Protein AF-A0A7N6BDL4-F1 (afdb_monomer)

Sequence (383 aa):
MQASDPPISSSYSKMDGVHFKLLYHVSIIAGRLKPTNTETLVPALSYLYCSLSLSPAHCADRAVFMLLSNSGLMDQLQTVLSSSSSSCSSSSATSPSPSVCPPSALLCCSHLLLSSLITLQRVHSAQAHKSISWSLDTVMLQLLVQKRNTDHLLLVSYLKLLQALLDGDLVSEVVCLSTSPGLVGPRPLEIEDGALYPLGSRGAQCLSTALSGLLLQKHELLLRASVNCLGSLLGFLQRKNPTTAKYVVCQPWNRFLIFCLLSSGESCLLHPVFLRLMTLLLQHGSTAVLCEPDLIQVMEAVETRGVKELSQEAAQALRLLLTQIQSSVLQSPRTEEHKQRARNIMESLDPQTPAESCSPTLPSNVLRVGDVFLCLSDFTLKH

Foldseek 3Di:
DDDDDDPDPDPVVVVLVVLLVVLLVLLQVLLPDDLVVQVSNLVSLLSLLVCLVPDDLVSNLVSLLSNLPSVSSLVSLLVLQVLQQVVVVPPPDDDDDCSPNRDLSNLLSSLSSLLSSLQSCVVNVHAHPDAREDELVSLLCCLQPVVVVHDLSSLLSSLSSLLSCLLVLVDGNHYDYDYDCVQLHDPPGDPQSVLSPPRGLNNLLSLLVSLLVQCPDPDDSSLLSSLSSVLSSLVSCVVRPLVSSAVSLLDVSLLVSLVVQLVPDLVSLLPLSSLSSLLSSLVSYDCNRPDPVSLVSSLVSCVVCDLVNHDPSSLVSLLSSLVSVQPCPPHPDPDVVSNVSSVVSNVSSPDPDPDDDDDCPPDPQWDDDPSHIDRVVSSRRDD

Organism: Anabas testudineus (NCBI:txid64144)

Structure (mmCIF, N/CA/C/O backbone):
data_AF-A0A7N6BDL4-F1
#
_entry.id   AF-A0A7N6BDL4-F1
#
loop_
_atom_site.group_PDB
_atom_site.id
_atom_site.type_symbol
_atom_site.label_atom_id
_atom_site.label_alt_id
_atom_site.label_comp_id
_atom_site.label_asym_id
_atom_site.label_entity_id
_atom_site.label_seq_id
_atom_site.pdbx_PDB_ins_code
_atom_site.Cartn_x
_atom_site.Cartn_y
_atom_site.Cartn_z
_atom_site.occupancy
_atom_site.B_iso_or_equiv
_atom_site.auth_seq_id
_atom_site.auth_comp_id
_atom_site.auth_asym_id
_atom_site.auth_atom_id
_atom_site.pdbx_PDB_model_num
ATOM 1 N N . MET A 1 1 ? -32.337 -36.705 -30.300 1.00 38.81 1 MET A N 1
ATOM 2 C CA . MET A 1 1 ? -31.207 -36.284 -29.448 1.00 38.81 1 MET A CA 1
ATOM 3 C C . MET A 1 1 ? -30.229 -35.518 -30.316 1.00 38.81 1 MET A C 1
ATOM 5 O O . MET A 1 1 ? -29.474 -36.131 -31.053 1.00 38.81 1 MET A O 1
ATOM 9 N N . GLN A 1 2 ? -30.304 -34.193 -30.289 1.00 35.78 2 GLN A N 1
ATOM 10 C CA . GLN A 1 2 ? -29.317 -33.313 -30.902 1.00 35.78 2 GLN A CA 1
ATOM 11 C C . GLN A 1 2 ? -29.069 -32.233 -29.854 1.00 35.78 2 GLN A C 1
ATOM 13 O O . GLN A 1 2 ? -29.963 -31.446 -29.554 1.00 35.78 2 GLN A O 1
ATOM 18 N N . ALA A 1 3 ? -27.931 -32.339 -29.171 1.00 35.56 3 ALA A N 1
ATOM 19 C CA . ALA A 1 3 ? -27.515 -31.378 -28.164 1.00 35.56 3 ALA A CA 1
ATOM 20 C C . ALA A 1 3 ? -26.974 -30.151 -28.901 1.00 35.56 3 ALA A C 1
ATOM 22 O O . ALA A 1 3 ? -25.994 -30.244 -29.636 1.00 35.56 3 ALA A O 1
ATOM 23 N N . SER A 1 4 ? -27.673 -29.031 -28.757 1.00 37.47 4 SER A N 1
ATOM 24 C CA . SER A 1 4 ? -27.205 -27.724 -29.199 1.00 37.47 4 SER A CA 1
ATOM 25 C C . SER A 1 4 ? -26.231 -27.184 -28.154 1.00 37.47 4 SER A C 1
ATOM 27 O O . SER A 1 4 ? -26.649 -26.861 -27.043 1.00 37.47 4 SER A O 1
ATOM 29 N N . ASP A 1 5 ? -24.951 -27.079 -28.505 1.00 37.12 5 ASP A N 1
ATOM 30 C CA . ASP A 1 5 ? -23.979 -26.304 -27.730 1.00 37.12 5 ASP A CA 1
ATOM 31 C C . ASP A 1 5 ? -24.255 -24.794 -27.893 1.00 37.12 5 ASP A C 1
ATOM 33 O O . ASP A 1 5 ? -24.575 -24.345 -29.000 1.00 37.12 5 ASP A O 1
ATOM 37 N N . PRO A 1 6 ? -24.127 -23.973 -26.833 1.00 41.03 6 PRO A N 1
ATOM 38 C CA . PRO A 1 6 ? -24.286 -22.529 -26.943 1.00 41.03 6 PRO A CA 1
ATOM 39 C C . PRO A 1 6 ? -23.006 -21.874 -27.512 1.00 41.03 6 PRO A C 1
ATOM 41 O O . PRO A 1 6 ? -21.894 -22.235 -27.115 1.00 41.03 6 PRO A O 1
ATOM 44 N N . PRO A 1 7 ? -23.108 -20.859 -28.391 1.00 43.91 7 PRO A N 1
ATOM 45 C CA . PRO A 1 7 ? -21.951 -20.175 -28.957 1.00 43.91 7 PRO A CA 1
ATOM 46 C C . PRO A 1 7 ? -21.557 -18.982 -28.074 1.00 43.91 7 PRO A C 1
ATOM 48 O O . PRO A 1 7 ? -22.061 -17.880 -28.271 1.00 43.91 7 PRO A O 1
ATOM 51 N N . ILE A 1 8 ? -20.670 -19.166 -27.089 1.00 43.62 8 ILE A N 1
ATOM 52 C CA . ILE A 1 8 ? -20.162 -18.035 -26.270 1.00 43.62 8 ILE A CA 1
ATOM 53 C C . ILE A 1 8 ? -18.616 -17.930 -26.236 1.00 43.62 8 ILE A C 1
ATOM 55 O O . ILE A 1 8 ? -18.070 -16.949 -25.746 1.00 43.62 8 ILE A O 1
ATOM 59 N N . SER A 1 9 ? -17.844 -18.839 -26.838 1.00 47.00 9 SER A N 1
ATOM 60 C CA . SER A 1 9 ? -16.391 -18.926 -26.558 1.00 47.00 9 SER A CA 1
ATOM 61 C C . SER A 1 9 ? -15.412 -18.315 -27.583 1.00 47.00 9 SER A C 1
ATOM 63 O O . SER A 1 9 ? -14.213 -18.239 -27.299 1.00 47.00 9 SER A O 1
ATOM 65 N N . SER A 1 10 ? -15.846 -17.855 -28.764 1.00 48.66 10 SER A N 1
ATOM 66 C CA . SER A 1 10 ? -14.901 -17.443 -29.828 1.00 48.66 10 SER A CA 1
ATOM 67 C C . SER A 1 10 ? -14.590 -15.940 -29.889 1.00 48.66 10 SER A C 1
ATOM 69 O O . SER A 1 10 ? -13.492 -15.559 -30.297 1.00 48.66 10 SER A O 1
ATOM 71 N N . SER A 1 11 ? -15.516 -15.067 -29.483 1.00 44.09 11 SER A N 1
ATOM 72 C CA . SER A 1 11 ? -15.314 -13.609 -29.522 1.00 44.09 11 SER A CA 1
ATOM 73 C C . SER A 1 11 ? -14.478 -13.103 -28.343 1.00 44.09 11 SER A C 1
ATOM 75 O O . SER A 1 11 ? -13.595 -12.268 -28.537 1.00 44.09 11 SER A O 1
ATOM 77 N N . TYR A 1 12 ? -14.706 -13.663 -27.151 1.00 47.50 12 TYR A N 1
ATOM 78 C CA . TYR A 1 12 ? -14.015 -13.301 -25.911 1.00 47.50 12 TYR A CA 1
ATOM 79 C C . TYR A 1 12 ? -12.510 -13.615 -25.993 1.00 47.50 12 TYR A C 1
ATOM 81 O O . TYR A 1 12 ? -11.674 -12.729 -25.840 1.00 47.50 12 TYR A O 1
ATOM 89 N N . SER A 1 13 ? -12.159 -14.833 -26.424 1.00 59.47 13 SER A N 1
ATOM 90 C CA . SER A 1 13 ? -10.761 -15.266 -26.602 1.00 59.47 13 SER A CA 1
ATOM 91 C C . SER A 1 13 ? -9.994 -14.472 -27.670 1.00 59.47 13 SER A C 1
ATOM 93 O O . SER A 1 13 ? -8.785 -14.251 -27.557 1.00 59.47 13 SER A O 1
ATOM 95 N N . LYS A 1 14 ? -10.684 -13.999 -28.716 1.00 56.50 14 LYS A N 1
ATOM 96 C CA . LYS A 1 14 ? -10.085 -13.154 -29.758 1.00 56.50 14 LYS A CA 1
ATOM 97 C C . LYS A 1 14 ? -9.788 -11.745 -29.242 1.00 56.50 14 LYS A C 1
ATOM 99 O O . LYS A 1 14 ? -8.744 -11.189 -29.587 1.00 56.50 14 LYS A O 1
ATOM 104 N N . MET A 1 15 ? -10.679 -11.186 -28.422 1.00 58.7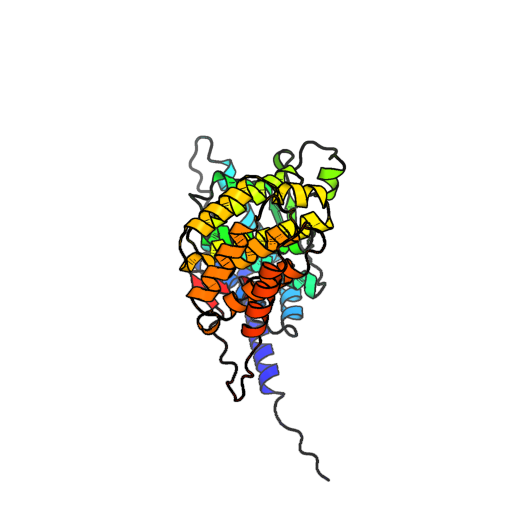8 15 MET A N 1
ATOM 105 C CA . MET A 1 15 ? -10.512 -9.873 -27.795 1.00 58.78 15 MET A CA 1
ATOM 106 C C . MET A 1 15 ? -9.354 -9.891 -26.787 1.00 58.78 15 MET A C 1
ATOM 108 O O . MET A 1 15 ? -8.475 -9.032 -26.865 1.00 58.78 15 MET A O 1
ATOM 112 N N . ASP A 1 16 ? -9.248 -10.946 -25.976 1.00 69.25 16 ASP A N 1
ATOM 113 C CA . ASP A 1 16 ? -8.106 -11.179 -25.079 1.00 69.25 16 ASP A CA 1
ATOM 114 C C . ASP A 1 16 ? -6.773 -11.240 -25.844 1.00 69.25 16 ASP A C 1
ATOM 116 O O . ASP A 1 16 ? -5.769 -10.649 -25.438 1.00 69.25 16 ASP A O 1
ATOM 120 N N . GLY A 1 17 ? -6.762 -11.885 -27.017 1.00 77.75 17 GLY A N 1
ATOM 121 C CA . GLY A 1 17 ? -5.589 -11.942 -27.890 1.00 77.75 17 GLY A CA 1
ATOM 122 C C . GLY A 1 17 ? -5.158 -10.581 -28.453 1.00 77.75 17 GLY A C 1
ATOM 123 O O . GLY A 1 17 ? -3.960 -10.335 -28.609 1.00 77.75 17 GLY A O 1
ATOM 124 N N . VAL A 1 18 ? -6.103 -9.685 -28.755 1.00 82.44 18 VAL A N 1
ATOM 125 C CA . VAL A 1 18 ? -5.805 -8.319 -29.223 1.00 82.44 18 VAL A CA 1
ATOM 126 C C . VAL A 1 18 ? -5.284 -7.456 -28.074 1.00 82.44 18 VAL A C 1
ATOM 128 O O . VAL A 1 18 ? -4.262 -6.787 -28.243 1.00 82.44 18 VAL A O 1
ATOM 131 N N . HIS A 1 19 ? -5.919 -7.517 -26.900 1.00 83.19 19 HIS A N 1
ATOM 132 C CA . HIS A 1 19 ? -5.468 -6.793 -25.709 1.00 83.19 19 HIS A CA 1
ATOM 133 C C . HIS A 1 19 ? -4.062 -7.222 -25.281 1.00 83.19 19 HIS A C 1
ATOM 135 O O . HIS A 1 19 ? -3.213 -6.371 -25.019 1.00 83.19 19 HIS A O 1
ATOM 141 N N . PHE A 1 20 ? -3.766 -8.523 -25.310 1.00 86.56 20 PHE A N 1
ATOM 142 C CA . PHE A 1 20 ? -2.432 -9.029 -24.997 1.00 86.56 20 PHE A CA 1
ATOM 143 C C . PHE A 1 20 ? -1.367 -8.560 -26.002 1.00 86.56 20 PHE A C 1
ATOM 145 O O . PHE A 1 20 ? -0.264 -8.180 -25.608 1.00 86.56 20 PHE A O 1
ATOM 152 N N . LYS A 1 21 ? -1.682 -8.541 -27.307 1.00 89.56 21 LYS A N 1
ATOM 153 C CA . LYS A 1 21 ? -0.766 -8.007 -28.333 1.00 89.56 21 LYS A CA 1
ATOM 154 C C . LYS A 1 21 ? -0.484 -6.523 -28.119 1.00 89.56 21 LYS A C 1
ATOM 156 O O . LYS A 1 21 ? 0.667 -6.108 -28.232 1.00 89.56 21 LYS A O 1
ATOM 161 N N . LEU A 1 22 ? -1.510 -5.736 -27.796 1.00 92.00 22 LEU A N 1
ATOM 162 C CA . LEU A 1 22 ? -1.338 -4.317 -27.494 1.00 92.00 22 LEU A CA 1
ATOM 163 C C . LEU A 1 22 ? -0.446 -4.126 -26.260 1.00 92.00 22 LEU A C 1
ATOM 165 O O . LEU A 1 22 ? 0.523 -3.376 -26.335 1.00 92.00 22 LEU A O 1
ATOM 169 N N . LEU A 1 23 ? -0.699 -4.871 -25.180 1.00 92.19 23 LEU A N 1
ATOM 170 C CA . LEU A 1 23 ? 0.139 -4.876 -23.977 1.00 92.19 23 LEU A CA 1
ATOM 171 C C . LEU A 1 23 ? 1.608 -5.182 -24.294 1.00 92.19 23 LEU A C 1
ATOM 173 O O . LEU A 1 23 ? 2.502 -4.470 -23.838 1.00 92.19 23 LEU A O 1
ATOM 177 N N . TYR A 1 24 ? 1.857 -6.207 -25.108 1.00 92.50 24 TYR A N 1
ATOM 178 C CA . TYR A 1 24 ? 3.199 -6.581 -25.551 1.00 92.50 24 TYR A CA 1
ATOM 179 C C . TYR A 1 24 ? 3.888 -5.467 -26.350 1.00 92.50 24 TYR A C 1
ATOM 181 O O . TYR A 1 24 ? 5.041 -5.130 -26.089 1.00 92.50 24 TYR A O 1
ATOM 189 N N . HIS A 1 25 ? 3.193 -4.849 -27.306 1.00 94.12 25 HIS A N 1
ATOM 190 C CA . HIS A 1 25 ? 3.782 -3.767 -28.092 1.00 94.12 25 HIS A CA 1
ATOM 191 C C . HIS A 1 25 ? 4.045 -2.516 -27.251 1.00 94.12 25 HIS A C 1
ATOM 193 O O . HIS A 1 25 ? 5.113 -1.917 -27.382 1.00 94.12 25 HIS A O 1
ATOM 199 N N . VAL A 1 26 ? 3.127 -2.149 -26.352 1.00 95.56 26 VAL A N 1
ATOM 200 C CA . VAL A 1 26 ? 3.324 -1.014 -25.441 1.00 95.56 26 VAL A CA 1
ATOM 201 C C . VAL A 1 26 ? 4.497 -1.274 -24.495 1.00 95.56 26 VAL A C 1
ATOM 203 O O . VAL A 1 26 ? 5.299 -0.366 -24.285 1.00 95.56 26 VAL A O 1
ATOM 206 N N . SER A 1 27 ? 4.670 -2.500 -23.987 1.00 94.50 27 SER A N 1
ATOM 207 C CA . SER A 1 27 ? 5.806 -2.834 -23.115 1.00 94.50 27 SER A CA 1
ATOM 208 C C . SER A 1 27 ? 7.149 -2.736 -23.843 1.00 94.50 27 SER A C 1
ATOM 210 O O . SER A 1 27 ? 8.121 -2.221 -23.288 1.00 94.50 27 SER A O 1
ATOM 212 N N . ILE A 1 28 ? 7.213 -3.166 -25.107 1.00 94.38 28 ILE A N 1
ATOM 213 C CA . ILE A 1 28 ? 8.414 -3.026 -25.941 1.00 94.38 28 ILE A CA 1
ATOM 214 C C . ILE A 1 28 ? 8.724 -1.561 -26.219 1.00 94.38 28 ILE A C 1
ATOM 216 O O . ILE A 1 28 ? 9.883 -1.160 -26.137 1.00 94.38 28 ILE A O 1
ATOM 220 N N . ILE A 1 29 ? 7.710 -0.767 -26.567 1.00 94.12 29 ILE A N 1
ATOM 221 C CA . ILE A 1 29 ? 7.891 0.662 -26.831 1.00 94.12 29 ILE A CA 1
ATOM 222 C C . ILE A 1 29 ? 8.401 1.348 -25.563 1.00 94.12 29 ILE A C 1
ATOM 224 O O . ILE A 1 29 ? 9.434 2.010 -25.617 1.00 94.12 29 ILE A O 1
ATOM 228 N N . ALA A 1 30 ? 7.750 1.120 -24.419 1.00 93.75 30 ALA A N 1
ATOM 229 C CA . ALA A 1 30 ? 8.159 1.677 -23.132 1.00 93.75 30 ALA A CA 1
ATOM 230 C C . ALA A 1 30 ? 9.625 1.355 -22.797 1.00 93.75 30 ALA A C 1
ATOM 232 O O . ALA A 1 30 ? 10.366 2.253 -22.409 1.00 93.75 30 ALA A O 1
ATOM 233 N N . GLY A 1 31 ? 10.063 0.113 -23.030 1.00 91.69 31 GLY A N 1
ATOM 234 C CA . GLY A 1 31 ? 11.443 -0.317 -22.790 1.00 91.69 31 GLY A CA 1
ATOM 235 C C . GLY A 1 31 ? 12.490 0.199 -23.788 1.00 91.69 31 GLY A C 1
ATOM 236 O O . GLY A 1 31 ? 13.680 0.015 -23.561 1.00 91.69 31 GLY A O 1
ATOM 237 N N . ARG A 1 32 ? 12.082 0.819 -24.904 1.00 92.75 32 ARG A N 1
ATOM 238 C CA . ARG A 1 32 ? 12.990 1.393 -25.921 1.00 92.75 32 ARG A CA 1
ATOM 239 C C . ARG A 1 32 ? 13.020 2.920 -25.918 1.00 92.75 32 ARG A C 1
ATOM 241 O O . ARG A 1 32 ? 13.876 3.515 -26.575 1.00 92.75 32 ARG A O 1
ATOM 248 N N . LEU A 1 33 ? 12.071 3.563 -25.240 1.00 91.12 33 LEU A N 1
ATOM 249 C CA . LEU A 1 33 ? 11.994 5.017 -25.157 1.00 91.12 33 LEU A CA 1
ATOM 250 C C . LEU A 1 33 ? 13.138 5.578 -24.310 1.00 91.12 33 LEU A C 1
ATOM 252 O O . LEU A 1 33 ? 13.535 5.000 -23.303 1.00 91.12 33 LEU A O 1
ATOM 256 N N . LYS A 1 34 ? 13.628 6.767 -24.672 1.00 87.31 34 LYS A N 1
ATOM 257 C CA . LYS A 1 34 ? 14.557 7.497 -23.802 1.00 87.31 34 LYS A CA 1
ATOM 258 C C . LYS A 1 34 ? 13.829 7.918 -22.515 1.00 87.31 34 LYS A C 1
ATOM 260 O O . LYS A 1 34 ? 12.670 8.324 -22.611 1.00 87.31 34 LYS A O 1
ATOM 265 N N . PRO A 1 35 ? 14.486 7.911 -21.341 1.00 81.44 35 PRO A N 1
ATOM 266 C CA . PRO A 1 35 ? 13.884 8.367 -20.078 1.00 81.44 35 PRO A CA 1
ATOM 267 C C . PRO A 1 35 ? 13.365 9.812 -20.122 1.00 81.44 35 PRO A C 1
ATOM 269 O O . PRO A 1 35 ? 12.453 10.171 -19.385 1.00 81.44 35 PRO A O 1
ATOM 272 N N . THR A 1 36 ? 13.913 10.633 -21.023 1.00 83.25 36 THR A N 1
ATOM 273 C CA . THR A 1 36 ? 13.487 12.016 -21.274 1.00 83.25 36 THR A CA 1
ATOM 274 C C . THR A 1 36 ? 12.167 12.130 -22.040 1.00 83.25 36 THR A C 1
ATOM 276 O O . THR A 1 36 ? 11.570 13.199 -22.041 1.00 83.25 36 THR A O 1
ATOM 279 N N . ASN A 1 37 ? 11.693 11.061 -22.693 1.00 89.38 37 ASN A N 1
ATOM 280 C CA . ASN A 1 37 ? 10.466 11.066 -23.500 1.00 89.38 37 ASN A CA 1
ATOM 281 C C . ASN A 1 37 ? 9.227 10.857 -22.612 1.00 89.38 37 ASN A C 1
ATOM 283 O O . ASN A 1 37 ? 8.448 9.913 -22.793 1.00 89.38 37 ASN A O 1
ATOM 287 N N . THR A 1 38 ? 9.077 11.730 -21.618 1.00 88.50 38 THR A N 1
ATOM 288 C CA . THR A 1 38 ? 8.085 11.634 -20.539 1.00 88.50 38 THR A CA 1
ATOM 289 C C . THR A 1 38 ? 6.650 11.665 -21.067 1.00 88.50 38 THR A C 1
ATOM 291 O O . THR A 1 38 ? 5.828 10.881 -20.597 1.00 88.50 38 THR A O 1
ATOM 294 N N . GLU A 1 39 ? 6.376 12.464 -22.104 1.00 89.12 39 GLU A N 1
ATOM 295 C CA . GLU A 1 39 ? 5.061 12.593 -22.759 1.00 89.12 39 GLU A CA 1
ATOM 296 C C . GLU A 1 39 ? 4.509 11.256 -23.273 1.00 89.12 39 GLU A C 1
ATOM 298 O O . GLU A 1 39 ? 3.313 10.993 -23.189 1.00 89.12 39 GLU A O 1
ATOM 303 N N . THR A 1 40 ? 5.385 10.381 -23.769 1.00 90.88 40 THR A N 1
ATOM 304 C CA . THR A 1 40 ? 5.022 9.033 -24.236 1.00 90.88 40 THR A CA 1
ATOM 305 C C . THR A 1 40 ? 5.140 7.972 -23.150 1.00 90.88 40 THR A C 1
ATOM 307 O O . THR A 1 40 ? 4.409 6.983 -23.166 1.00 90.88 40 THR A O 1
ATOM 310 N N . LEU A 1 41 ? 6.059 8.152 -22.201 1.00 92.88 41 LEU A N 1
ATOM 311 C CA . LEU A 1 41 ? 6.351 7.139 -21.193 1.00 92.88 41 LEU A CA 1
ATOM 312 C C . LEU A 1 41 ? 5.286 7.099 -20.088 1.00 92.88 41 LEU A C 1
ATOM 314 O O . LEU A 1 41 ? 4.888 6.014 -19.677 1.00 92.88 41 LEU A O 1
ATOM 318 N N . VAL A 1 42 ? 4.771 8.254 -19.655 1.00 92.94 42 VAL A N 1
ATOM 319 C CA . VAL A 1 42 ? 3.685 8.344 -18.659 1.00 92.94 42 VAL A CA 1
ATOM 320 C C . VAL A 1 42 ? 2.426 7.575 -19.094 1.00 92.94 42 VAL A C 1
ATOM 322 O O . VAL A 1 42 ? 1.994 6.694 -18.341 1.00 92.94 42 VAL A O 1
ATOM 325 N N . PRO A 1 43 ? 1.844 7.814 -20.289 1.00 92.50 43 PRO A N 1
ATOM 326 C CA . PRO A 1 43 ? 0.668 7.068 -20.726 1.00 92.50 43 PRO A CA 1
ATOM 327 C C . PRO A 1 43 ? 0.980 5.592 -20.989 1.00 92.50 43 PRO A C 1
ATOM 329 O O . PRO A 1 43 ? 0.137 4.746 -20.699 1.00 92.50 43 PRO A O 1
ATOM 332 N N . ALA A 1 44 ? 2.184 5.254 -21.469 1.00 94.19 44 ALA A N 1
ATOM 333 C CA . ALA A 1 44 ? 2.584 3.860 -21.651 1.00 94.19 44 ALA A CA 1
ATOM 334 C C . ALA A 1 44 ? 2.611 3.102 -20.313 1.00 94.19 44 ALA A C 1
ATOM 336 O O . ALA A 1 44 ? 1.974 2.058 -20.192 1.00 94.19 44 ALA A O 1
ATOM 337 N N . LEU A 1 45 ? 3.279 3.638 -19.285 1.00 94.81 45 LEU A N 1
ATOM 338 C CA . LEU A 1 45 ? 3.332 3.005 -17.963 1.00 94.81 45 LEU A CA 1
ATOM 339 C C . LEU A 1 45 ? 1.959 2.978 -17.280 1.00 94.81 45 LEU A C 1
ATOM 341 O O . LEU A 1 45 ? 1.602 1.958 -16.694 1.00 94.81 45 LEU A O 1
ATOM 345 N N . SER A 1 46 ? 1.165 4.047 -17.406 1.00 92.94 46 SER A N 1
ATOM 346 C CA . SER A 1 46 ? -0.222 4.076 -16.916 1.00 92.94 46 SER A CA 1
ATOM 347 C C . SER A 1 46 ? -1.077 2.985 -17.557 1.00 92.94 46 SER A C 1
ATOM 349 O O . SER A 1 46 ? -1.831 2.304 -16.864 1.00 92.94 46 SER A O 1
ATOM 351 N N . TYR A 1 47 ? -0.949 2.797 -18.874 1.00 92.81 47 TYR A N 1
ATOM 352 C CA . TYR A 1 47 ? -1.657 1.751 -19.604 1.00 92.81 47 TYR A CA 1
ATOM 353 C C . TYR A 1 47 ? -1.242 0.357 -19.130 1.00 92.81 47 TYR A C 1
ATOM 355 O O . TYR A 1 47 ? -2.112 -0.475 -18.875 1.00 92.81 47 TYR A O 1
ATOM 363 N N . LEU A 1 48 ? 0.063 0.100 -18.974 1.00 94.06 48 LEU A N 1
ATOM 364 C CA . LEU A 1 48 ? 0.561 -1.180 -18.459 1.00 94.06 48 LEU A CA 1
ATOM 365 C C . LEU A 1 48 ? 0.021 -1.457 -17.049 1.00 94.06 48 LEU A C 1
ATOM 367 O O . LEU A 1 48 ? -0.487 -2.546 -16.796 1.00 94.06 48 LEU A O 1
ATOM 371 N N . TYR A 1 49 ? 0.073 -0.461 -16.161 1.00 93.44 49 TYR A N 1
ATOM 372 C CA . TYR A 1 49 ? -0.453 -0.558 -14.800 1.00 93.44 49 TYR A CA 1
ATOM 373 C C . TYR A 1 49 ? -1.956 -0.873 -14.793 1.00 93.44 49 TYR A C 1
ATOM 375 O O . TYR A 1 49 ? -2.367 -1.876 -14.211 1.00 93.44 49 TYR A O 1
ATOM 383 N N . CYS A 1 50 ? -2.773 -0.081 -15.494 1.00 89.25 50 CYS A N 1
ATOM 384 C CA . CYS A 1 50 ? -4.220 -0.299 -15.535 1.00 89.25 50 CYS A CA 1
ATOM 385 C C . CYS A 1 50 ? -4.572 -1.645 -16.170 1.00 89.25 50 CYS A C 1
ATOM 387 O O . CYS A 1 50 ? -5.483 -2.326 -15.709 1.00 89.25 50 CYS A O 1
ATOM 389 N N . SER A 1 51 ? -3.833 -2.059 -17.202 1.00 89.31 51 SER A N 1
ATOM 390 C CA . SER A 1 51 ? -4.047 -3.357 -17.839 1.00 89.31 51 SER A CA 1
ATOM 391 C C . SER A 1 51 ? -3.820 -4.502 -16.857 1.00 89.31 51 SER A C 1
ATOM 393 O O . SER A 1 51 ? -4.597 -5.448 -16.860 1.00 89.31 51 SER A O 1
ATOM 395 N N . LEU A 1 52 ? -2.809 -4.416 -15.988 1.00 88.94 52 LEU A N 1
ATOM 396 C CA . LEU A 1 52 ? -2.581 -5.420 -14.947 1.00 88.94 52 LEU A CA 1
ATOM 397 C C . LEU A 1 52 ? -3.667 -5.398 -13.868 1.00 88.94 52 LEU A C 1
ATOM 399 O O . LEU A 1 52 ? -4.182 -6.454 -13.515 1.00 88.94 52 LEU A O 1
ATOM 403 N N . SER A 1 53 ? -4.039 -4.216 -13.372 1.00 84.94 53 SER A N 1
ATOM 404 C CA . SER A 1 53 ? -5.013 -4.089 -12.279 1.00 84.94 53 SER A CA 1
ATOM 405 C C . SER A 1 53 ? -6.455 -4.422 -12.693 1.00 84.94 53 SER A C 1
ATOM 407 O O . SER A 1 53 ? -7.265 -4.778 -11.840 1.00 84.94 53 SER A O 1
ATOM 409 N N . LEU A 1 54 ? -6.791 -4.317 -13.984 1.00 82.12 54 LEU A N 1
ATOM 410 C CA . LEU A 1 54 ? -8.133 -4.599 -14.513 1.00 82.12 54 LEU A CA 1
ATOM 411 C C . LEU A 1 54 ? -8.256 -5.968 -15.198 1.00 82.12 54 LEU A C 1
ATOM 413 O O . LEU A 1 54 ? -9.370 -6.380 -15.524 1.00 82.12 54 LEU A O 1
ATOM 417 N N . SER A 1 55 ? -7.144 -6.665 -15.455 1.00 78.75 55 SER A N 1
ATOM 418 C CA . SER A 1 55 ? -7.184 -7.960 -16.142 1.00 78.75 55 SER A CA 1
ATOM 419 C C . SER A 1 55 ? -7.817 -9.045 -15.263 1.00 78.75 55 SER A C 1
ATOM 421 O O . SER A 1 55 ? -7.474 -9.161 -14.085 1.00 78.75 55 SER A O 1
ATOM 423 N N . PRO A 1 56 ? -8.676 -9.914 -15.828 1.00 69.56 56 PRO A N 1
ATOM 424 C CA . PRO A 1 56 ? -9.107 -11.131 -15.153 1.00 69.56 56 PRO A CA 1
ATOM 425 C C . PRO A 1 56 ? -7.915 -12.010 -14.744 1.00 69.56 56 PRO A C 1
ATOM 427 O O . PRO A 1 56 ? -6.924 -12.100 -15.473 1.00 69.56 56 PRO A O 1
ATOM 430 N N . ALA A 1 57 ? -8.041 -12.732 -13.625 1.00 67.00 57 ALA A N 1
ATOM 431 C CA . ALA A 1 57 ? -6.954 -13.537 -13.049 1.00 67.00 57 ALA A CA 1
ATOM 432 C C . ALA A 1 57 ? -6.330 -14.558 -14.026 1.00 67.00 57 ALA A C 1
ATOM 434 O O . ALA A 1 57 ? -5.136 -14.828 -13.953 1.00 67.00 57 ALA A O 1
ATOM 435 N N . HIS A 1 58 ? -7.113 -15.090 -14.973 1.00 66.44 58 HIS A N 1
ATOM 436 C CA . HIS A 1 58 ? -6.636 -16.052 -15.975 1.00 66.44 58 HIS A CA 1
ATOM 437 C C . HIS A 1 58 ? -5.754 -15.421 -17.072 1.00 66.44 58 HIS A C 1
ATOM 439 O O . HIS A 1 58 ? -4.948 -16.119 -17.682 1.00 66.44 58 HIS A O 1
ATOM 445 N N . CYS A 1 59 ? -5.880 -14.113 -17.319 1.00 70.62 59 CYS A N 1
ATOM 446 C CA . CYS A 1 59 ? -5.077 -13.375 -18.302 1.00 70.62 59 CYS A CA 1
ATOM 447 C C . CYS A 1 59 ? -3.882 -12.649 -17.664 1.00 70.62 59 CYS A C 1
ATOM 449 O O . CYS A 1 59 ? -2.884 -12.392 -18.344 1.00 70.62 59 CYS A O 1
ATOM 451 N N . ALA A 1 60 ? -3.973 -12.331 -16.368 1.00 79.00 60 ALA A N 1
ATOM 452 C CA . ALA A 1 60 ? -2.948 -11.597 -15.631 1.00 79.00 60 ALA A CA 1
ATOM 453 C C . ALA A 1 60 ? -1.608 -12.351 -15.563 1.00 79.00 60 ALA A C 1
ATOM 455 O O . ALA A 1 60 ? -0.558 -11.732 -15.716 1.00 79.00 60 ALA A O 1
ATOM 456 N N . ASP A 1 61 ? -1.637 -13.678 -15.431 1.00 85.06 61 ASP A N 1
ATOM 457 C CA . ASP A 1 61 ? -0.436 -14.514 -15.319 1.00 85.06 61 ASP A CA 1
ATOM 458 C C . ASP A 1 61 ? 0.518 -14.338 -16.519 1.00 85.06 61 ASP A C 1
ATOM 460 O O . ASP A 1 61 ? 1.655 -13.868 -16.404 1.00 85.06 61 ASP A O 1
ATOM 464 N N . ARG A 1 62 ? 0.000 -14.581 -17.730 1.00 87.12 62 ARG A N 1
ATOM 465 C CA . ARG A 1 62 ? 0.765 -14.434 -18.977 1.00 87.12 62 ARG A CA 1
ATOM 466 C C . ARG A 1 62 ? 1.288 -13.007 -19.174 1.00 87.12 62 ARG A C 1
ATOM 468 O O . ARG A 1 62 ? 2.384 -12.818 -19.704 1.00 87.12 62 ARG A O 1
ATOM 475 N N . ALA A 1 63 ? 0.496 -12.005 -18.793 1.00 89.56 63 ALA A N 1
ATOM 476 C CA . ALA A 1 63 ? 0.880 -10.600 -18.877 1.00 89.56 63 ALA A CA 1
ATOM 477 C C . ALA A 1 63 ? 2.068 -10.288 -17.958 1.00 89.56 63 ALA A C 1
ATOM 479 O O . ALA A 1 63 ? 3.033 -9.665 -18.398 1.00 89.56 63 ALA A O 1
ATOM 480 N N . VAL A 1 64 ? 2.033 -10.770 -16.717 1.00 91.19 64 VAL A N 1
ATOM 481 C CA . VAL A 1 64 ? 3.085 -10.551 -15.717 1.00 91.19 64 VAL A CA 1
ATOM 482 C C . VAL A 1 64 ? 4.387 -11.209 -16.150 1.00 91.19 64 VAL A C 1
ATOM 484 O O . VAL A 1 64 ? 5.410 -10.530 -16.193 1.00 91.19 64 VAL A O 1
ATOM 487 N N . PHE A 1 65 ? 4.355 -12.475 -16.577 1.00 89.44 65 PHE A N 1
ATOM 488 C CA . PHE A 1 65 ? 5.543 -13.151 -17.111 1.00 89.44 65 PHE A CA 1
ATOM 489 C C . PHE A 1 65 ? 6.173 -12.392 -18.283 1.00 89.44 65 PHE A C 1
ATOM 491 O O . PHE A 1 65 ? 7.393 -12.220 -18.333 1.00 89.44 65 PHE A O 1
ATOM 498 N N . MET A 1 66 ? 5.350 -11.906 -19.217 1.00 92.75 66 MET A N 1
ATOM 499 C CA . MET A 1 66 ? 5.825 -11.139 -20.370 1.00 92.75 66 MET A CA 1
ATOM 500 C C . MET A 1 66 ? 6.502 -9.831 -19.944 1.00 92.75 66 MET A C 1
ATOM 502 O O . MET A 1 66 ? 7.582 -9.516 -20.445 1.00 92.75 66 MET A O 1
ATOM 506 N N . LEU A 1 67 ? 5.904 -9.090 -19.006 1.00 93.56 67 LEU A N 1
ATOM 507 C CA . LEU A 1 67 ? 6.459 -7.825 -18.523 1.00 93.56 67 LEU A CA 1
ATOM 508 C C . LEU A 1 67 ? 7.745 -8.029 -17.714 1.00 93.56 67 LEU A C 1
ATOM 510 O O . LEU A 1 67 ? 8.712 -7.310 -17.943 1.00 93.56 67 LEU A O 1
ATOM 514 N N . LEU A 1 68 ? 7.792 -9.034 -16.833 1.00 92.19 68 LEU A N 1
ATOM 515 C CA . LEU A 1 68 ? 8.984 -9.362 -16.038 1.00 92.19 68 LEU A CA 1
ATOM 516 C C . LEU A 1 68 ? 10.146 -9.902 -16.885 1.00 92.19 68 LEU A C 1
ATOM 518 O O . LEU A 1 68 ? 11.306 -9.777 -16.494 1.00 92.19 68 LEU A O 1
ATOM 522 N N . SER A 1 69 ? 9.848 -10.487 -18.048 1.00 91.56 69 SER A N 1
ATOM 523 C CA . SER A 1 69 ? 10.859 -10.946 -19.012 1.00 91.56 69 SER A CA 1
ATOM 524 C C . SER A 1 69 ? 11.359 -9.824 -19.933 1.00 91.56 69 SER A C 1
ATOM 526 O O . SER A 1 69 ? 12.347 -10.000 -20.646 1.00 91.56 69 SER A O 1
ATOM 528 N N . ASN A 1 70 ? 10.702 -8.660 -19.941 1.00 93.06 70 ASN A N 1
ATOM 529 C CA . ASN A 1 70 ? 11.103 -7.519 -20.755 1.00 93.06 70 ASN A CA 1
ATOM 530 C C . ASN A 1 70 ? 12.196 -6.709 -20.038 1.00 93.06 70 ASN A C 1
ATOM 532 O O . ASN A 1 70 ? 11.918 -5.763 -19.301 1.00 93.06 70 ASN A O 1
ATOM 536 N N . SER A 1 71 ? 13.459 -7.066 -20.284 1.00 91.94 71 SER A N 1
ATOM 537 C CA . SER A 1 71 ? 14.618 -6.391 -19.684 1.00 91.94 71 SER A CA 1
ATOM 538 C C . SER A 1 71 ? 14.672 -4.892 -19.986 1.00 91.94 71 SER A C 1
ATOM 540 O O . SER A 1 71 ? 15.011 -4.118 -19.097 1.00 91.94 71 SER A O 1
ATOM 542 N N . GLY A 1 72 ? 14.270 -4.466 -21.189 1.00 93.31 72 GLY A N 1
ATOM 543 C CA . GLY A 1 72 ? 14.224 -3.048 -21.558 1.00 93.31 72 GLY A CA 1
ATOM 544 C C . GLY A 1 72 ? 13.237 -2.252 -20.703 1.00 93.31 72 GLY A C 1
ATOM 545 O O . GLY A 1 72 ? 13.550 -1.152 -20.257 1.00 93.31 72 GLY A O 1
ATOM 546 N N . LEU A 1 73 ? 12.060 -2.819 -20.412 1.00 94.62 73 LEU A N 1
ATOM 547 C CA . LEU A 1 73 ? 11.091 -2.198 -19.503 1.00 94.62 73 LEU A CA 1
ATOM 548 C C . LEU A 1 73 ? 11.646 -2.105 -18.075 1.00 94.62 73 LEU A C 1
ATOM 550 O O . LEU A 1 73 ? 11.529 -1.056 -17.443 1.00 94.62 73 LEU A O 1
ATOM 554 N N . MET A 1 74 ? 12.269 -3.177 -17.580 1.00 94.56 74 MET A N 1
ATOM 555 C CA . MET A 1 74 ? 12.861 -3.201 -16.237 1.00 94.56 74 MET A CA 1
ATOM 556 C C . MET A 1 74 ? 14.011 -2.191 -16.099 1.00 94.56 74 MET A C 1
ATOM 558 O O . MET A 1 74 ? 14.110 -1.505 -15.082 1.00 94.56 74 MET A O 1
ATOM 562 N N . ASP A 1 75 ? 14.826 -2.030 -17.143 1.00 93.94 75 ASP A N 1
ATOM 563 C CA . ASP A 1 75 ? 15.904 -1.036 -17.209 1.00 93.94 75 ASP A CA 1
ATOM 564 C C . ASP A 1 75 ? 15.378 0.391 -17.247 1.00 93.94 75 ASP A C 1
ATOM 566 O O . ASP A 1 75 ? 15.924 1.283 -16.589 1.00 93.94 75 ASP A O 1
ATOM 570 N N . GLN A 1 76 ? 14.276 0.603 -17.960 1.00 93.94 76 GLN A N 1
ATOM 571 C CA . GLN A 1 76 ? 13.609 1.891 -17.984 1.00 93.94 76 GLN A CA 1
ATOM 572 C C . GLN A 1 76 ? 13.062 2.264 -16.604 1.00 93.94 76 GLN A C 1
ATOM 574 O O . GLN A 1 76 ? 13.290 3.381 -16.137 1.00 93.94 76 GLN A O 1
ATOM 579 N N . LEU A 1 77 ? 12.400 1.325 -15.919 1.00 94.38 77 LEU A N 1
ATOM 580 C CA . LEU A 1 77 ? 11.918 1.529 -14.551 1.00 94.38 77 LEU A CA 1
ATOM 581 C C . LEU A 1 77 ? 13.076 1.812 -13.587 1.00 94.38 77 LEU A C 1
ATOM 583 O O . LEU A 1 77 ? 13.005 2.772 -12.821 1.00 94.38 77 LEU A O 1
ATOM 587 N N . GLN A 1 78 ? 14.169 1.045 -13.662 1.00 94.00 78 GLN A N 1
ATOM 588 C CA . GLN A 1 78 ? 15.365 1.294 -12.854 1.00 94.00 78 GLN A CA 1
ATOM 589 C C . GLN A 1 78 ? 15.919 2.702 -13.086 1.00 94.00 78 GLN A C 1
ATOM 591 O O . GLN A 1 78 ? 16.228 3.403 -12.126 1.00 94.00 78 GLN A O 1
ATOM 596 N N . THR A 1 79 ? 16.031 3.123 -14.347 1.00 92.50 79 THR A N 1
ATOM 597 C CA . THR A 1 79 ? 16.601 4.425 -14.709 1.00 92.50 79 THR A CA 1
ATOM 598 C C . THR A 1 79 ? 15.756 5.567 -14.153 1.00 92.50 79 THR A C 1
ATOM 600 O O . THR A 1 79 ? 16.290 6.463 -13.502 1.00 92.50 79 THR A O 1
ATOM 603 N N . VAL A 1 80 ? 14.433 5.500 -14.332 1.00 91.69 80 VAL A N 1
ATOM 604 C CA . VAL A 1 80 ? 13.491 6.500 -13.809 1.00 91.69 80 VAL A CA 1
ATOM 605 C C . VAL A 1 80 ? 13.579 6.602 -12.282 1.00 91.69 80 VAL A C 1
ATOM 607 O O . VAL A 1 80 ? 13.652 7.705 -11.742 1.00 91.69 80 VAL A O 1
ATOM 610 N N . LEU A 1 81 ? 13.621 5.467 -11.579 1.00 90.62 81 LEU A N 1
ATOM 611 C CA . LEU A 1 81 ? 13.693 5.443 -10.115 1.00 90.62 81 LEU A CA 1
ATOM 612 C C . LEU A 1 81 ? 15.048 5.944 -9.590 1.00 90.62 81 LEU A C 1
ATOM 614 O O . LEU A 1 81 ? 15.092 6.706 -8.626 1.00 90.62 81 LEU A O 1
ATOM 618 N N . SER A 1 82 ? 16.155 5.579 -10.242 1.00 87.94 82 SER A N 1
ATOM 619 C CA . SER A 1 82 ? 17.501 6.019 -9.857 1.00 87.94 82 SER A CA 1
ATOM 620 C C . SER A 1 82 ? 17.710 7.525 -10.040 1.00 87.94 82 SER A C 1
ATOM 622 O O . SER A 1 82 ? 18.358 8.146 -9.197 1.00 87.94 82 SER A O 1
ATOM 624 N N . SER A 1 83 ? 17.135 8.132 -11.086 1.00 81.81 83 SER A N 1
ATOM 625 C CA . SER A 1 83 ? 17.220 9.582 -11.315 1.00 81.81 83 SER A CA 1
ATOM 626 C C . SER A 1 83 ? 16.542 10.407 -10.215 1.00 81.81 83 SER A C 1
ATOM 628 O O . SER A 1 83 ? 16.994 11.510 -9.913 1.00 81.81 83 SER A O 1
ATOM 630 N N . SER A 1 84 ? 15.504 9.869 -9.563 1.00 76.62 84 SER A N 1
ATOM 631 C CA . SER A 1 84 ? 14.860 10.525 -8.415 1.00 76.62 84 SER A CA 1
ATOM 632 C C . SER A 1 84 ? 15.774 10.584 -7.186 1.00 76.62 84 SER A C 1
ATOM 634 O O . SER A 1 84 ? 15.761 11.571 -6.448 1.00 76.62 84 SER A O 1
ATOM 636 N N . SER A 1 85 ? 16.570 9.539 -6.952 1.00 64.25 85 SER A N 1
ATOM 637 C CA . SER A 1 85 ? 17.444 9.441 -5.776 1.00 64.25 85 SER A CA 1
ATOM 638 C C . SER A 1 85 ? 18.618 10.422 -5.838 1.00 64.25 85 SER A C 1
ATOM 640 O O . SER A 1 85 ? 18.992 10.992 -4.816 1.00 64.25 85 SER A O 1
ATOM 642 N N . SER A 1 86 ? 19.169 10.685 -7.029 1.00 55.38 86 SER A N 1
ATOM 643 C CA . SER A 1 86 ? 20.284 11.630 -7.215 1.00 55.38 86 SER A CA 1
ATOM 644 C C . SER A 1 86 ? 19.924 13.089 -6.916 1.00 55.38 86 SER A C 1
ATOM 646 O O . SER A 1 86 ? 20.780 13.850 -6.459 1.00 55.38 86 SER A O 1
ATOM 648 N N . SER A 1 87 ? 18.663 13.479 -7.118 1.00 51.50 87 SER A N 1
ATOM 649 C CA . SER A 1 87 ? 18.185 14.836 -6.818 1.00 51.50 87 SER A CA 1
ATOM 650 C C . SER A 1 87 ? 18.009 15.089 -5.314 1.00 51.50 87 SER A C 1
ATOM 652 O O . SER A 1 87 ? 18.049 16.235 -4.879 1.00 51.50 87 SER A O 1
ATOM 654 N N . CYS A 1 88 ? 17.864 14.037 -4.500 1.00 42.69 88 CYS A N 1
ATOM 655 C CA . CYS A 1 88 ? 17.737 14.161 -3.043 1.00 42.69 88 CYS A CA 1
ATOM 656 C C . CYS A 1 88 ? 19.088 14.392 -2.341 1.00 42.69 88 CYS A C 1
ATOM 658 O O . CYS A 1 88 ? 19.124 14.970 -1.259 1.00 42.69 88 CYS A O 1
ATOM 660 N N . SER A 1 89 ? 20.197 13.959 -2.951 1.00 42.75 89 SER A N 1
ATOM 661 C CA . SER A 1 89 ? 21.550 14.065 -2.379 1.00 42.75 89 SER A CA 1
ATOM 662 C C . SER A 1 89 ? 22.246 15.399 -2.674 1.00 42.75 89 SER A C 1
ATOM 664 O O . SER A 1 89 ? 23.282 15.694 -2.089 1.00 42.75 89 SER A O 1
ATOM 666 N N . SER A 1 90 ? 21.713 16.195 -3.602 1.00 39.84 90 SER A N 1
ATOM 667 C CA . SER A 1 90 ? 22.361 17.395 -4.153 1.00 39.84 90 SER A CA 1
ATOM 668 C C . SER A 1 90 ? 21.786 18.716 -3.621 1.00 39.84 90 SER A C 1
ATOM 670 O O . SER A 1 90 ? 22.228 19.790 -4.022 1.00 39.84 90 SER A O 1
ATOM 672 N N . SER A 1 91 ? 20.865 18.676 -2.650 1.00 41.88 91 SER A N 1
ATOM 673 C CA . SER A 1 91 ? 20.345 19.882 -1.982 1.00 41.88 91 SER A CA 1
ATOM 674 C C . SER A 1 91 ? 21.322 20.526 -0.982 1.00 41.88 91 SER A C 1
ATOM 676 O O . SER A 1 91 ? 20.974 21.512 -0.337 1.00 41.88 91 SER A O 1
ATOM 678 N N . SER A 1 92 ? 22.551 20.015 -0.862 1.00 36.72 92 SER A N 1
ATOM 679 C CA . SER A 1 92 ? 23.658 20.673 -0.162 1.00 36.72 92 SER A CA 1
ATOM 680 C C . SER A 1 92 ? 24.757 21.085 -1.152 1.00 36.72 92 SER A C 1
ATOM 682 O O . SER A 1 92 ? 25.577 20.262 -1.544 1.00 36.72 92 SER A O 1
ATOM 684 N N . ALA A 1 93 ? 24.770 22.384 -1.476 1.00 35.56 93 ALA A N 1
ATOM 685 C CA . ALA A 1 93 ? 25.847 23.174 -2.093 1.00 35.56 93 ALA A CA 1
ATOM 686 C C . ALA A 1 93 ? 26.161 23.006 -3.609 1.00 35.56 93 ALA A C 1
ATOM 688 O O . ALA A 1 93 ? 26.768 22.043 -4.057 1.00 35.56 93 ALA A O 1
ATOM 689 N N . THR A 1 94 ? 25.853 24.085 -4.351 1.00 38.06 94 THR A N 1
ATOM 690 C CA . THR A 1 94 ? 26.583 24.672 -5.507 1.00 38.06 94 THR A CA 1
ATOM 691 C C . THR A 1 94 ? 27.020 23.780 -6.685 1.00 38.06 94 THR A C 1
ATOM 693 O O . THR A 1 94 ? 28.153 23.315 -6.742 1.00 38.06 94 THR A O 1
ATOM 696 N N . SER A 1 95 ? 26.173 23.680 -7.719 1.00 33.38 95 SER A N 1
ATOM 697 C CA . SER A 1 95 ? 26.487 23.956 -9.147 1.00 33.38 95 SER A CA 1
ATOM 698 C C . SER A 1 95 ? 25.305 23.547 -10.054 1.00 33.38 95 SER A C 1
ATOM 700 O O . SER A 1 95 ? 24.641 22.550 -9.768 1.00 33.38 95 SER A O 1
ATOM 702 N N . PRO A 1 96 ? 24.991 24.286 -11.141 1.00 35.44 96 PRO A N 1
ATOM 703 C CA . PRO A 1 96 ? 23.873 23.959 -12.017 1.00 35.44 96 PRO A CA 1
ATOM 704 C C . PRO A 1 96 ? 24.344 22.989 -13.105 1.00 35.44 96 PRO A C 1
ATOM 706 O O . PRO A 1 96 ? 24.824 23.398 -14.159 1.00 35.44 96 PRO A O 1
ATOM 709 N N . SER A 1 97 ? 24.209 21.688 -12.860 1.00 34.06 97 SER A N 1
ATOM 710 C CA . SER A 1 97 ? 24.136 20.707 -13.947 1.00 34.06 97 SER A CA 1
ATOM 711 C C . SER A 1 97 ? 22.680 20.250 -14.082 1.00 34.06 97 SER A C 1
ATOM 713 O O . SER A 1 97 ? 22.010 20.071 -13.059 1.00 34.06 97 SER A O 1
ATOM 715 N N . PRO A 1 98 ? 22.134 20.102 -15.304 1.00 36.38 98 PRO A N 1
ATOM 716 C CA . PRO A 1 98 ? 20.731 19.771 -15.497 1.00 36.38 98 PRO A CA 1
ATOM 717 C C . PRO A 1 98 ? 20.544 18.270 -15.260 1.00 36.38 98 PRO A C 1
ATOM 719 O O . PRO A 1 98 ? 20.369 17.492 -16.194 1.00 36.38 98 PRO A O 1
ATOM 722 N N . SER A 1 99 ? 20.609 17.832 -14.003 1.00 44.91 99 SER A N 1
ATOM 723 C CA . SER A 1 99 ? 20.034 16.541 -13.632 1.00 44.91 99 SER A CA 1
ATOM 724 C C . SER A 1 99 ? 18.515 16.715 -13.661 1.00 44.91 99 SER A C 1
ATOM 726 O O . SER A 1 99 ? 17.898 17.243 -12.739 1.00 44.91 99 SER A O 1
ATOM 728 N N . VAL A 1 100 ? 17.918 16.394 -14.810 1.00 55.34 100 VAL A N 1
ATOM 729 C CA . VAL A 1 100 ? 16.474 16.510 -15.026 1.00 55.34 100 VAL A CA 1
ATOM 730 C C . VAL A 1 100 ? 15.796 15.470 -14.136 1.00 55.34 100 VAL A C 1
ATOM 732 O O . VAL A 1 100 ? 15.759 14.287 -14.468 1.00 55.34 100 VAL A O 1
ATOM 735 N N . CYS A 1 101 ? 1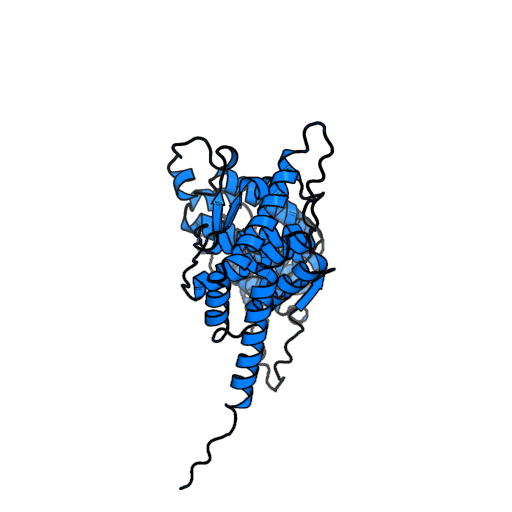5.311 15.905 -12.974 1.00 61.34 101 CYS A N 1
ATOM 736 C CA . CYS A 1 101 ? 14.466 15.083 -12.117 1.00 61.34 101 CYS A CA 1
ATOM 737 C C . CYS A 1 101 ? 13.247 14.623 -12.941 1.00 61.34 101 CYS A C 1
ATOM 739 O O . CYS A 1 101 ? 12.630 15.458 -13.616 1.00 61.34 101 CYS A O 1
ATOM 741 N N . PRO A 1 102 ? 12.909 13.322 -12.952 1.00 74.62 102 PRO A N 1
ATOM 742 C CA . PRO A 1 102 ? 11.756 12.848 -13.701 1.00 74.62 102 PRO A CA 1
ATOM 743 C C . PRO A 1 102 ? 10.465 13.493 -13.163 1.00 74.62 102 PRO A C 1
ATOM 745 O O . PRO A 1 102 ? 10.347 13.711 -11.955 1.00 74.62 102 PRO A O 1
ATOM 748 N N . PRO A 1 103 ? 9.470 13.773 -14.025 1.00 85.06 103 PRO A N 1
ATOM 749 C CA . PRO A 1 103 ? 8.182 14.297 -13.581 1.00 85.06 103 PRO A CA 1
ATOM 750 C C . PRO A 1 103 ? 7.528 13.386 -12.534 1.00 85.06 103 PRO A C 1
ATOM 752 O O . PRO A 1 103 ? 7.580 12.159 -12.654 1.00 85.06 103 PRO A O 1
ATOM 755 N N . SER A 1 104 ? 6.847 13.973 -11.546 1.00 87.62 104 SER A N 1
ATOM 756 C CA . SER A 1 104 ? 6.161 13.231 -10.474 1.00 87.62 104 SER A CA 1
ATOM 757 C C . SER A 1 104 ? 5.177 12.187 -11.012 1.00 87.62 104 SER A C 1
ATOM 759 O O . SER A 1 104 ? 5.111 11.076 -10.487 1.00 87.62 104 SER A O 1
ATOM 761 N N . ALA A 1 105 ? 4.473 12.504 -12.103 1.00 90.81 105 ALA A N 1
ATOM 762 C CA . ALA A 1 105 ? 3.560 11.590 -12.786 1.00 90.81 105 ALA A CA 1
ATOM 763 C C . ALA A 1 105 ? 4.265 10.315 -13.277 1.00 90.81 105 ALA A C 1
ATOM 765 O O . ALA A 1 105 ? 3.732 9.214 -13.136 1.00 90.81 105 ALA A O 1
ATOM 766 N N . LEU A 1 106 ? 5.488 10.442 -13.801 1.00 93.06 106 LEU A N 1
ATOM 767 C CA . LEU A 1 106 ? 6.261 9.310 -14.302 1.00 93.06 106 LEU A CA 1
ATOM 768 C C . LEU A 1 106 ? 6.741 8.403 -13.162 1.00 93.06 106 LEU A C 1
ATOM 770 O O . LEU A 1 106 ? 6.640 7.177 -13.263 1.00 93.06 106 LEU A O 1
ATOM 774 N N . LEU A 1 107 ? 7.213 8.998 -12.062 1.00 92.44 107 LEU A N 1
ATOM 775 C CA . LEU A 1 107 ? 7.568 8.259 -10.847 1.00 92.44 107 LEU A CA 1
ATOM 776 C C . LEU A 1 107 ? 6.354 7.537 -10.261 1.00 92.44 107 LEU A C 1
ATOM 778 O O . LEU A 1 107 ? 6.443 6.357 -9.930 1.00 92.44 107 LEU A O 1
ATOM 782 N N . CYS A 1 108 ? 5.205 8.213 -10.207 1.00 93.38 108 CYS A N 1
ATOM 783 C CA . CYS A 1 108 ? 3.955 7.629 -9.738 1.00 93.38 108 CYS A CA 1
ATOM 784 C C . CYS A 1 108 ? 3.567 6.391 -10.560 1.00 93.38 108 CYS A C 1
ATOM 786 O O . CYS A 1 108 ? 3.389 5.313 -9.994 1.00 93.38 108 CYS A O 1
ATOM 788 N N . CYS A 1 109 ? 3.524 6.507 -11.893 1.00 94.06 109 CYS A N 1
ATOM 789 C CA . CYS A 1 109 ? 3.208 5.379 -12.774 1.00 94.06 109 CYS A CA 1
ATOM 790 C C . CYS A 1 109 ? 4.194 4.218 -12.599 1.00 94.06 109 CYS A C 1
ATOM 792 O O . CYS A 1 109 ? 3.791 3.058 -12.613 1.00 94.06 109 CYS A O 1
ATOM 794 N N . SER A 1 110 ? 5.478 4.529 -12.402 1.00 95.12 110 SER A N 1
ATOM 795 C CA . SER A 1 110 ? 6.523 3.526 -12.184 1.00 95.12 110 SER A CA 1
ATOM 796 C C . SER A 1 110 ? 6.313 2.766 -10.872 1.00 95.12 110 SER A C 1
ATOM 798 O O . SER A 1 110 ? 6.350 1.538 -10.871 1.00 95.12 110 SER A O 1
ATOM 800 N N . HIS A 1 111 ? 6.033 3.464 -9.765 1.00 95.25 111 HIS A N 1
ATOM 801 C CA . HIS A 1 111 ? 5.751 2.826 -8.474 1.00 95.25 111 HIS A CA 1
ATOM 802 C C . HIS A 1 111 ? 4.466 1.991 -8.498 1.00 95.25 111 HIS A C 1
ATOM 804 O O . HIS A 1 111 ? 4.443 0.895 -7.939 1.00 95.25 111 HIS A O 1
ATOM 810 N N . LEU A 1 112 ? 3.406 2.485 -9.146 1.00 95.19 112 LEU A N 1
ATOM 811 C CA . LEU A 1 112 ? 2.134 1.768 -9.265 1.00 95.19 112 LEU A CA 1
ATOM 812 C C . LEU A 1 112 ? 2.282 0.502 -10.111 1.00 95.19 112 LEU A C 1
ATOM 814 O O . LEU A 1 112 ? 1.878 -0.572 -9.671 1.00 95.19 112 LEU A O 1
ATOM 818 N N . LEU A 1 113 ? 2.939 0.601 -11.272 1.00 95.81 113 LEU A N 1
ATOM 819 C CA . LEU A 1 113 ? 3.243 -0.559 -12.107 1.00 95.81 113 LEU A CA 1
ATOM 820 C C . LEU A 1 113 ? 4.082 -1.585 -11.339 1.00 95.81 113 LEU A C 1
ATOM 822 O O . LEU A 1 113 ? 3.767 -2.773 -11.356 1.00 95.81 113 LEU A O 1
ATOM 826 N N . LEU A 1 114 ? 5.118 -1.134 -10.628 1.00 95.69 114 LEU A N 1
ATOM 827 C CA . LEU A 1 114 ? 5.984 -2.010 -9.845 1.00 95.69 114 LEU A CA 1
ATOM 828 C C . LEU A 1 114 ? 5.226 -2.692 -8.697 1.00 95.69 114 LEU A C 1
ATOM 830 O O . LEU A 1 114 ? 5.413 -3.883 -8.466 1.00 95.69 114 LEU A O 1
ATOM 834 N N . SER A 1 115 ? 4.321 -1.975 -8.025 1.00 95.19 115 SER A N 1
ATOM 835 C CA . SER A 1 115 ? 3.437 -2.533 -6.994 1.00 95.19 115 SER A CA 1
ATOM 836 C C . SER A 1 115 ? 2.536 -3.644 -7.551 1.00 95.19 115 SER A C 1
ATOM 838 O O . SER A 1 115 ? 2.447 -4.723 -6.952 1.00 95.19 115 SER A O 1
ATOM 840 N N . SER A 1 116 ? 1.924 -3.429 -8.724 1.00 93.56 116 SER A N 1
ATOM 841 C CA . SER A 1 116 ? 1.108 -4.447 -9.399 1.00 93.56 116 SER A CA 1
ATOM 842 C C . SER A 1 116 ? 1.946 -5.647 -9.838 1.00 93.56 116 SER A C 1
ATOM 844 O O . SER A 1 116 ? 1.534 -6.784 -9.614 1.00 93.56 116 SER A O 1
ATOM 846 N N . LEU A 1 117 ? 3.146 -5.420 -10.386 1.00 94.19 117 LEU A N 1
ATOM 847 C CA . LEU A 1 117 ? 4.068 -6.493 -10.769 1.00 94.19 117 LEU A CA 1
ATOM 848 C C . LEU A 1 117 ? 4.477 -7.347 -9.566 1.00 94.19 117 LEU A C 1
ATOM 850 O O . LEU A 1 117 ? 4.388 -8.561 -9.658 1.00 94.19 117 LEU A O 1
ATOM 854 N N . ILE A 1 118 ? 4.858 -6.748 -8.433 1.00 94.31 118 ILE A N 1
ATOM 855 C CA . ILE A 1 118 ? 5.216 -7.487 -7.206 1.00 94.31 118 ILE A CA 1
ATOM 856 C C . ILE A 1 118 ? 4.028 -8.307 -6.693 1.00 94.31 118 ILE A C 1
ATOM 858 O O . ILE A 1 118 ? 4.173 -9.476 -6.341 1.00 94.31 118 ILE A O 1
ATOM 862 N N . THR A 1 119 ? 2.847 -7.689 -6.637 1.00 92.00 119 THR A N 1
ATOM 863 C CA . THR A 1 119 ? 1.646 -8.339 -6.099 1.00 92.00 119 THR A CA 1
ATOM 864 C C . THR A 1 119 ? 1.253 -9.540 -6.954 1.00 92.00 119 THR A C 1
ATOM 866 O O . THR A 1 119 ? 1.051 -10.632 -6.427 1.00 92.00 119 THR A O 1
ATOM 869 N N . LEU A 1 120 ? 1.192 -9.361 -8.274 1.00 90.44 120 LEU A N 1
ATOM 870 C CA . LEU A 1 120 ? 0.820 -10.429 -9.196 1.00 90.44 120 LEU A CA 1
ATOM 871 C C . LEU A 1 120 ? 1.924 -11.482 -9.344 1.00 90.44 120 LEU A C 1
ATOM 873 O O . LEU A 1 120 ? 1.614 -12.665 -9.439 1.00 90.44 120 LEU A O 1
ATOM 877 N N . GLN A 1 121 ? 3.199 -11.086 -9.294 1.00 91.75 121 GLN A N 1
ATOM 878 C CA . GLN A 1 121 ? 4.324 -12.023 -9.294 1.00 91.75 121 GLN A CA 1
ATOM 879 C C . GLN A 1 121 ? 4.213 -13.014 -8.137 1.00 91.75 121 GLN A C 1
ATOM 881 O O . GLN A 1 121 ? 4.404 -14.208 -8.346 1.00 91.75 121 GLN A O 1
ATOM 886 N N . ARG A 1 122 ? 3.822 -12.546 -6.947 1.00 88.25 122 ARG A N 1
ATOM 887 C CA . ARG A 1 122 ? 3.608 -13.409 -5.781 1.00 88.25 122 ARG A CA 1
ATOM 888 C C . ARG A 1 122 ? 2.410 -14.339 -5.947 1.00 88.25 122 ARG A C 1
ATOM 890 O O . ARG A 1 122 ? 2.496 -15.505 -5.584 1.00 88.25 122 ARG A O 1
ATOM 897 N N . VAL A 1 123 ? 1.302 -13.831 -6.488 1.00 88.06 123 VAL A N 1
ATOM 898 C CA . VAL A 1 123 ? 0.082 -14.628 -6.708 1.00 88.06 123 VAL A CA 1
ATOM 899 C C . VAL A 1 123 ? 0.328 -15.751 -7.717 1.00 88.06 123 VAL A C 1
ATOM 901 O O . VAL A 1 123 ? -0.147 -16.865 -7.516 1.00 88.06 123 VAL A O 1
ATOM 904 N N . HIS A 1 124 ? 1.097 -15.478 -8.771 1.00 86.00 124 HIS A N 1
ATOM 905 C CA . HIS A 1 124 ? 1.346 -16.426 -9.860 1.00 86.00 124 HIS A CA 1
ATOM 906 C C . HIS A 1 124 ? 2.690 -17.168 -9.754 1.00 86.00 124 HIS A C 1
ATOM 908 O O . HIS A 1 124 ? 2.975 -18.034 -10.574 1.00 86.00 124 HIS A O 1
ATOM 914 N N . SER A 1 125 ? 3.513 -16.868 -8.740 1.00 83.94 125 SER A N 1
ATOM 915 C CA . SER A 1 125 ? 4.871 -17.419 -8.566 1.00 83.94 125 SER A CA 1
ATOM 916 C C . SER A 1 125 ? 5.751 -17.271 -9.818 1.00 83.94 125 SER A C 1
ATOM 918 O O . SER A 1 125 ? 6.500 -18.177 -10.186 1.00 83.94 125 SER A O 1
ATOM 920 N N . ALA A 1 126 ? 5.640 -16.129 -10.499 1.00 80.88 126 ALA A N 1
ATOM 921 C CA . ALA A 1 126 ? 6.379 -15.869 -11.729 1.00 80.88 126 ALA A CA 1
ATOM 922 C C . ALA A 1 126 ? 7.851 -15.533 -11.443 1.00 80.88 126 ALA A C 1
ATOM 924 O O . ALA A 1 126 ? 8.146 -14.780 -10.519 1.00 80.88 126 ALA A O 1
ATOM 925 N N . GLN A 1 127 ? 8.778 -16.038 -12.258 1.00 80.62 127 GLN A N 1
ATOM 926 C CA . GLN A 1 127 ? 10.201 -15.721 -12.102 1.00 80.62 127 GLN A CA 1
ATOM 927 C C . GLN A 1 127 ? 10.542 -14.357 -12.710 1.00 80.62 127 GLN A C 1
ATOM 929 O O . GLN A 1 127 ? 10.182 -14.068 -13.857 1.00 80.62 127 GLN A O 1
ATOM 934 N N . ALA A 1 128 ? 11.279 -13.529 -11.967 1.00 78.75 128 ALA A N 1
ATOM 935 C CA . ALA A 1 128 ? 11.820 -12.276 -12.490 1.00 78.75 128 ALA A CA 1
ATOM 936 C C . ALA A 1 128 ? 13.226 -12.483 -13.079 1.00 78.75 128 ALA A C 1
ATOM 938 O O . ALA A 1 128 ? 14.137 -12.952 -12.403 1.00 78.75 128 ALA A O 1
ATOM 939 N N . HIS A 1 129 ? 13.431 -12.078 -14.337 1.00 78.00 129 HIS A N 1
ATOM 940 C CA . HIS A 1 129 ? 14.751 -12.160 -14.982 1.00 78.00 129 HIS A CA 1
ATOM 941 C C . HIS A 1 129 ? 15.726 -11.093 -14.468 1.00 78.00 129 HIS A C 1
ATOM 943 O O . HIS A 1 129 ? 16.942 -11.272 -14.530 1.00 78.00 129 HIS A O 1
ATOM 949 N N . LYS A 1 130 ? 15.198 -9.956 -14.000 1.00 86.88 130 LYS A N 1
ATOM 950 C CA . LYS A 1 130 ? 15.982 -8.817 -13.522 1.00 86.88 130 LYS A CA 1
ATOM 951 C C . LYS A 1 130 ? 15.280 -8.142 -12.349 1.00 86.88 130 LYS A C 1
ATOM 953 O O . LYS A 1 130 ? 14.095 -7.830 -12.440 1.00 86.88 130 LYS A O 1
ATOM 958 N N . SER A 1 131 ? 16.035 -7.874 -11.287 1.00 90.75 131 SER A N 1
ATOM 959 C CA . SER A 1 131 ? 15.565 -7.143 -10.109 1.00 90.75 131 SER A CA 1
ATOM 960 C C . SER A 1 131 ? 15.881 -5.649 -10.213 1.00 90.75 131 SER A C 1
ATOM 962 O O . SER A 1 131 ? 16.995 -5.278 -10.591 1.00 90.75 131 SER A O 1
ATOM 964 N N . ILE A 1 132 ? 14.945 -4.801 -9.798 1.00 92.69 132 ILE A N 1
ATOM 965 C CA . ILE A 1 132 ? 15.115 -3.349 -9.674 1.00 92.69 132 ILE A CA 1
ATOM 966 C C . ILE A 1 132 ? 15.623 -3.017 -8.268 1.00 92.69 132 ILE A C 1
ATOM 968 O O . ILE A 1 132 ? 15.036 -3.437 -7.278 1.00 92.69 132 ILE A O 1
ATOM 972 N N . SER A 1 133 ? 16.696 -2.244 -8.158 1.00 92.44 133 SER A N 1
ATOM 973 C CA . SER A 1 133 ? 17.173 -1.695 -6.890 1.00 92.44 133 SER A CA 1
ATOM 974 C C . SER A 1 133 ? 16.303 -0.520 -6.444 1.00 92.44 133 SER A C 1
ATOM 976 O O . SER A 1 133 ? 16.123 0.447 -7.193 1.00 92.44 133 SER A O 1
ATOM 978 N N . TRP A 1 134 ? 15.804 -0.583 -5.210 1.00 92.50 134 TRP A N 1
ATOM 979 C CA . TRP A 1 134 ? 14.998 0.468 -4.588 1.00 92.50 134 TRP A CA 1
ATOM 980 C C . TRP A 1 134 ? 15.496 0.760 -3.167 1.00 92.50 134 TRP A C 1
ATOM 982 O O . TRP A 1 134 ? 15.718 -0.164 -2.384 1.00 92.50 134 TRP A O 1
ATOM 992 N N . SER A 1 135 ? 15.724 2.035 -2.834 1.00 90.81 135 SER A N 1
ATOM 993 C CA . SER A 1 135 ? 16.305 2.439 -1.542 1.00 90.81 135 SER A CA 1
ATOM 994 C C . SER A 1 135 ? 15.228 2.812 -0.534 1.00 90.81 135 SER A C 1
ATOM 996 O O . SER A 1 135 ? 14.540 3.822 -0.700 1.00 90.81 135 SER A O 1
ATOM 998 N N . LEU A 1 136 ? 15.137 2.045 0.555 1.00 89.62 136 LEU A N 1
ATOM 999 C CA . LEU A 1 136 ? 14.206 2.334 1.647 1.00 89.62 136 LEU A CA 1
ATOM 1000 C C . LEU A 1 136 ? 14.528 3.664 2.333 1.00 89.62 136 LEU A C 1
ATOM 1002 O O . LEU A 1 136 ? 13.610 4.392 2.701 1.00 89.62 136 LEU A O 1
ATOM 1006 N N . ASP A 1 137 ? 15.806 4.025 2.449 1.00 88.69 137 ASP A N 1
ATOM 1007 C CA . ASP A 1 137 ? 16.232 5.273 3.089 1.00 88.69 137 ASP A CA 1
ATOM 1008 C C . ASP A 1 137 ? 15.666 6.502 2.380 1.00 88.69 137 ASP A C 1
ATOM 1010 O O . ASP A 1 137 ? 15.140 7.409 3.026 1.00 88.69 137 ASP A O 1
ATOM 1014 N N . THR A 1 138 ? 15.730 6.515 1.043 1.00 86.44 138 THR A N 1
ATOM 1015 C CA . THR A 1 138 ? 15.200 7.629 0.242 1.00 86.44 138 THR A CA 1
ATOM 1016 C C . THR A 1 138 ? 13.696 7.785 0.435 1.00 86.44 138 THR A C 1
ATOM 1018 O O . THR A 1 138 ? 13.207 8.897 0.618 1.00 86.44 138 THR A O 1
ATOM 1021 N N . VAL A 1 139 ? 12.965 6.671 0.487 1.00 87.75 139 VAL A N 1
ATOM 1022 C CA . VAL A 1 139 ? 11.515 6.661 0.694 1.00 87.75 139 VAL A CA 1
ATOM 1023 C C . VAL A 1 139 ? 11.178 7.128 2.107 1.00 87.75 139 VAL A C 1
ATOM 1025 O O . VAL A 1 139 ? 10.284 7.953 2.278 1.00 87.75 139 VAL A O 1
ATOM 1028 N N . MET A 1 140 ? 11.911 6.669 3.125 1.00 88.69 140 MET A N 1
ATOM 1029 C CA . MET A 1 140 ? 11.697 7.119 4.503 1.00 88.69 140 MET A CA 1
ATOM 1030 C C . MET A 1 140 ? 11.966 8.616 4.649 1.00 88.69 140 MET A C 1
ATOM 1032 O O . MET A 1 140 ? 11.177 9.316 5.283 1.00 88.69 140 MET A O 1
ATOM 1036 N N . LEU A 1 141 ? 13.021 9.131 4.014 1.00 86.75 141 LEU A N 1
ATOM 1037 C CA . LEU A 1 141 ? 13.314 10.562 3.984 1.00 86.75 141 LEU A CA 1
ATOM 1038 C C . LEU A 1 141 ? 12.176 11.361 3.326 1.00 86.75 141 LEU A C 1
ATOM 1040 O O . LEU A 1 141 ? 11.754 12.386 3.870 1.00 86.75 141 LEU A O 1
ATOM 1044 N N . GLN A 1 142 ? 11.642 10.875 2.201 1.00 86.62 142 GLN A N 1
ATOM 1045 C CA . GLN A 1 142 ? 10.500 11.491 1.519 1.00 86.62 142 GLN A CA 1
ATOM 1046 C C . GLN A 1 142 ? 9.253 11.523 2.416 1.00 86.62 142 GLN A C 1
ATOM 1048 O O . GLN A 1 142 ? 8.647 12.578 2.601 1.00 86.62 142 GLN A O 1
ATOM 1053 N N . LEU A 1 143 ? 8.903 10.394 3.037 1.00 88.88 143 LEU A N 1
ATOM 1054 C CA . LEU A 1 143 ? 7.692 10.263 3.853 1.00 88.88 143 LEU A CA 1
ATOM 1055 C C . LEU A 1 143 ? 7.770 11.022 5.191 1.00 88.88 143 LEU A C 1
ATOM 1057 O O . LEU A 1 143 ? 6.752 11.524 5.669 1.00 88.88 143 LEU A O 1
ATOM 1061 N N . LEU A 1 144 ? 8.951 11.121 5.807 1.00 84.94 144 LEU A N 1
ATOM 1062 C CA . LEU A 1 144 ? 9.125 11.784 7.105 1.00 84.94 144 LEU A CA 1
ATOM 1063 C C . LEU A 1 144 ? 9.389 13.282 6.983 1.00 84.94 144 LEU A C 1
ATOM 1065 O O . LEU A 1 144 ? 8.771 14.076 7.693 1.00 84.94 144 LEU A O 1
ATOM 1069 N N . VAL A 1 145 ? 10.327 13.661 6.114 1.00 80.94 145 VAL A N 1
ATOM 1070 C CA . VAL A 1 145 ? 10.893 15.016 6.084 1.00 80.94 145 VAL A CA 1
ATOM 1071 C C . VAL A 1 145 ? 10.287 15.835 4.954 1.00 80.94 145 VAL A C 1
ATOM 1073 O O . VAL A 1 145 ? 9.895 16.981 5.169 1.00 80.94 145 VAL A O 1
ATOM 1076 N N . GLN A 1 146 ? 10.168 15.255 3.759 1.00 78.12 146 GLN A N 1
ATOM 1077 C CA . GLN A 1 146 ? 9.772 16.009 2.565 1.00 78.12 146 GLN A CA 1
ATOM 1078 C C . GLN A 1 146 ? 8.274 15.956 2.252 1.00 78.12 146 GLN A C 1
ATOM 1080 O O . GLN A 1 146 ? 7.832 16.666 1.357 1.00 78.12 146 GLN A O 1
ATOM 1085 N N . LYS A 1 147 ? 7.459 15.244 3.043 1.00 79.56 147 LYS A N 1
ATOM 1086 C CA . LYS A 1 147 ? 6.024 15.030 2.770 1.00 79.56 147 LYS A CA 1
ATOM 1087 C C . LYS A 1 147 ? 5.176 16.280 2.503 1.00 79.56 147 LYS A C 1
ATOM 1089 O O . LYS A 1 147 ? 4.098 16.154 1.944 1.00 79.56 147 LYS A O 1
ATOM 1094 N N . ARG A 1 148 ? 5.598 17.472 2.949 1.00 78.19 148 ARG A N 1
ATOM 1095 C CA . ARG A 1 148 ? 4.886 18.740 2.673 1.00 78.19 148 ARG A CA 1
ATOM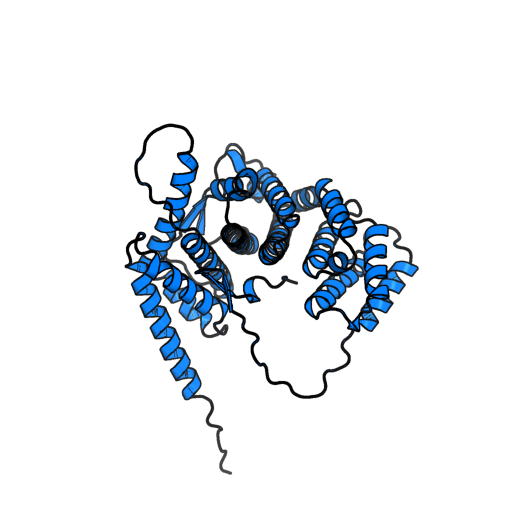 1096 C C . ARG A 1 148 ? 5.206 19.329 1.298 1.00 78.19 148 ARG A C 1
ATOM 1098 O O . ARG A 1 148 ? 4.423 20.119 0.791 1.00 78.19 148 ARG A O 1
ATOM 1105 N N . ASN A 1 149 ? 6.347 18.952 0.733 1.00 78.75 149 ASN A N 1
ATOM 1106 C CA . ASN A 1 149 ? 6.851 19.425 -0.554 1.00 78.75 149 ASN A CA 1
ATOM 1107 C C . ASN A 1 149 ? 6.647 18.383 -1.667 1.00 78.75 149 ASN A C 1
ATOM 1109 O O . ASN A 1 149 ? 6.915 18.666 -2.831 1.00 78.75 149 ASN A O 1
ATOM 1113 N N . THR A 1 150 ? 6.196 17.180 -1.311 1.00 83.31 150 THR A N 1
ATOM 1114 C CA . THR A 1 150 ? 5.935 16.077 -2.235 1.00 83.31 150 THR A CA 1
ATOM 1115 C C . THR A 1 150 ? 4.461 16.067 -2.635 1.00 83.31 150 THR A C 1
ATOM 1117 O O . THR A 1 150 ? 3.579 16.183 -1.787 1.00 83.31 150 THR A O 1
ATOM 1120 N N . ASP A 1 151 ? 4.192 15.880 -3.926 1.00 89.31 151 ASP A N 1
ATOM 1121 C CA . ASP A 1 151 ? 2.835 15.709 -4.448 1.00 89.31 151 ASP A CA 1
ATOM 1122 C C . ASP A 1 151 ? 2.109 14.532 -3.764 1.00 89.31 151 ASP A C 1
ATOM 1124 O O . ASP A 1 151 ? 2.680 13.448 -3.595 1.00 89.31 151 ASP A O 1
ATOM 1128 N N . HIS A 1 152 ? 0.839 14.726 -3.389 1.00 91.00 152 HIS A N 1
ATOM 1129 C CA . HIS A 1 152 ? 0.041 13.709 -2.697 1.00 91.00 152 HIS A CA 1
ATOM 1130 C C . HIS A 1 152 ? -0.042 12.414 -3.505 1.00 91.00 152 HIS A C 1
ATOM 1132 O O . HIS A 1 152 ? -0.004 11.326 -2.932 1.00 91.00 152 HIS A O 1
ATOM 1138 N N . LEU A 1 153 ? -0.121 12.514 -4.833 1.00 91.50 153 LEU A N 1
ATOM 1139 C CA . LEU A 1 153 ? -0.195 11.352 -5.710 1.00 91.50 153 LEU A CA 1
ATOM 1140 C C . LEU A 1 153 ? 1.113 10.544 -5.715 1.00 91.50 153 LEU A C 1
ATOM 1142 O O . LEU A 1 153 ? 1.101 9.309 -5.731 1.00 91.50 153 LEU A O 1
ATOM 1146 N N . LEU A 1 154 ? 2.252 11.230 -5.640 1.00 92.38 154 LEU A N 1
ATOM 1147 C CA . LEU A 1 154 ? 3.552 10.586 -5.501 1.00 92.38 154 LEU A CA 1
ATOM 1148 C C . LEU A 1 154 ? 3.679 9.904 -4.128 1.00 92.38 154 LEU A C 1
ATOM 1150 O O . LEU A 1 154 ? 4.100 8.748 -4.072 1.00 92.38 154 LEU A O 1
ATOM 1154 N N . LEU A 1 155 ? 3.226 10.547 -3.044 1.00 93.69 155 LEU A N 1
ATOM 1155 C CA . LEU A 1 155 ? 3.153 9.930 -1.709 1.00 93.69 155 LEU A CA 1
ATOM 1156 C C . LEU A 1 155 ? 2.279 8.668 -1.712 1.00 93.69 155 LEU A C 1
ATOM 1158 O O . LEU A 1 155 ? 2.709 7.623 -1.227 1.00 93.69 155 LEU A O 1
ATOM 1162 N N . VAL A 1 156 ? 1.093 8.730 -2.323 1.00 94.31 156 VAL A N 1
ATOM 1163 C CA . VAL A 1 156 ? 0.200 7.572 -2.501 1.00 94.31 156 VAL A CA 1
ATOM 1164 C C . VAL A 1 156 ? 0.920 6.430 -3.222 1.00 94.31 156 VAL A C 1
ATOM 1166 O O . VAL A 1 156 ? 0.824 5.278 -2.800 1.00 94.31 156 VAL A O 1
ATOM 1169 N N . SER A 1 157 ? 1.683 6.738 -4.272 1.00 94.56 157 SER A N 1
ATOM 1170 C CA . SER A 1 157 ? 2.423 5.728 -5.035 1.00 94.56 157 SER A CA 1
ATOM 1171 C C . SER A 1 157 ? 3.548 5.067 -4.225 1.00 94.56 157 SER A C 1
ATOM 1173 O O . SER A 1 157 ? 3.705 3.846 -4.291 1.00 94.56 157 SER A O 1
ATOM 1175 N N . TYR A 1 158 ? 4.267 5.832 -3.388 1.00 94.94 158 TYR A N 1
ATOM 1176 C CA . TYR A 1 158 ? 5.266 5.288 -2.462 1.00 94.94 158 TYR A CA 1
ATOM 1177 C C . TYR A 1 158 ? 4.630 4.326 -1.463 1.00 94.94 158 TYR A C 1
ATOM 1179 O O . TYR A 1 158 ? 5.121 3.213 -1.279 1.00 94.94 158 TYR A O 1
ATOM 1187 N N . LEU A 1 159 ? 3.515 4.736 -0.850 1.00 96.00 159 LEU A N 1
ATOM 1188 C CA . LEU A 1 159 ? 2.782 3.903 0.099 1.00 96.00 159 LEU A CA 1
ATOM 1189 C C . LEU A 1 159 ? 2.260 2.626 -0.557 1.00 96.00 159 LEU A C 1
ATOM 1191 O O . LEU A 1 159 ? 2.342 1.559 0.042 1.00 96.00 159 LEU A O 1
ATOM 1195 N N . LYS A 1 160 ? 1.771 2.705 -1.798 1.00 95.19 160 LYS A N 1
ATOM 1196 C CA . LYS A 1 160 ? 1.254 1.544 -2.529 1.00 95.19 160 LYS A CA 1
ATOM 1197 C C . LYS A 1 160 ? 2.351 0.538 -2.891 1.00 95.19 160 LYS A C 1
ATOM 1199 O O . LYS A 1 160 ? 2.133 -0.672 -2.806 1.00 95.19 160 LYS A O 1
ATOM 1204 N N . LEU A 1 161 ? 3.537 1.009 -3.272 1.00 96.06 161 LEU A N 1
ATOM 1205 C CA . LEU A 1 161 ? 4.693 0.141 -3.505 1.00 96.06 161 LEU A CA 1
ATOM 1206 C C . LEU A 1 161 ? 5.192 -0.490 -2.198 1.00 96.06 161 LEU A C 1
ATOM 1208 O O . LEU A 1 161 ? 5.391 -1.702 -2.131 1.00 96.06 161 LEU A O 1
ATOM 1212 N N . LEU A 1 162 ? 5.318 0.312 -1.139 1.00 96.38 162 LEU A N 1
ATOM 1213 C CA . LEU A 1 162 ? 5.734 -0.161 0.179 1.00 96.38 162 LEU A CA 1
ATOM 1214 C C . LEU A 1 162 ? 4.755 -1.191 0.753 1.00 96.38 162 LEU A C 1
ATOM 1216 O O . LEU A 1 162 ? 5.182 -2.207 1.291 1.00 96.38 162 LEU A O 1
ATOM 1220 N N . GLN A 1 163 ? 3.452 -0.976 0.568 1.00 96.06 163 GLN A N 1
ATOM 1221 C CA . GLN A 1 163 ? 2.411 -1.932 0.925 1.00 96.06 163 GLN A CA 1
ATOM 1222 C C . GLN A 1 163 ? 2.631 -3.288 0.236 1.00 96.06 163 GLN A C 1
ATOM 1224 O O . GLN A 1 163 ? 2.643 -4.316 0.908 1.00 96.06 163 GLN A O 1
ATOM 1229 N N . ALA A 1 164 ? 2.849 -3.303 -1.085 1.00 95.69 164 ALA A N 1
ATOM 1230 C CA . ALA A 1 164 ? 3.068 -4.544 -1.834 1.00 95.69 164 ALA A CA 1
ATOM 1231 C C . ALA A 1 164 ? 4.324 -5.301 -1.374 1.00 95.69 164 ALA A C 1
ATOM 1233 O O . ALA A 1 164 ? 4.329 -6.536 -1.361 1.00 95.69 164 ALA A O 1
ATOM 1234 N N . LEU A 1 165 ? 5.368 -4.572 -0.970 1.00 96.06 165 LEU A N 1
ATOM 1235 C CA . LEU A 1 165 ? 6.589 -5.143 -0.403 1.00 96.06 165 LEU A CA 1
ATOM 1236 C C . LEU A 1 165 ? 6.351 -5.705 1.005 1.00 96.06 165 LEU A C 1
ATOM 1238 O O . LEU A 1 165 ? 6.737 -6.839 1.267 1.00 96.06 165 LEU A O 1
ATOM 1242 N N . LEU A 1 166 ? 5.678 -4.966 1.891 1.00 96.31 166 LEU A N 1
ATOM 1243 C CA . LEU A 1 166 ? 5.338 -5.416 3.250 1.00 96.31 166 LEU A CA 1
ATOM 1244 C C . LEU A 1 166 ? 4.428 -6.653 3.241 1.00 96.31 166 LEU A C 1
ATOM 1246 O O . LEU A 1 166 ? 4.608 -7.563 4.047 1.00 96.31 166 LEU A O 1
ATOM 1250 N N . ASP A 1 167 ? 3.496 -6.727 2.288 1.00 94.62 167 ASP A N 1
ATOM 1251 C CA . ASP A 1 167 ? 2.644 -7.904 2.075 1.00 94.62 167 ASP A CA 1
ATOM 1252 C C . ASP A 1 167 ? 3.450 -9.157 1.670 1.00 94.62 167 ASP A C 1
ATOM 1254 O O . ASP A 1 167 ? 2.948 -10.271 1.790 1.00 94.62 167 ASP A O 1
ATOM 1258 N N . GLY A 1 168 ? 4.684 -8.990 1.178 1.00 92.12 168 GLY A N 1
ATOM 1259 C CA . GLY A 1 168 ? 5.630 -10.070 0.864 1.00 92.12 168 GLY A CA 1
ATOM 1260 C C . GLY A 1 168 ? 6.808 -10.149 1.813 1.00 92.12 168 GLY A C 1
ATOM 1261 O O . GLY A 1 168 ? 7.869 -10.619 1.418 1.00 92.12 168 GLY A O 1
ATOM 1262 N N . ASP A 1 169 ? 6.659 -9.622 3.025 1.00 93.06 169 ASP A N 1
ATOM 1263 C CA . ASP A 1 169 ? 7.708 -9.597 4.038 1.00 93.06 169 ASP A CA 1
ATOM 1264 C C . ASP A 1 169 ? 9.020 -8.948 3.574 1.00 93.06 169 ASP A C 1
ATOM 1266 O O . ASP A 1 169 ? 10.101 -9.336 4.013 1.00 93.06 169 ASP A O 1
ATOM 1270 N N . LEU A 1 170 ? 8.916 -7.946 2.692 1.00 92.25 170 LEU A N 1
ATOM 1271 C CA . LEU A 1 170 ? 10.036 -7.211 2.097 1.00 92.25 170 LEU A CA 1
ATOM 1272 C C . LEU A 1 170 ? 10.982 -8.097 1.265 1.00 92.25 170 LEU A C 1
ATOM 1274 O O . LEU A 1 170 ? 12.105 -7.696 0.960 1.00 92.25 170 LEU A O 1
ATOM 1278 N N . VAL A 1 171 ? 10.510 -9.275 0.852 1.00 90.38 171 VAL A N 1
ATOM 1279 C CA . VAL A 1 171 ? 11.192 -10.170 -0.081 1.00 90.38 171 VAL A CA 1
ATOM 1280 C C . VAL A 1 171 ? 10.479 -10.102 -1.429 1.00 90.38 171 VAL A C 1
ATOM 1282 O O . VAL A 1 171 ? 9.266 -10.293 -1.530 1.00 90.38 171 VAL A O 1
ATOM 1285 N N . SER A 1 172 ? 11.233 -9.791 -2.480 1.00 90.94 172 SER A N 1
ATOM 1286 C CA . SER A 1 172 ? 10.716 -9.689 -3.843 1.00 90.94 172 SER A CA 1
ATOM 1287 C C . SER A 1 172 ? 11.798 -10.074 -4.843 1.00 90.94 172 SER A C 1
ATOM 1289 O O . SER A 1 172 ? 12.933 -9.619 -4.736 1.00 90.94 172 SER A O 1
ATOM 1291 N N . GLU A 1 173 ? 11.441 -10.879 -5.842 1.00 88.88 173 GLU A N 1
ATOM 1292 C CA . GLU A 1 173 ? 12.330 -11.150 -6.980 1.00 88.88 173 GLU A CA 1
ATOM 1293 C C . GLU A 1 173 ? 12.398 -9.952 -7.937 1.00 88.88 173 GLU A C 1
ATOM 1295 O O . GLU A 1 173 ? 13.402 -9.719 -8.608 1.00 88.88 173 GLU A O 1
ATOM 1300 N N . VAL A 1 174 ? 11.325 -9.158 -7.980 1.00 91.50 174 VAL A N 1
ATOM 1301 C CA . VAL A 1 174 ? 11.200 -7.996 -8.866 1.00 91.50 174 VAL A CA 1
ATOM 1302 C C . VAL A 1 174 ? 11.989 -6.806 -8.322 1.00 91.50 174 VAL A C 1
ATOM 1304 O 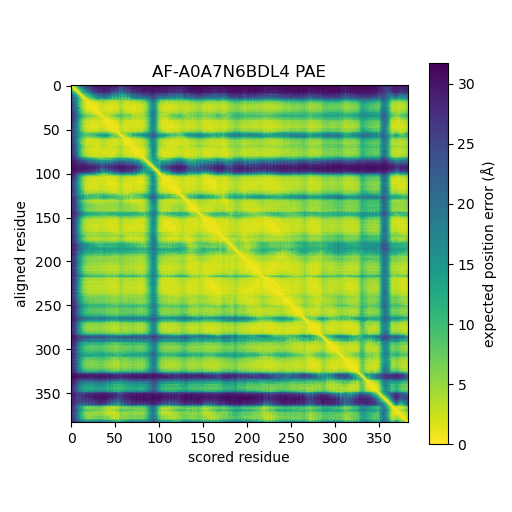O . VAL A 1 174 ? 12.497 -6.001 -9.100 1.00 91.50 174 VAL A O 1
ATOM 1307 N N . VAL A 1 175 ? 12.102 -6.676 -6.995 1.00 93.38 175 VAL A N 1
ATOM 1308 C CA . VAL A 1 175 ? 12.733 -5.525 -6.335 1.00 93.38 175 VAL A CA 1
ATOM 1309 C C . VAL A 1 175 ? 13.741 -5.967 -5.283 1.00 93.38 175 VAL A C 1
ATOM 1311 O O . VAL A 1 175 ? 13.385 -6.607 -4.300 1.00 93.38 175 VAL A O 1
ATOM 1314 N N . CYS A 1 176 ? 14.987 -5.530 -5.451 1.00 92.38 176 CYS A N 1
ATOM 1315 C CA . CYS A 1 176 ? 16.040 -5.649 -4.455 1.00 92.38 176 CYS A CA 1
ATOM 1316 C C . CYS A 1 176 ? 16.061 -4.391 -3.576 1.00 92.38 176 CYS A C 1
ATOM 1318 O O . CYS A 1 176 ? 16.257 -3.274 -4.063 1.00 92.38 176 CYS A O 1
ATOM 1320 N N . LEU A 1 177 ? 15.851 -4.566 -2.273 1.00 92.38 177 LEU A N 1
ATOM 1321 C CA . LEU A 1 177 ? 15.831 -3.458 -1.324 1.00 92.38 177 LEU A CA 1
ATOM 1322 C C . LEU A 1 177 ? 17.245 -3.122 -0.858 1.00 92.38 177 LEU A C 1
ATOM 1324 O O . LEU A 1 177 ? 17.958 -3.960 -0.310 1.00 92.38 177 LEU A O 1
ATOM 1328 N N . SER A 1 178 ? 17.627 -1.862 -1.042 1.00 88.81 178 SER A N 1
ATOM 1329 C CA . SER A 1 178 ? 18.834 -1.296 -0.448 1.00 88.81 178 SER A CA 1
ATOM 1330 C C . SER A 1 178 ? 18.465 -0.520 0.812 1.00 88.81 178 SER A C 1
ATOM 1332 O O . SER A 1 178 ? 17.483 0.225 0.840 1.00 88.81 178 SER A O 1
ATOM 1334 N N . THR A 1 179 ? 19.253 -0.722 1.866 1.00 87.88 179 THR A N 1
ATOM 1335 C CA . THR A 1 179 ? 19.084 -0.039 3.147 1.00 87.88 179 THR A CA 1
ATOM 1336 C C . THR A 1 179 ? 20.431 0.411 3.690 1.00 87.88 179 THR A C 1
ATOM 1338 O O . THR A 1 179 ? 21.418 -0.329 3.617 1.00 87.88 179 THR A O 1
ATOM 1341 N N . SER A 1 180 ? 20.474 1.613 4.254 1.00 83.50 180 SER A N 1
ATOM 1342 C CA . SER A 1 180 ? 21.657 2.165 4.896 1.00 83.50 180 SER A CA 1
ATOM 1343 C C . SER A 1 180 ? 21.733 1.762 6.377 1.00 83.50 180 SER A C 1
ATOM 1345 O O . SER A 1 180 ? 20.712 1.421 6.991 1.00 83.50 180 SER A O 1
ATOM 1347 N N . PRO A 1 181 ? 22.925 1.861 6.997 1.00 79.38 181 PRO A N 1
ATOM 1348 C CA . PRO A 1 181 ? 23.075 1.703 8.443 1.00 79.38 181 PRO A CA 1
ATOM 1349 C C . PRO A 1 181 ? 22.272 2.726 9.259 1.00 79.38 181 PRO A C 1
ATOM 1351 O O . PRO A 1 181 ? 22.036 2.515 10.443 1.00 79.38 181 PRO A O 1
ATOM 1354 N N . GLY A 1 182 ? 21.834 3.839 8.655 1.00 78.75 182 GLY A N 1
ATOM 1355 C CA . GLY A 1 182 ? 21.010 4.833 9.342 1.00 78.75 182 GLY A CA 1
ATOM 1356 C C . GLY A 1 182 ? 19.628 4.297 9.729 1.00 78.75 182 GLY A C 1
ATOM 1357 O O . GLY A 1 182 ? 19.109 4.670 10.784 1.00 78.75 182 GLY A O 1
ATOM 1358 N N . LEU A 1 183 ? 19.058 3.409 8.905 1.00 80.81 183 LEU A N 1
ATOM 1359 C CA . LEU A 1 183 ? 17.709 2.873 9.091 1.00 80.81 183 LEU A CA 1
ATOM 1360 C C . LEU A 1 183 ? 17.676 1.618 9.975 1.00 80.81 183 LEU A C 1
ATOM 1362 O O . LEU A 1 183 ? 16.787 1.502 10.813 1.00 80.81 183 LEU A O 1
ATOM 1366 N N . VAL A 1 184 ? 18.648 0.713 9.811 1.00 83.31 184 VAL A N 1
ATOM 1367 C CA . VAL A 1 184 ? 18.671 -0.612 10.475 1.00 83.31 184 VAL A CA 1
ATOM 1368 C C . VAL A 1 184 ? 19.757 -0.714 11.555 1.00 83.31 184 VAL A C 1
ATOM 1370 O O . VAL A 1 184 ? 19.805 -1.690 12.287 1.00 83.31 184 VAL A O 1
ATOM 1373 N N . GLY A 1 185 ? 20.629 0.289 11.678 1.00 80.88 185 GLY A N 1
ATOM 1374 C CA . GLY A 1 185 ? 21.754 0.271 12.613 1.00 80.88 185 GLY A CA 1
ATOM 1375 C C . GLY A 1 185 ? 23.055 -0.287 12.014 1.00 80.88 185 GLY A C 1
ATOM 1376 O O . GLY A 1 185 ? 23.109 -0.672 10.837 1.00 80.88 185 GLY A O 1
ATOM 1377 N N . PRO A 1 186 ? 24.151 -0.275 12.796 1.00 80.81 186 PRO A N 1
ATOM 1378 C CA . PRO A 1 186 ? 25.437 -0.820 12.371 1.00 80.81 186 PRO A CA 1
ATOM 1379 C C . PRO A 1 186 ? 25.366 -2.344 12.191 1.00 80.81 186 PRO A C 1
ATOM 1381 O O . PRO A 1 186 ? 24.568 -3.023 12.827 1.00 80.81 186 PRO A O 1
ATOM 1384 N N . ARG A 1 187 ? 26.223 -2.896 11.323 1.00 83.19 187 ARG A N 1
ATOM 1385 C CA . ARG A 1 187 ? 26.376 -4.354 11.170 1.00 83.19 187 ARG A CA 1
ATOM 1386 C C . ARG A 1 187 ? 27.453 -4.881 12.134 1.00 83.19 187 ARG A C 1
ATOM 1388 O O . ARG A 1 187 ? 28.463 -4.193 12.289 1.00 83.19 187 ARG A O 1
ATOM 1395 N N . PRO A 1 188 ? 27.318 -6.103 12.690 1.00 83.25 188 PRO A N 1
ATOM 1396 C CA . PRO A 1 188 ? 26.213 -7.058 12.528 1.00 83.25 188 PRO A CA 1
ATOM 1397 C C . PRO A 1 188 ? 24.936 -6.607 13.248 1.00 83.25 188 PRO A C 1
ATOM 1399 O O . PRO A 1 188 ? 25.006 -5.938 14.270 1.00 83.25 188 PRO A O 1
ATOM 1402 N N . LEU A 1 189 ? 23.778 -6.966 12.689 1.00 85.56 189 LEU A N 1
ATOM 1403 C CA . LEU A 1 189 ? 22.484 -6.585 13.253 1.00 85.56 189 LEU A CA 1
ATOM 1404 C C . LEU A 1 189 ? 22.181 -7.396 14.514 1.00 85.56 189 LEU A C 1
ATOM 1406 O O . LEU A 1 189 ? 22.467 -8.596 14.566 1.00 85.56 189 LEU A O 1
ATOM 1410 N N . GLU A 1 190 ? 21.562 -6.746 15.496 1.00 84.38 190 GLU A N 1
ATOM 1411 C CA . GLU A 1 190 ? 20.984 -7.427 16.654 1.00 84.38 190 GLU A CA 1
ATOM 1412 C C . GLU A 1 190 ? 19.851 -8.369 16.221 1.00 84.38 190 GLU A C 1
ATOM 1414 O O . GLU A 1 190 ? 19.272 -8.214 15.146 1.00 84.38 190 GLU A O 1
ATOM 1419 N N . ILE A 1 191 ? 19.517 -9.359 17.056 1.00 83.88 191 ILE A N 1
ATOM 1420 C CA . ILE A 1 191 ? 18.533 -10.407 16.723 1.00 83.88 191 ILE A CA 1
ATOM 1421 C C . ILE A 1 191 ? 17.173 -9.797 16.345 1.00 83.88 191 ILE A C 1
ATOM 1423 O O . ILE A 1 191 ? 16.542 -10.235 15.381 1.00 83.88 191 ILE A O 1
ATOM 1427 N N . GLU A 1 192 ? 16.742 -8.763 17.072 1.00 84.56 192 GLU A N 1
ATOM 1428 C CA . GLU A 1 192 ? 15.464 -8.088 16.831 1.00 84.56 192 GLU A CA 1
ATOM 1429 C C . GLU A 1 192 ? 15.443 -7.341 15.488 1.00 84.56 192 GLU A C 1
ATOM 1431 O O . GLU A 1 192 ? 14.488 -7.481 14.720 1.00 84.56 192 GLU A O 1
ATOM 1436 N N . ASP A 1 193 ? 16.508 -6.600 15.172 1.00 86.81 193 ASP A N 1
ATOM 1437 C CA . ASP A 1 193 ? 16.638 -5.859 13.911 1.00 86.81 193 ASP A CA 1
ATOM 1438 C C . ASP A 1 193 ? 16.918 -6.778 12.717 1.00 86.81 193 ASP A C 1
ATOM 1440 O O . ASP A 1 193 ? 16.462 -6.509 11.604 1.00 86.81 193 ASP A O 1
ATOM 1444 N N . GLY A 1 194 ? 17.604 -7.900 12.943 1.00 87.75 194 GLY A N 1
ATOM 1445 C CA . GLY A 1 194 ? 17.830 -8.943 11.948 1.00 87.75 194 GLY A CA 1
ATOM 1446 C C . GLY A 1 194 ? 16.530 -9.611 11.498 1.00 87.75 194 GLY A C 1
ATOM 1447 O O . GLY A 1 194 ? 16.344 -9.833 10.302 1.00 87.75 194 GLY A O 1
ATOM 1448 N N . ALA A 1 195 ? 15.594 -9.863 12.420 1.00 89.69 195 ALA A N 1
ATOM 1449 C CA . ALA A 1 195 ? 14.273 -10.411 12.093 1.00 89.69 195 ALA A CA 1
ATOM 1450 C C . ALA A 1 195 ? 13.422 -9.455 11.235 1.00 89.69 195 ALA A C 1
ATOM 1452 O O . ALA A 1 195 ? 12.569 -9.899 10.463 1.00 89.69 195 ALA A O 1
ATOM 1453 N N . LEU A 1 196 ? 13.664 -8.148 11.364 1.00 91.75 196 LEU A N 1
ATOM 1454 C CA . LEU A 1 196 ? 12.960 -7.081 10.653 1.00 91.75 196 LEU A CA 1
ATOM 1455 C C . LEU A 1 196 ? 13.718 -6.559 9.427 1.00 91.75 196 LEU A C 1
ATOM 1457 O O . LEU A 1 196 ? 13.254 -5.609 8.792 1.00 91.75 196 LEU A O 1
ATOM 1461 N N . TYR A 1 197 ? 14.870 -7.137 9.082 1.00 90.19 197 TYR A N 1
ATOM 1462 C CA . TYR A 1 197 ? 15.630 -6.737 7.901 1.00 90.19 197 TYR A CA 1
ATOM 1463 C C . TYR A 1 197 ? 14.774 -6.902 6.630 1.00 90.19 197 TYR A C 1
ATOM 1465 O O . TYR A 1 197 ? 14.119 -7.935 6.478 1.00 90.19 197 TYR A O 1
ATOM 1473 N N . PRO A 1 198 ? 14.768 -5.929 5.695 1.00 91.62 198 PRO A N 1
ATOM 1474 C CA . PRO A 1 198 ? 15.607 -4.726 5.614 1.00 91.62 198 PRO A CA 1
ATOM 1475 C C . PRO A 1 198 ? 15.058 -3.455 6.288 1.00 91.62 198 PRO A C 1
ATOM 1477 O O . PRO A 1 198 ? 15.658 -2.399 6.122 1.00 91.62 198 PRO A O 1
ATOM 1480 N N . LEU A 1 199 ? 13.944 -3.511 7.024 1.00 91.38 199 LEU A N 1
ATOM 1481 C CA . LEU A 1 199 ? 13.334 -2.329 7.652 1.00 91.38 199 LEU A CA 1
ATOM 1482 C C . LEU A 1 199 ? 13.939 -1.994 9.026 1.00 91.38 199 LEU A C 1
ATOM 1484 O O . LEU A 1 199 ? 14.162 -0.823 9.324 1.00 91.38 199 LEU A O 1
ATOM 1488 N N . GLY A 1 200 ? 14.197 -3.005 9.859 1.00 91.12 200 GLY A N 1
ATOM 1489 C CA . GLY A 1 200 ? 14.621 -2.818 11.251 1.00 91.12 200 GLY A CA 1
ATOM 1490 C C . GLY A 1 200 ? 13.531 -2.225 12.157 1.00 91.12 200 GLY A C 1
ATOM 1491 O O . GLY A 1 200 ? 12.485 -1.749 11.705 1.00 91.12 200 GLY A O 1
ATOM 1492 N N . SER A 1 201 ? 13.777 -2.230 13.465 1.00 90.50 201 SER A N 1
ATOM 1493 C CA . SER A 1 201 ? 12.882 -1.666 14.483 1.00 90.50 201 SER A CA 1
ATOM 1494 C C . SER A 1 201 ? 12.736 -0.149 14.333 1.00 90.50 201 SER A C 1
ATOM 1496 O O . SER A 1 201 ? 11.621 0.379 14.323 1.00 90.50 201 SER A O 1
ATOM 1498 N N . ARG A 1 202 ? 13.852 0.560 14.124 1.00 89.25 202 ARG A N 1
ATOM 1499 C CA . ARG A 1 202 ? 13.868 2.009 13.892 1.00 89.25 202 ARG A CA 1
ATOM 1500 C C . ARG A 1 202 ? 13.113 2.379 12.621 1.00 89.25 202 ARG A C 1
ATOM 1502 O O . ARG A 1 202 ? 12.281 3.283 12.662 1.00 89.25 202 ARG A O 1
ATOM 1509 N N . GLY A 1 203 ? 13.347 1.674 11.513 1.00 91.25 203 GLY A N 1
ATOM 1510 C CA . GLY A 1 203 ? 12.605 1.905 10.274 1.00 91.25 203 GLY A CA 1
ATOM 1511 C C . GLY A 1 203 ? 11.106 1.661 10.431 1.00 91.25 203 GLY A C 1
ATOM 1512 O O . GLY A 1 203 ? 10.311 2.455 9.931 1.00 91.25 203 GLY A O 1
ATOM 1513 N N . ALA A 1 204 ? 10.703 0.646 11.200 1.00 93.12 204 ALA A N 1
ATOM 1514 C CA . ALA A 1 204 ? 9.297 0.388 11.502 1.00 93.12 204 ALA A CA 1
ATOM 1515 C C . ALA A 1 204 ? 8.645 1.528 12.306 1.00 93.12 204 ALA A C 1
ATOM 1517 O O . ALA A 1 204 ? 7.544 1.969 11.974 1.00 93.12 204 ALA A O 1
ATOM 1518 N N . GLN A 1 205 ? 9.335 2.053 13.323 1.00 91.06 205 GLN A N 1
ATOM 1519 C CA . GLN A 1 205 ? 8.867 3.205 14.105 1.00 91.06 205 GLN A CA 1
ATOM 1520 C C . GLN A 1 205 ? 8.781 4.480 13.255 1.00 91.06 205 GLN A C 1
ATOM 1522 O O . GLN A 1 205 ? 7.788 5.211 13.305 1.00 91.06 205 GLN A O 1
ATOM 1527 N N . CYS A 1 206 ? 9.809 4.729 12.444 1.00 91.38 206 CYS A N 1
ATOM 1528 C CA . CYS A 1 206 ? 9.871 5.824 11.484 1.00 91.38 206 CYS A CA 1
ATOM 1529 C C . CYS A 1 206 ? 8.698 5.770 10.502 1.00 91.38 206 CYS A C 1
ATOM 1531 O O . CYS A 1 206 ? 7.964 6.747 10.360 1.00 91.38 206 CYS A O 1
ATOM 1533 N N . LEU A 1 207 ? 8.467 4.615 9.880 1.00 94.56 207 LEU A N 1
ATOM 1534 C CA . LEU A 1 207 ? 7.360 4.423 8.956 1.00 94.56 207 LEU A CA 1
ATOM 1535 C C . LEU A 1 207 ? 6.008 4.603 9.648 1.00 94.56 207 LEU A C 1
ATOM 1537 O O . LEU A 1 207 ? 5.159 5.321 9.129 1.00 94.56 207 LEU A O 1
ATOM 1541 N N . SER A 1 208 ? 5.813 4.028 10.838 1.00 93.12 208 SER A N 1
ATOM 1542 C CA . SER A 1 208 ? 4.574 4.235 11.593 1.00 93.12 208 SER A CA 1
ATOM 1543 C C . SER A 1 208 ? 4.329 5.714 11.883 1.00 93.12 208 SER A C 1
ATOM 1545 O O . SER A 1 208 ? 3.213 6.192 11.712 1.00 93.12 208 SER A O 1
ATOM 1547 N N . THR A 1 209 ? 5.362 6.456 12.282 1.00 91.38 209 THR A N 1
ATOM 1548 C CA . THR A 1 209 ? 5.253 7.895 12.559 1.00 91.38 209 THR A CA 1
ATOM 1549 C C . THR A 1 209 ? 4.909 8.680 11.292 1.00 91.38 209 THR A C 1
ATOM 1551 O O . THR A 1 209 ? 4.070 9.585 11.318 1.00 91.38 209 THR A O 1
ATOM 1554 N N . ALA A 1 210 ? 5.521 8.317 10.161 1.00 92.88 210 ALA A N 1
ATOM 1555 C CA . ALA A 1 210 ? 5.218 8.918 8.870 1.00 92.88 210 ALA A CA 1
ATOM 1556 C C . ALA A 1 210 ? 3.755 8.679 8.473 1.00 92.88 210 ALA A C 1
ATOM 1558 O O . ALA A 1 210 ? 3.054 9.640 8.157 1.00 92.88 210 ALA A O 1
ATOM 1559 N N . LEU A 1 211 ? 3.283 7.431 8.565 1.00 94.06 211 LEU A N 1
ATOM 1560 C CA . LEU A 1 211 ? 1.907 7.035 8.258 1.00 94.06 211 LEU A CA 1
ATOM 1561 C C . LEU A 1 211 ? 0.907 7.782 9.137 1.00 94.06 211 LEU A C 1
ATOM 1563 O O . LEU A 1 211 ? 0.003 8.421 8.605 1.00 94.06 211 LEU A O 1
ATOM 1567 N N . SER A 1 212 ? 1.103 7.808 10.457 1.00 89.75 212 SER A N 1
ATOM 1568 C CA . SER A 1 212 ? 0.223 8.552 11.365 1.00 89.75 212 SER A CA 1
ATOM 1569 C C . SER A 1 212 ? 0.176 10.044 11.015 1.00 89.75 212 SER A C 1
ATOM 1571 O O . SER A 1 212 ? -0.885 10.666 11.028 1.00 89.75 212 SER A O 1
ATOM 1573 N N . GLY A 1 213 ? 1.307 10.617 10.599 1.00 89.75 213 GLY A N 1
ATOM 1574 C CA . GLY A 1 213 ? 1.374 11.992 10.121 1.00 89.75 213 GLY A CA 1
ATOM 1575 C C . GLY A 1 213 ? 0.770 12.241 8.731 1.00 89.75 213 GLY A C 1
ATOM 1576 O O . GLY A 1 213 ? 0.588 13.410 8.386 1.00 89.75 213 GLY A O 1
ATOM 1577 N N . LEU A 1 214 ? 0.524 11.205 7.926 1.00 91.25 214 LEU A N 1
ATOM 1578 C CA . LEU A 1 214 ? -0.168 11.276 6.631 1.00 91.25 214 LEU A CA 1
ATOM 1579 C C . LEU A 1 214 ? -1.680 11.059 6.797 1.00 91.25 214 LEU A C 1
ATOM 1581 O O . LEU A 1 214 ? -2.454 11.679 6.079 1.00 91.25 214 LEU A O 1
ATOM 1585 N N . LEU A 1 215 ? -2.108 10.279 7.797 1.00 89.31 215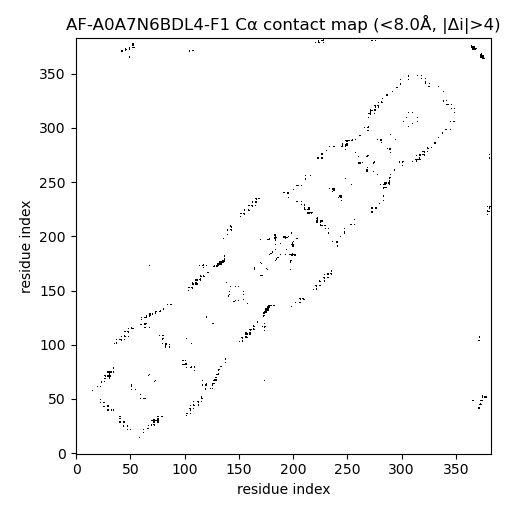 LEU A N 1
ATOM 1586 C CA . LEU A 1 215 ? -3.522 10.082 8.154 1.00 89.31 215 LEU A CA 1
ATOM 1587 C C . LEU A 1 215 ? -4.226 11.378 8.579 1.00 89.31 215 LEU A C 1
ATOM 1589 O O . LEU A 1 215 ? -5.429 11.518 8.390 1.00 89.31 215 LEU A O 1
ATOM 1593 N N . LEU A 1 216 ? -3.477 12.340 9.123 1.00 85.69 216 LEU A N 1
ATOM 1594 C CA . LEU A 1 216 ? -3.990 13.673 9.457 1.00 85.69 216 LEU A CA 1
ATOM 1595 C C . LEU A 1 216 ? -4.095 14.612 8.244 1.00 85.69 216 LEU A C 1
ATOM 1597 O O . LEU A 1 216 ? -4.582 15.736 8.378 1.00 85.69 216 LEU A O 1
AT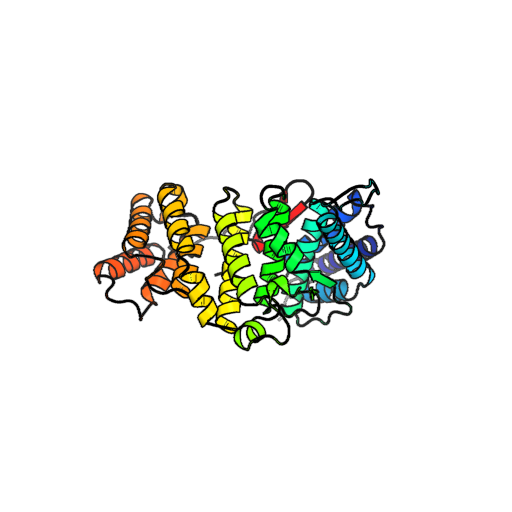OM 1601 N N . GLN A 1 217 ? -3.624 14.199 7.064 1.00 83.88 217 GLN A N 1
ATOM 1602 C CA . GLN A 1 217 ? -3.818 14.976 5.845 1.00 83.88 217 GLN A CA 1
ATOM 1603 C C . GLN A 1 217 ? -5.241 14.755 5.320 1.00 83.88 217 GLN A C 1
ATOM 1605 O O . GLN A 1 217 ? -5.714 13.627 5.213 1.00 83.88 217 GLN A O 1
ATOM 1610 N N . LYS A 1 218 ? -5.933 15.839 4.954 1.00 78.44 218 LYS A N 1
ATOM 1611 C CA . LYS A 1 218 ? -7.331 15.822 4.482 1.00 78.44 218 LYS A CA 1
ATOM 1612 C C . LYS A 1 218 ? -7.469 15.357 3.019 1.00 78.44 218 LYS A C 1
ATOM 1614 O O . LYS A 1 218 ? -8.222 15.952 2.256 1.00 78.44 218 LYS A O 1
ATOM 1619 N N . HIS A 1 219 ? -6.706 14.345 2.604 1.00 89.12 219 HIS A N 1
ATOM 1620 C CA . HIS A 1 219 ? -6.704 13.836 1.230 1.00 89.12 219 HIS A CA 1
ATOM 1621 C C . HIS A 1 219 ? -7.115 12.360 1.189 1.00 89.12 219 HIS A C 1
ATOM 1623 O O . HIS A 1 219 ? -6.385 11.493 1.667 1.00 89.12 219 HIS A O 1
ATOM 1629 N N . GLU A 1 220 ? -8.257 12.065 0.567 1.00 89.62 220 GLU A N 1
ATOM 1630 C CA . GLU A 1 220 ? -8.927 10.757 0.655 1.00 89.62 220 GLU A CA 1
ATOM 1631 C C . GLU A 1 220 ? -8.071 9.581 0.157 1.00 89.62 220 GLU A C 1
ATOM 1633 O O . GLU A 1 220 ? -7.922 8.571 0.844 1.00 89.62 220 GLU A O 1
ATOM 1638 N N . LEU A 1 221 ? -7.431 9.712 -1.011 1.00 90.75 221 LEU A N 1
ATOM 1639 C CA . LEU A 1 221 ? -6.573 8.642 -1.543 1.00 90.75 221 LEU A CA 1
ATOM 1640 C C . LEU A 1 221 ? -5.346 8.390 -0.662 1.00 90.75 221 LEU A C 1
ATOM 1642 O O . LEU A 1 221 ? -4.892 7.253 -0.534 1.00 90.75 221 LEU A O 1
ATOM 1646 N N . LEU A 1 222 ? -4.818 9.447 -0.042 1.00 92.81 222 LEU A N 1
ATOM 1647 C CA . LEU A 1 222 ? -3.649 9.334 0.821 1.00 92.81 222 LEU A CA 1
ATOM 1648 C C . LEU A 1 222 ? -4.029 8.706 2.157 1.00 92.81 222 LEU A C 1
ATOM 1650 O O . LEU A 1 222 ? -3.296 7.857 2.659 1.00 92.81 222 LEU A O 1
ATOM 1654 N N . LEU A 1 223 ? -5.195 9.072 2.687 1.00 92.25 223 LEU A N 1
ATOM 1655 C CA . LEU A 1 223 ? -5.782 8.465 3.869 1.00 92.25 223 LEU A CA 1
ATOM 1656 C C . LEU A 1 223 ? -5.959 6.947 3.669 1.00 92.25 223 LEU A C 1
ATOM 1658 O O . LEU A 1 223 ? -5.466 6.160 4.481 1.00 92.25 223 LEU A O 1
ATOM 1662 N N . ARG A 1 224 ? -6.561 6.523 2.546 1.00 93.19 224 ARG A N 1
ATOM 1663 C CA . ARG A 1 224 ? -6.717 5.100 2.181 1.00 93.19 224 ARG A CA 1
ATOM 1664 C C . ARG A 1 224 ? -5.380 4.378 2.053 1.00 93.19 224 ARG A C 1
ATOM 1666 O O . ARG A 1 224 ? -5.184 3.334 2.674 1.00 93.19 224 ARG A O 1
ATOM 1673 N N . ALA A 1 225 ? -4.449 4.939 1.282 1.00 94.56 225 ALA A N 1
ATOM 1674 C CA . ALA A 1 225 ? -3.126 4.350 1.082 1.00 94.56 225 ALA A CA 1
ATOM 1675 C C . ALA A 1 225 ? -2.344 4.227 2.401 1.00 94.56 225 ALA A C 1
ATOM 1677 O O . ALA A 1 225 ? -1.673 3.222 2.626 1.00 94.56 225 ALA A O 1
ATOM 1678 N N . SER A 1 226 ? -2.481 5.205 3.300 1.00 94.62 226 SER A N 1
ATOM 1679 C CA . SER A 1 226 ? -1.819 5.209 4.608 1.00 94.62 226 SER A CA 1
ATOM 1680 C C . SER A 1 226 ? -2.374 4.134 5.539 1.00 94.62 226 SER A C 1
ATOM 1682 O O . SER A 1 226 ? -1.588 3.391 6.120 1.00 94.62 226 SER A O 1
ATOM 1684 N N . VAL A 1 227 ? -3.701 3.986 5.652 1.00 94.06 227 VAL A N 1
ATOM 1685 C CA . VAL A 1 227 ? -4.300 2.918 6.479 1.00 94.06 227 VAL A CA 1
ATOM 1686 C C . VAL A 1 227 ? -3.984 1.535 5.915 1.00 94.06 227 VAL A C 1
ATOM 1688 O O . VAL A 1 227 ? -3.639 0.630 6.672 1.00 94.06 227 VAL A O 1
ATOM 1691 N N . ASN A 1 228 ? -4.033 1.370 4.593 1.00 94.88 228 ASN A N 1
ATOM 1692 C CA . ASN A 1 228 ? -3.669 0.114 3.945 1.00 94.88 228 ASN A CA 1
ATOM 1693 C C . ASN A 1 228 ? -2.190 -0.244 4.169 1.00 94.88 228 ASN A C 1
ATOM 1695 O O . ASN A 1 228 ? -1.883 -1.379 4.532 1.00 94.88 228 ASN A O 1
ATOM 1699 N N . CYS A 1 229 ? -1.277 0.719 4.014 1.00 96.06 229 CYS A N 1
ATOM 1700 C CA . CYS A 1 229 ? 0.145 0.512 4.282 1.00 96.06 229 CYS A CA 1
ATOM 1701 C C . CYS A 1 229 ? 0.419 0.249 5.772 1.00 96.06 229 CYS A C 1
ATOM 1703 O O . CYS A 1 229 ? 1.267 -0.583 6.090 1.00 96.06 229 CYS A O 1
ATOM 1705 N N . LEU A 1 230 ? -0.309 0.904 6.686 1.00 95.12 230 LEU A N 1
ATOM 1706 C CA . LEU A 1 230 ? -0.230 0.631 8.123 1.00 95.12 230 LEU A CA 1
ATOM 1707 C C . LEU A 1 230 ? -0.692 -0.793 8.443 1.00 95.12 230 LEU A C 1
ATOM 1709 O O . LEU A 1 230 ? -0.023 -1.486 9.201 1.00 95.12 230 LEU A O 1
ATOM 1713 N N . GLY A 1 231 ? -1.789 -1.254 7.837 1.00 94.50 231 GLY A N 1
ATOM 1714 C CA . GLY A 1 231 ? -2.254 -2.634 7.974 1.00 94.50 231 GLY A CA 1
ATOM 1715 C C . GLY A 1 231 ? -1.199 -3.647 7.524 1.00 94.50 231 GLY A C 1
ATOM 1716 O O . GLY A 1 231 ? -0.896 -4.585 8.260 1.00 94.50 231 GLY A O 1
ATOM 1717 N N . SER A 1 232 ? -0.573 -3.421 6.366 1.00 96.62 232 SER A N 1
ATOM 1718 C CA . SER A 1 232 ? 0.521 -4.268 5.872 1.00 96.62 232 SER A CA 1
ATOM 1719 C C . SER A 1 232 ? 1.768 -4.208 6.761 1.00 96.62 232 SER A C 1
ATOM 1721 O O . SER A 1 232 ? 2.391 -5.243 6.992 1.00 96.62 232 SER A O 1
ATOM 1723 N N . LEU A 1 233 ? 2.110 -3.036 7.315 1.00 96.19 233 LEU A N 1
ATOM 1724 C CA . LEU A 1 233 ? 3.210 -2.885 8.274 1.00 96.19 233 LEU A CA 1
ATOM 1725 C C . LEU A 1 233 ? 2.942 -3.681 9.550 1.00 96.19 233 LEU A C 1
ATOM 1727 O O . LEU A 1 233 ? 3.793 -4.456 9.974 1.00 96.19 233 LEU A O 1
ATOM 1731 N N . LEU A 1 234 ? 1.764 -3.518 10.154 1.00 94.25 234 LEU A N 1
ATOM 1732 C CA . LEU A 1 234 ? 1.392 -4.250 11.362 1.00 94.25 234 LEU A CA 1
ATOM 1733 C C . LEU A 1 234 ? 1.348 -5.756 11.107 1.00 94.25 234 LEU A C 1
ATOM 1735 O O . LEU A 1 234 ? 1.862 -6.512 11.922 1.00 94.25 234 LEU A O 1
ATOM 1739 N N . GLY A 1 235 ? 0.837 -6.190 9.951 1.00 94.00 235 GLY A N 1
ATOM 1740 C CA . GLY A 1 235 ? 0.868 -7.593 9.546 1.00 94.00 235 GLY A CA 1
ATOM 1741 C C . GLY A 1 235 ? 2.292 -8.140 9.404 1.00 94.00 235 GLY A C 1
ATOM 1742 O O . GLY A 1 235 ? 2.582 -9.224 9.907 1.00 94.00 235 GLY A O 1
ATOM 1743 N N . PHE A 1 236 ? 3.194 -7.389 8.765 1.00 95.38 236 PHE A N 1
ATOM 1744 C CA . PHE A 1 236 ? 4.614 -7.740 8.660 1.00 95.38 236 PHE A CA 1
ATOM 1745 C C . PHE A 1 236 ? 5.271 -7.863 10.039 1.00 95.38 236 PHE A C 1
ATOM 1747 O O . PHE A 1 236 ? 5.884 -8.886 10.347 1.00 95.38 236 PHE A O 1
ATOM 1754 N N . LEU A 1 237 ? 5.092 -6.853 10.895 1.00 94.50 237 LEU A N 1
ATOM 1755 C CA . LEU A 1 237 ? 5.633 -6.860 12.252 1.00 94.50 237 LEU A CA 1
ATOM 1756 C C . LEU A 1 237 ? 5.053 -8.017 13.063 1.00 94.50 237 LEU A C 1
ATOM 1758 O O . LEU A 1 237 ? 5.797 -8.721 13.725 1.00 94.50 237 LEU A O 1
ATOM 1762 N N . GLN A 1 238 ? 3.754 -8.288 12.963 1.00 92.88 238 GLN A N 1
ATOM 1763 C CA . GLN A 1 238 ? 3.123 -9.392 13.679 1.00 92.88 238 GLN A CA 1
ATOM 1764 C C . GLN A 1 238 ? 3.686 -10.760 13.263 1.00 92.88 238 GLN A C 1
ATOM 1766 O O . GLN A 1 238 ? 3.805 -11.645 14.108 1.00 92.88 238 GLN A O 1
ATOM 1771 N N . ARG A 1 239 ? 4.051 -10.940 11.985 1.00 93.19 239 ARG A N 1
ATOM 1772 C CA . ARG A 1 239 ? 4.673 -12.177 11.482 1.00 93.19 239 ARG A CA 1
ATOM 1773 C C . ARG A 1 239 ? 6.142 -12.316 11.882 1.00 93.19 239 ARG A C 1
ATOM 1775 O O . ARG A 1 239 ? 6.581 -13.428 12.155 1.00 93.19 239 ARG A O 1
ATOM 1782 N N . LYS A 1 240 ? 6.905 -11.218 11.882 1.00 93.81 240 LYS A N 1
ATOM 1783 C CA . LYS A 1 240 ? 8.365 -11.239 12.091 1.00 93.81 240 LYS A CA 1
ATOM 1784 C C . LYS A 1 240 ? 8.786 -10.964 13.531 1.00 93.81 240 LYS A C 1
ATOM 1786 O O . LYS A 1 240 ? 9.647 -11.661 14.054 1.00 93.81 240 LYS A O 1
ATOM 1791 N N . ASN A 1 241 ? 8.198 -9.951 14.160 1.00 91.75 241 ASN A N 1
ATOM 1792 C CA . ASN A 1 241 ? 8.481 -9.547 15.532 1.00 91.75 241 ASN A CA 1
ATOM 1793 C C . ASN A 1 241 ? 7.229 -8.953 16.237 1.00 91.75 241 ASN A C 1
ATOM 1795 O O . ASN A 1 241 ? 6.991 -7.736 16.202 1.00 91.75 241 ASN A O 1
ATOM 1799 N N . PRO A 1 242 ? 6.432 -9.796 16.926 1.00 90.50 242 PRO A N 1
ATOM 1800 C CA . PRO A 1 242 ? 5.208 -9.374 17.609 1.00 90.50 242 PRO A CA 1
ATOM 1801 C C . PRO A 1 242 ? 5.423 -8.331 18.715 1.00 90.50 242 PRO A C 1
ATOM 1803 O O . PRO A 1 242 ? 4.493 -7.593 19.050 1.00 90.50 242 PRO A O 1
ATOM 1806 N N . THR A 1 243 ? 6.613 -8.262 19.326 1.00 89.44 243 THR A N 1
ATOM 1807 C CA . THR A 1 243 ? 6.885 -7.268 20.378 1.00 89.44 243 THR A CA 1
ATOM 1808 C C . THR A 1 243 ? 6.992 -5.874 19.770 1.00 89.44 243 THR A C 1
ATOM 1810 O O . THR A 1 243 ? 6.374 -4.937 20.280 1.00 89.44 243 THR A O 1
ATOM 1813 N N . THR A 1 244 ? 7.661 -5.743 18.619 1.00 90.06 244 THR A N 1
ATOM 1814 C CA . THR A 1 244 ? 7.718 -4.491 17.856 1.00 90.06 244 THR A CA 1
ATOM 1815 C C . THR A 1 244 ? 6.337 -4.079 17.346 1.00 90.06 244 THR A C 1
ATOM 1817 O O . THR A 1 244 ? 5.999 -2.900 17.432 1.00 90.06 244 THR A O 1
ATOM 1820 N N . ALA A 1 245 ? 5.503 -5.024 16.888 1.00 90.75 245 ALA A N 1
ATOM 1821 C CA . ALA A 1 245 ? 4.110 -4.737 16.517 1.00 90.75 245 ALA A CA 1
ATOM 1822 C C . ALA A 1 245 ? 3.335 -4.084 17.674 1.00 90.75 245 ALA A C 1
ATOM 1824 O O . ALA A 1 245 ? 2.761 -3.006 17.507 1.00 90.75 245 ALA A O 1
ATOM 1825 N N . LYS A 1 246 ? 3.385 -4.681 18.873 1.00 88.06 246 LYS A N 1
ATOM 1826 C CA . LYS A 1 246 ? 2.749 -4.113 20.074 1.00 88.06 246 LYS A CA 1
ATOM 1827 C C . LYS A 1 246 ? 3.318 -2.744 20.431 1.00 88.06 246 LYS A C 1
ATOM 1829 O O . LYS A 1 246 ? 2.558 -1.838 20.754 1.00 88.06 246 LYS A O 1
ATOM 1834 N N . TYR A 1 247 ? 4.638 -2.578 20.357 1.00 88.25 247 TYR A N 1
ATOM 1835 C CA . TYR A 1 247 ? 5.296 -1.305 20.648 1.00 88.25 247 TYR A CA 1
ATOM 1836 C C . TYR A 1 247 ? 4.836 -0.182 19.710 1.00 88.25 247 TYR A C 1
ATOM 1838 O O . TYR A 1 247 ? 4.570 0.927 20.169 1.00 88.25 247 TYR A O 1
ATOM 1846 N N . VAL A 1 248 ? 4.720 -0.468 18.409 1.00 89.69 248 VAL A N 1
ATOM 1847 C CA . VAL A 1 248 ? 4.262 0.489 17.392 1.00 89.69 248 VAL A CA 1
ATOM 1848 C C . VAL A 1 248 ? 2.805 0.890 17.627 1.00 89.69 248 VAL A C 1
ATOM 1850 O O . VAL A 1 248 ? 2.472 2.071 17.545 1.00 89.69 248 VAL A O 1
ATOM 1853 N N . VAL A 1 249 ? 1.938 -0.066 17.968 1.00 88.25 249 VAL A N 1
ATOM 1854 C CA . VAL A 1 249 ? 0.518 0.206 18.229 1.00 88.25 249 VAL A CA 1
ATOM 1855 C C . VAL A 1 249 ? 0.330 0.985 19.528 1.00 88.25 249 VAL A C 1
ATOM 1857 O O . VAL A 1 249 ? -0.400 1.972 19.540 1.00 88.25 249 VAL A O 1
ATOM 1860 N N . CYS A 1 250 ? 1.034 0.617 20.599 1.00 85.06 250 CYS A N 1
ATOM 1861 C CA . CYS A 1 250 ? 0.919 1.248 21.916 1.00 85.06 250 CYS A CA 1
ATOM 1862 C C . CYS A 1 250 ? 1.590 2.631 22.024 1.00 85.06 250 CYS A C 1
ATOM 1864 O O . CYS A 1 250 ? 1.686 3.173 23.125 1.00 85.06 250 CYS A O 1
ATOM 1866 N N . GLN A 1 251 ? 2.046 3.226 20.916 1.00 85.56 251 GLN A N 1
ATOM 1867 C CA . GLN A 1 251 ? 2.588 4.581 20.932 1.00 85.56 251 GLN A CA 1
ATOM 1868 C C . GLN A 1 251 ? 1.522 5.604 21.366 1.00 85.56 251 GLN A C 1
ATOM 1870 O O . GLN A 1 251 ? 0.414 5.598 20.818 1.00 85.56 251 GLN A O 1
ATOM 1875 N N . PRO A 1 252 ? 1.853 6.561 22.259 1.00 83.19 252 PRO A N 1
ATOM 1876 C CA . PRO A 1 252 ? 0.930 7.623 22.677 1.00 83.19 252 PRO A CA 1
ATOM 1877 C C . PRO A 1 252 ? 0.357 8.427 21.504 1.00 83.19 252 PRO A C 1
ATOM 1879 O O . PRO A 1 252 ? -0.767 8.926 21.558 1.00 83.19 252 PRO A O 1
ATOM 1882 N N . TRP A 1 253 ? 1.117 8.514 20.411 1.00 83.12 253 TRP A N 1
ATOM 1883 C CA . TRP A 1 253 ? 0.715 9.210 19.195 1.00 83.12 253 TRP A CA 1
ATOM 1884 C C . TRP A 1 253 ? -0.512 8.583 18.520 1.00 83.12 253 TRP A C 1
ATOM 1886 O O . TRP A 1 253 ? -1.312 9.306 17.934 1.00 83.12 253 TRP A O 1
ATOM 1896 N N . ASN A 1 254 ? -0.717 7.267 18.643 1.00 87.12 254 ASN A N 1
ATOM 1897 C CA . ASN A 1 254 ? -1.906 6.609 18.094 1.00 87.12 254 ASN A CA 1
ATOM 1898 C C . ASN A 1 254 ? -3.162 6.972 18.889 1.00 87.12 254 ASN A C 1
ATOM 1900 O O . ASN A 1 254 ? -4.217 7.187 18.301 1.00 87.12 254 ASN A O 1
ATOM 1904 N N . ARG A 1 255 ? -3.043 7.131 20.212 1.00 85.81 255 ARG A N 1
ATOM 1905 C CA . ARG A 1 255 ? -4.137 7.641 21.048 1.00 85.81 255 ARG A CA 1
ATOM 1906 C C . ARG A 1 255 ? -4.494 9.081 20.679 1.00 85.81 255 ARG A C 1
ATOM 1908 O O . ARG A 1 255 ? -5.668 9.404 20.534 1.00 85.81 255 ARG A O 1
ATOM 1915 N N . PHE A 1 256 ? -3.486 9.932 20.483 1.00 86.62 256 PHE A N 1
ATOM 1916 C CA . PHE A 1 256 ? -3.700 11.303 20.017 1.00 86.62 256 PHE A CA 1
ATOM 1917 C C . PHE A 1 256 ? -4.362 11.343 18.631 1.00 86.62 256 PHE A C 1
ATOM 1919 O O . PHE A 1 256 ? -5.305 12.099 18.426 1.00 86.62 256 PHE A O 1
ATOM 1926 N N . LEU A 1 257 ? -3.921 10.490 17.702 1.00 87.56 257 LEU A N 1
ATOM 1927 C CA . LEU A 1 257 ? -4.519 10.365 16.374 1.00 87.56 257 LEU A CA 1
ATOM 1928 C C . LEU A 1 257 ? -6.009 10.011 16.463 1.00 87.56 257 LEU A C 1
ATOM 1930 O O . LEU A 1 257 ? -6.823 10.689 15.843 1.00 87.56 257 LEU A O 1
ATOM 1934 N N . ILE A 1 258 ? -6.371 9.001 17.258 1.00 86.81 258 ILE A N 1
ATOM 1935 C CA . ILE A 1 258 ? -7.773 8.624 17.473 1.00 86.81 258 ILE A CA 1
ATOM 1936 C C . ILE A 1 258 ? -8.561 9.790 18.066 1.00 86.81 258 ILE A C 1
ATOM 1938 O O . ILE A 1 258 ? -9.597 10.146 17.519 1.00 86.81 258 ILE A O 1
ATOM 1942 N N . PHE A 1 259 ? -8.038 10.461 19.092 1.00 85.75 259 PHE A N 1
ATOM 1943 C CA . PHE A 1 259 ? -8.686 11.641 19.664 1.00 85.75 259 PHE A CA 1
ATOM 1944 C C . PHE A 1 259 ? -8.944 12.746 18.620 1.00 85.75 259 PHE A C 1
ATOM 1946 O O . PHE A 1 259 ? -10.044 13.298 18.562 1.00 85.75 259 PHE A O 1
ATOM 1953 N N . CYS A 1 260 ? -7.968 13.049 17.756 1.00 86.38 260 CYS A N 1
ATOM 1954 C CA . CYS A 1 260 ? -8.134 14.030 16.681 1.00 86.38 260 CYS A CA 1
ATOM 1955 C C . CYS A 1 260 ? -9.216 13.619 15.675 1.00 86.38 260 CYS A C 1
ATOM 1957 O O . CYS A 1 260 ? -10.015 14.458 15.253 1.00 86.38 260 CYS A O 1
ATOM 1959 N N . LEU A 1 261 ? -9.253 12.340 15.297 1.00 83.31 261 LEU A N 1
ATOM 1960 C CA . LEU A 1 261 ? -10.247 11.807 14.366 1.00 83.31 261 LEU A CA 1
ATOM 1961 C C . LEU A 1 261 ? -11.654 11.827 14.974 1.00 83.31 261 LEU A C 1
ATOM 1963 O O . LEU A 1 261 ? -12.595 12.252 14.306 1.00 83.31 261 LEU A O 1
ATOM 1967 N N . LEU A 1 262 ? -11.780 11.459 16.252 1.00 83.25 262 LEU A N 1
ATOM 1968 C CA . LEU A 1 262 ? -13.049 11.480 16.978 1.00 83.25 262 LEU A CA 1
ATOM 1969 C C . LEU A 1 262 ? -13.593 12.901 17.173 1.00 83.25 262 LEU A C 1
ATOM 1971 O O . LEU A 1 262 ? -14.798 13.135 17.114 1.00 83.25 262 LEU A O 1
ATOM 1975 N N . SER A 1 263 ? -12.697 13.873 17.340 1.00 82.75 263 SER A N 1
ATOM 1976 C CA . SER A 1 263 ? -13.050 15.285 17.524 1.00 82.75 263 SER A CA 1
ATOM 1977 C C . SER A 1 263 ? -13.405 16.011 16.217 1.00 82.75 263 SER A C 1
ATOM 1979 O O . SER A 1 263 ? -13.794 17.176 16.251 1.00 82.75 263 SER A O 1
ATOM 1981 N N . SER A 1 264 ? -13.271 15.360 15.056 1.00 79.25 264 SER A N 1
ATOM 1982 C CA . SER A 1 264 ? -13.455 15.986 13.734 1.00 79.25 264 SER A CA 1
ATOM 1983 C C . SER A 1 264 ? -14.915 16.015 13.233 1.00 79.25 264 SER A C 1
ATOM 1985 O O . SER A 1 264 ? -15.158 16.400 12.088 1.00 79.25 264 SER A O 1
ATOM 1987 N N . GLY A 1 265 ? -15.885 15.645 14.077 1.00 74.75 265 GLY A N 1
ATOM 1988 C CA . GLY A 1 265 ? -17.328 15.678 13.792 1.00 74.75 265 GLY A CA 1
ATOM 1989 C C . GLY A 1 265 ? -17.929 14.332 13.360 1.00 74.75 265 GLY A C 1
ATOM 1990 O O . GLY A 1 265 ? -17.217 13.410 12.966 1.00 74.75 265 GLY A O 1
ATOM 1991 N N . GLU A 1 266 ? -19.261 14.223 13.415 1.00 66.50 266 GLU A N 1
ATOM 1992 C CA . GLU A 1 266 ? -20.009 12.964 13.216 1.00 66.50 266 GLU A CA 1
ATOM 1993 C C . GLU A 1 266 ? -19.812 12.325 11.833 1.00 66.50 266 GLU A C 1
ATOM 1995 O O . GLU A 1 266 ? -19.718 11.104 11.709 1.00 66.50 266 GLU A O 1
ATOM 2000 N N . SER A 1 267 ? -19.679 13.138 10.782 1.00 71.31 267 SER A N 1
ATOM 2001 C CA . SER A 1 267 ? -19.437 12.653 9.417 1.00 71.31 267 SER A CA 1
ATOM 2002 C C . SER A 1 267 ? -18.061 12.004 9.248 1.00 71.31 267 SER A C 1
ATOM 2004 O O . SER A 1 267 ? -17.904 11.104 8.422 1.00 71.31 267 SER A O 1
ATOM 2006 N N . CYS A 1 268 ? -17.080 12.419 10.053 1.00 77.06 268 CYS A N 1
ATOM 2007 C CA . CYS A 1 268 ? -15.762 11.802 10.104 1.00 77.06 268 CYS A CA 1
ATOM 2008 C C . CYS A 1 268 ? -15.818 10.478 10.872 1.00 77.06 268 CYS A C 1
ATOM 2010 O O . CYS A 1 268 ? -15.273 9.495 10.390 1.00 77.06 268 CYS A O 1
ATOM 2012 N N . LEU A 1 269 ? -16.518 10.413 12.011 1.00 83.19 269 LEU A N 1
ATOM 2013 C CA . LEU A 1 269 ? -16.569 9.220 12.877 1.00 83.19 269 LEU A CA 1
ATOM 2014 C C . LEU A 1 269 ? -16.903 7.922 12.131 1.00 83.19 269 LEU A C 1
ATOM 2016 O O . LEU A 1 269 ? -16.291 6.885 12.374 1.00 83.19 269 LEU A O 1
ATOM 2020 N N . LEU A 1 270 ? -17.850 7.992 11.195 1.00 86.69 270 LEU A N 1
ATOM 2021 C CA . LEU A 1 270 ? -18.346 6.834 10.445 1.00 86.69 270 LEU A CA 1
ATOM 2022 C C . LEU A 1 270 ? -17.651 6.651 9.092 1.00 86.69 270 LEU A C 1
ATOM 2024 O O . LEU A 1 270 ? -18.125 5.903 8.234 1.00 86.69 270 LEU A O 1
ATOM 2028 N N . HIS A 1 271 ? -16.529 7.338 8.878 1.00 89.81 271 HIS A N 1
ATOM 2029 C CA . HIS A 1 271 ? -15.737 7.183 7.673 1.00 89.81 271 HIS A CA 1
ATOM 2030 C C . HIS A 1 271 ? -15.103 5.779 7.632 1.00 89.81 271 HIS A C 1
ATOM 2032 O O . HIS A 1 271 ? -14.431 5.384 8.594 1.00 89.81 271 HIS A O 1
ATOM 2038 N N . PRO A 1 272 ? -15.236 5.020 6.525 1.00 90.19 272 PRO A N 1
ATOM 2039 C CA . PRO A 1 272 ? -14.790 3.625 6.451 1.00 90.19 272 PRO A CA 1
ATOM 2040 C C . PRO A 1 272 ? -13.303 3.459 6.784 1.00 90.19 272 PRO A C 1
ATOM 2042 O O . PRO A 1 272 ? -12.901 2.485 7.421 1.00 90.19 272 PRO A O 1
ATOM 2045 N N . VAL A 1 273 ? -12.479 4.438 6.402 1.00 90.38 273 VAL A N 1
ATOM 2046 C CA . VAL A 1 273 ? -11.033 4.394 6.640 1.00 90.38 273 VAL A CA 1
ATOM 2047 C C . VAL A 1 273 ? -10.686 4.549 8.125 1.00 90.38 273 VAL A C 1
ATOM 2049 O O . VAL A 1 273 ? -9.767 3.885 8.605 1.00 90.38 273 VAL A O 1
ATOM 2052 N N . PHE A 1 274 ? -11.431 5.364 8.878 1.00 89.94 274 PHE A N 1
ATOM 2053 C CA . PHE A 1 274 ? -11.196 5.528 10.317 1.00 89.94 274 PHE A CA 1
ATOM 2054 C C . PHE A 1 274 ? -11.706 4.324 11.105 1.00 89.94 274 PHE A C 1
ATOM 2056 O O . PHE A 1 274 ? -10.997 3.831 11.979 1.00 89.94 274 PHE A O 1
ATOM 2063 N N . LEU A 1 275 ? -12.862 3.771 10.727 1.00 91.12 275 LEU A N 1
ATOM 2064 C CA . LEU A 1 275 ? -13.356 2.511 11.289 1.00 91.12 275 LEU A CA 1
ATOM 2065 C C . LEU A 1 275 ? -12.346 1.374 11.070 1.00 91.12 275 LEU A C 1
ATOM 2067 O O . LEU A 1 275 ? -12.050 0.603 11.989 1.00 91.12 275 LEU A O 1
ATOM 2071 N N . ARG A 1 276 ? -11.733 1.305 9.880 1.00 91.38 276 ARG A N 1
ATOM 2072 C CA . ARG A 1 276 ? -10.659 0.342 9.603 1.00 91.38 276 ARG A CA 1
ATOM 2073 C C . ARG A 1 276 ? -9.408 0.610 10.439 1.00 91.38 276 ARG A C 1
ATOM 2075 O O . ARG A 1 276 ? -8.838 -0.344 10.960 1.00 91.38 276 ARG A O 1
ATOM 2082 N N . LEU A 1 277 ? -8.995 1.865 10.607 1.00 90.94 277 LEU A N 1
ATOM 2083 C CA . LEU A 1 277 ? -7.872 2.221 11.480 1.00 90.94 277 LEU A CA 1
ATOM 2084 C C . LEU A 1 277 ? -8.117 1.758 12.924 1.00 90.94 277 LEU A C 1
ATOM 2086 O O . LEU A 1 277 ? -7.257 1.099 13.503 1.00 90.94 277 LEU A O 1
ATOM 2090 N N . MET A 1 278 ? -9.298 2.039 13.482 1.00 89.06 278 MET A N 1
ATOM 2091 C CA . MET A 1 278 ? -9.672 1.585 14.826 1.00 89.06 278 MET A CA 1
ATOM 2092 C C . MET A 1 278 ? -9.637 0.058 14.931 1.00 89.06 278 MET A C 1
ATOM 2094 O O . MET A 1 278 ? -9.091 -0.488 15.888 1.00 89.06 278 MET A O 1
ATOM 2098 N N . THR A 1 279 ? -10.141 -0.634 13.906 1.00 90.00 279 THR A N 1
ATOM 2099 C CA . THR A 1 279 ? -10.098 -2.101 13.815 1.00 90.00 279 THR A CA 1
ATOM 2100 C C . THR A 1 279 ? -8.656 -2.623 13.855 1.00 90.00 279 THR A C 1
ATOM 2102 O O . THR A 1 279 ? -8.357 -3.532 14.625 1.00 90.00 279 THR A O 1
ATOM 2105 N N . LEU A 1 280 ? -7.744 -2.029 13.073 1.00 89.38 280 LEU A N 1
ATOM 2106 C CA . LEU A 1 280 ? -6.332 -2.431 13.024 1.00 89.38 280 LEU A CA 1
ATOM 2107 C C . LEU A 1 280 ? -5.625 -2.241 14.371 1.00 89.38 280 LEU A C 1
ATOM 2109 O O . LEU A 1 280 ? -4.863 -3.117 14.790 1.00 89.38 280 LEU A O 1
ATOM 2113 N N . LEU A 1 281 ? -5.887 -1.119 15.048 1.00 88.50 281 LEU A N 1
ATOM 2114 C CA . LEU A 1 281 ? -5.316 -0.817 16.362 1.00 88.50 281 LEU A CA 1
ATOM 2115 C C . LEU A 1 281 ? -5.858 -1.754 17.448 1.00 88.50 281 LEU A C 1
ATOM 2117 O O . LEU A 1 281 ? -5.092 -2.164 18.314 1.00 88.50 281 LEU A O 1
ATOM 2121 N N . LEU A 1 282 ? -7.137 -2.142 17.390 1.00 85.94 282 LEU A N 1
ATOM 2122 C CA . LEU A 1 282 ? -7.703 -3.143 18.304 1.00 85.94 282 LEU A CA 1
ATOM 2123 C C . LEU A 1 282 ? -7.132 -4.539 18.068 1.00 85.94 282 LEU A C 1
ATOM 2125 O O . LEU A 1 282 ? -6.852 -5.249 19.027 1.00 85.94 282 LEU A O 1
ATOM 2129 N N . GLN A 1 283 ? -6.946 -4.927 16.806 1.00 85.81 283 GLN A N 1
ATOM 2130 C CA . GLN A 1 283 ? -6.462 -6.259 16.449 1.00 85.81 283 GLN A CA 1
ATOM 2131 C C . GLN A 1 283 ? -5.026 -6.513 16.937 1.00 85.81 283 GLN A C 1
ATOM 2133 O O . GLN A 1 283 ? -4.698 -7.629 17.335 1.00 85.81 283 GLN A O 1
ATOM 2138 N N . HIS A 1 284 ? -4.171 -5.487 16.906 1.00 78.38 284 HIS A N 1
ATOM 2139 C CA . HIS A 1 284 ? -2.742 -5.608 17.227 1.00 78.38 284 HIS A CA 1
ATOM 2140 C C . HIS A 1 284 ? -2.355 -4.974 18.577 1.00 78.38 284 HIS A C 1
ATOM 2142 O O . HIS A 1 284 ? -1.221 -5.132 19.035 1.00 78.38 284 HIS A O 1
ATOM 2148 N N . GLY A 1 285 ? -3.270 -4.240 19.215 1.00 70.25 285 GLY A N 1
ATOM 2149 C CA . GLY A 1 285 ? -3.024 -3.460 20.426 1.00 70.25 285 GLY A CA 1
ATOM 2150 C C . GLY A 1 285 ? -3.598 -4.059 21.708 1.00 70.25 285 GLY A C 1
ATOM 2151 O O . GLY A 1 285 ? -4.447 -4.946 21.708 1.00 70.25 285 GLY A O 1
ATOM 2152 N N . SER A 1 286 ? -3.134 -3.520 22.837 1.00 62.16 286 SER A N 1
ATOM 2153 C CA . SER A 1 286 ? -3.800 -3.662 24.140 1.00 62.16 286 SER A CA 1
ATOM 2154 C C . SER A 1 286 ? -4.831 -2.533 24.337 1.00 62.16 286 SER A C 1
ATOM 2156 O O . SER A 1 286 ? -4.871 -1.588 23.547 1.00 62.16 286 SER A O 1
ATOM 2158 N N . THR A 1 287 ? -5.620 -2.565 25.417 1.00 61.94 287 THR A N 1
ATOM 2159 C CA . THR A 1 287 ? -6.613 -1.528 25.806 1.00 61.94 287 THR A CA 1
ATOM 2160 C C . THR A 1 287 ? -6.042 -0.108 25.951 1.00 61.94 287 THR A C 1
ATOM 2162 O O . THR A 1 287 ? -6.790 0.845 26.140 1.00 61.94 287 THR A O 1
ATOM 2165 N N . ALA A 1 288 ? -4.720 0.057 25.876 1.00 62.47 288 ALA A N 1
ATOM 2166 C CA . ALA A 1 288 ? -4.027 1.330 26.047 1.00 62.47 288 ALA A CA 1
ATOM 2167 C C . ALA A 1 288 ? -4.308 2.359 24.933 1.00 62.47 288 ALA A C 1
ATOM 2169 O O . ALA A 1 288 ? -4.191 3.561 25.173 1.00 62.47 288 ALA A O 1
ATOM 2170 N N . VAL A 1 289 ? -4.650 1.911 23.719 1.00 67.62 289 VAL A N 1
ATOM 2171 C CA . VAL A 1 289 ? -4.819 2.809 22.560 1.00 67.62 289 VAL A CA 1
ATOM 2172 C C . VAL A 1 289 ? -6.268 3.250 22.398 1.00 67.62 289 VAL A C 1
ATOM 2174 O O . VAL A 1 289 ? -6.525 4.449 22.318 1.00 67.62 289 VAL A O 1
ATOM 2177 N N . LEU A 1 290 ? -7.194 2.289 22.382 1.00 72.94 290 LEU A N 1
ATOM 2178 C CA . LEU A 1 290 ? -8.633 2.511 22.244 1.00 72.94 290 LEU A CA 1
ATOM 2179 C C . LEU A 1 290 ? -9.330 2.256 23.573 1.00 72.94 290 LEU A C 1
ATOM 2181 O O . LEU A 1 290 ? -9.297 1.138 24.092 1.00 72.94 290 LEU A O 1
ATOM 2185 N N . CYS A 1 291 ? -9.964 3.295 24.108 1.00 71.50 291 CYS A N 1
ATOM 2186 C CA . CYS A 1 291 ? -10.731 3.213 25.337 1.00 71.50 291 CYS A CA 1
ATOM 2187 C C . CYS A 1 291 ? -12.207 2.909 25.054 1.00 71.50 291 CYS A C 1
ATOM 2189 O O . CYS A 1 291 ? -12.726 3.146 23.968 1.00 71.50 291 CYS A O 1
ATOM 2191 N N . GLU A 1 292 ? -12.900 2.395 26.066 1.00 75.62 292 GLU A N 1
ATOM 2192 C CA . GLU A 1 292 ? -14.345 2.157 26.027 1.00 75.62 292 GLU A CA 1
ATOM 2193 C C . GLU A 1 292 ? -15.181 3.387 25.595 1.00 75.62 292 GLU A C 1
ATOM 2195 O O . GLU A 1 292 ? -16.009 3.213 24.701 1.00 75.62 292 GLU A O 1
ATOM 2200 N N . PRO A 1 293 ? -14.941 4.626 26.087 1.00 81.19 293 PRO A N 1
ATOM 2201 C CA . PRO A 1 293 ? -15.633 5.827 25.599 1.00 81.19 293 PRO A CA 1
ATOM 2202 C C . PRO A 1 293 ? -15.494 6.068 24.092 1.00 81.19 293 PRO A C 1
ATOM 2204 O O . PRO A 1 293 ? -16.462 6.465 23.452 1.00 81.19 293 PRO A O 1
ATOM 2207 N N . ASP A 1 294 ? -14.325 5.782 23.512 1.00 83.81 294 ASP A N 1
ATOM 2208 C CA . ASP A 1 294 ? -14.073 5.988 22.081 1.00 83.81 294 ASP A CA 1
ATOM 2209 C C . ASP A 1 294 ? -14.981 5.083 21.229 1.00 83.81 294 ASP A C 1
ATOM 2211 O O . ASP A 1 294 ? -15.472 5.472 20.171 1.00 83.81 294 ASP A O 1
ATOM 2215 N N . LEU A 1 295 ? -15.229 3.858 21.706 1.00 83.44 295 LEU A N 1
ATOM 2216 C CA . LEU A 1 295 ? -16.104 2.889 21.044 1.00 83.44 295 LEU A CA 1
ATOM 2217 C C . LEU A 1 295 ? -17.583 3.222 21.241 1.00 83.44 295 LEU A C 1
ATOM 2219 O O . LEU A 1 295 ? -18.367 3.071 20.305 1.00 83.44 295 LEU A O 1
ATOM 2223 N N . ILE A 1 296 ? -17.956 3.694 22.434 1.00 84.50 296 ILE A N 1
ATOM 2224 C CA . ILE A 1 296 ? -19.316 4.156 22.732 1.00 84.50 296 ILE A CA 1
ATOM 2225 C C . ILE A 1 296 ? -19.686 5.316 21.807 1.00 84.50 296 ILE A C 1
ATOM 2227 O O . ILE A 1 296 ? -20.754 5.281 21.204 1.00 84.50 296 ILE A O 1
ATOM 2231 N N . GLN A 1 297 ? -18.780 6.277 21.610 1.00 87.38 297 GLN A N 1
ATOM 2232 C CA . GLN A 1 297 ? -19.006 7.413 20.717 1.00 87.38 297 GLN A CA 1
ATOM 2233 C C . GLN A 1 297 ? -19.275 6.973 19.268 1.00 87.38 297 GLN A C 1
ATOM 2235 O O . GLN A 1 297 ? -20.131 7.543 18.592 1.00 87.38 297 GLN A O 1
ATOM 2240 N N . VAL A 1 298 ? -18.584 5.934 18.781 1.00 87.56 298 VAL A N 1
ATOM 2241 C CA . VAL A 1 298 ? -18.860 5.364 17.451 1.00 87.56 298 VAL A CA 1
ATOM 2242 C C . VAL A 1 298 ? -20.234 4.696 17.411 1.00 87.56 298 VAL A C 1
ATOM 2244 O O . VAL A 1 298 ? -20.968 4.902 16.450 1.00 87.56 298 VAL A O 1
ATOM 2247 N N . MET A 1 299 ? -20.610 3.926 18.438 1.00 86.94 299 MET A N 1
ATOM 2248 C CA . MET A 1 299 ? -21.937 3.293 18.505 1.00 86.94 299 MET A CA 1
ATOM 2249 C C . MET A 1 299 ? -23.064 4.331 18.553 1.00 86.94 299 MET A C 1
ATOM 2251 O O . MET A 1 299 ? -24.047 4.191 17.832 1.00 86.94 299 MET A O 1
ATOM 2255 N N . GLU A 1 300 ? -22.896 5.398 19.335 1.00 88.44 300 GLU A N 1
ATOM 2256 C CA . GLU A 1 300 ? -23.829 6.529 19.390 1.00 88.44 300 GLU A CA 1
ATOM 2257 C C . GLU A 1 300 ? -23.966 7.206 18.028 1.00 88.44 300 GLU A C 1
ATOM 2259 O O . GLU A 1 300 ? -25.083 7.410 17.564 1.00 88.44 300 GLU A O 1
ATOM 2264 N N . ALA A 1 301 ? -22.854 7.474 17.339 1.00 87.12 301 ALA A N 1
ATOM 2265 C CA . ALA A 1 301 ? -22.888 8.067 16.005 1.00 87.12 301 ALA A CA 1
ATOM 2266 C C . ALA A 1 301 ? -23.621 7.180 14.979 1.00 87.12 301 ALA A C 1
ATOM 2268 O O . ALA A 1 301 ? -24.321 7.683 14.100 1.00 87.12 301 ALA A O 1
ATOM 2269 N N . VAL A 1 302 ? -23.481 5.851 15.070 1.00 87.75 302 VAL A N 1
ATOM 2270 C CA . VAL A 1 302 ? -24.225 4.914 14.209 1.00 87.75 302 VAL A CA 1
ATOM 2271 C C . VAL A 1 302 ? -25.723 4.969 14.496 1.00 87.75 302 VAL A C 1
ATOM 2273 O O . VAL A 1 302 ? -26.521 4.904 13.564 1.00 87.75 302 VAL A O 1
ATOM 2276 N N . GLU A 1 303 ? -26.115 5.081 15.761 1.00 87.69 303 GLU A N 1
ATOM 2277 C CA . GLU A 1 303 ? -27.521 5.156 16.159 1.00 87.69 303 GLU A CA 1
ATOM 2278 C C . GLU A 1 303 ? -28.167 6.485 15.765 1.00 87.69 303 GLU A C 1
ATOM 2280 O O . GLU A 1 303 ? -29.307 6.481 15.303 1.00 87.69 303 GLU A O 1
ATOM 2285 N N . THR A 1 304 ? -27.445 7.605 15.882 1.00 87.19 304 THR A N 1
ATOM 2286 C CA . THR A 1 304 ? -27.953 8.921 15.468 1.00 87.19 304 THR A CA 1
ATOM 2287 C C . THR A 1 304 ? -28.112 9.022 13.957 1.00 87.19 304 THR A C 1
ATOM 2289 O O . THR A 1 304 ? -29.117 9.548 13.484 1.00 87.19 304 THR A O 1
ATOM 2292 N N . ARG A 1 305 ? -27.147 8.498 13.192 1.00 85.00 305 ARG A N 1
ATOM 2293 C CA . ARG A 1 305 ? -27.186 8.515 11.724 1.00 85.00 305 ARG A CA 1
ATOM 2294 C C . ARG A 1 305 ? -28.074 7.419 11.132 1.00 85.00 305 ARG A C 1
ATOM 2296 O O . ARG A 1 305 ? -28.606 7.561 10.041 1.00 85.00 305 ARG A O 1
ATOM 2303 N N . GLY A 1 306 ? -28.226 6.307 11.838 1.00 83.06 306 GLY A N 1
ATOM 2304 C CA . GLY A 1 306 ? -28.938 5.132 11.360 1.00 83.06 306 GLY A CA 1
ATOM 2305 C C . GLY A 1 306 ? -28.112 4.275 10.394 1.00 83.06 306 GLY A C 1
ATOM 2306 O O . GLY A 1 306 ? -27.458 4.744 9.462 1.00 83.06 306 GLY 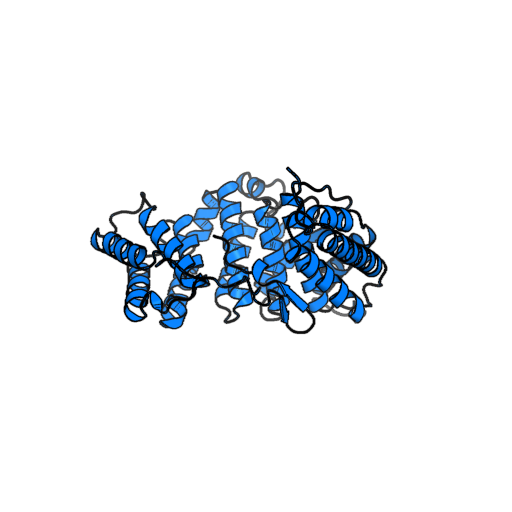A O 1
ATOM 2307 N N . VAL A 1 307 ? -28.197 2.956 10.575 1.00 83.44 307 VAL A N 1
ATOM 2308 C CA . VAL A 1 307 ? -27.432 1.960 9.801 1.00 83.44 307 VAL A CA 1
ATOM 2309 C C . VAL A 1 307 ? -27.765 1.971 8.304 1.00 83.44 307 VAL A C 1
ATOM 2311 O O . VAL A 1 307 ? -26.904 1.688 7.473 1.00 83.44 307 VAL A O 1
ATOM 2314 N N . LYS A 1 308 ? -28.996 2.351 7.943 1.00 82.88 308 LYS A N 1
ATOM 2315 C CA . LYS A 1 308 ? -29.463 2.412 6.548 1.00 82.88 308 LYS A CA 1
ATOM 2316 C C . LYS A 1 308 ? -28.840 3.558 5.744 1.00 82.88 308 LYS A C 1
ATOM 2318 O O . LYS A 1 308 ? -28.847 3.495 4.520 1.00 82.88 308 LYS A O 1
ATOM 2323 N N . GLU A 1 309 ? -28.310 4.583 6.410 1.00 84.50 309 GLU A N 1
ATOM 2324 C CA . GLU A 1 309 ? -27.679 5.744 5.765 1.00 84.50 309 GLU A CA 1
ATOM 2325 C C . GLU A 1 309 ? -26.169 5.558 5.537 1.00 84.50 309 GLU A C 1
ATOM 2327 O O . GLU A 1 309 ? -25.496 6.426 4.971 1.00 84.50 309 GLU A O 1
ATOM 2332 N N . LEU A 1 310 ? -25.607 4.433 5.988 1.00 84.44 310 LEU A N 1
ATOM 2333 C CA . LEU A 1 310 ? -24.196 4.116 5.811 1.00 84.44 310 LEU A CA 1
ATOM 2334 C C . LEU A 1 310 ? -23.911 3.672 4.375 1.00 84.44 310 LEU A C 1
ATOM 2336 O O . LEU A 1 310 ? -24.669 2.919 3.765 1.00 84.44 310 LEU A O 1
ATOM 2340 N N . SER A 1 311 ? -22.756 4.080 3.846 1.00 87.75 311 SER A N 1
ATOM 2341 C CA . SER A 1 311 ? -22.247 3.491 2.608 1.00 87.75 311 SER A CA 1
ATOM 2342 C C . SER A 1 311 ? -21.907 2.014 2.825 1.00 87.75 311 SER A C 1
ATOM 2344 O O . SER A 1 311 ? -21.580 1.596 3.938 1.00 87.75 311 SER A O 1
ATOM 2346 N N . GLN A 1 312 ? -21.915 1.221 1.753 1.00 87.50 312 GLN A N 1
ATOM 2347 C CA . GLN A 1 312 ? -21.556 -0.200 1.822 1.00 87.50 312 GLN A CA 1
ATOM 2348 C C . GLN A 1 312 ? -20.155 -0.419 2.424 1.00 87.50 312 GLN A C 1
ATOM 2350 O O . GLN A 1 312 ? -19.969 -1.314 3.247 1.00 87.50 312 GLN A O 1
ATOM 2355 N N . GLU A 1 313 ? -19.181 0.425 2.065 1.00 86.56 313 GLU A N 1
ATOM 2356 C CA . GLU A 1 313 ? -17.824 0.378 2.627 1.00 86.56 313 GLU A CA 1
ATOM 2357 C C . GLU A 1 313 ? -17.810 0.699 4.130 1.00 86.56 313 GLU A C 1
ATOM 2359 O O . GLU A 1 313 ? -17.119 0.023 4.893 1.00 86.56 313 GLU A O 1
ATOM 2364 N N . ALA A 1 314 ? -18.582 1.701 4.573 1.00 88.38 314 ALA A N 1
ATOM 2365 C CA . ALA A 1 314 ? -18.678 2.073 5.985 1.00 88.38 314 ALA A CA 1
ATOM 2366 C C . ALA A 1 314 ? -19.365 0.981 6.808 1.00 88.38 314 ALA A C 1
ATOM 2368 O O . ALA A 1 314 ? -18.867 0.618 7.870 1.00 88.38 314 ALA A O 1
ATOM 2369 N N . ALA A 1 315 ? -20.450 0.400 6.289 1.00 88.81 315 ALA A N 1
ATOM 2370 C CA . ALA A 1 315 ? -21.131 -0.730 6.908 1.00 88.81 315 ALA A CA 1
ATOM 2371 C C . ALA A 1 315 ? -20.190 -1.937 7.054 1.00 88.81 315 ALA A C 1
ATOM 2373 O O . ALA A 1 315 ? -20.104 -2.528 8.128 1.00 88.81 315 ALA A O 1
ATOM 2374 N N . GLN A 1 316 ? -19.422 -2.274 6.013 1.00 89.31 316 GLN A N 1
ATOM 2375 C CA . GLN A 1 316 ? -18.466 -3.382 6.066 1.00 89.31 316 GLN A CA 1
ATOM 2376 C C . GLN A 1 316 ? -17.318 -3.112 7.053 1.00 89.31 316 GLN A C 1
ATOM 2378 O O . GLN A 1 316 ? -16.948 -3.995 7.827 1.00 89.31 316 GLN A O 1
ATOM 2383 N N . ALA A 1 317 ? -16.769 -1.893 7.064 1.00 89.62 317 ALA A N 1
ATOM 2384 C CA . ALA A 1 317 ? -15.733 -1.505 8.021 1.00 89.62 317 ALA A CA 1
ATOM 2385 C C . ALA A 1 317 ? -16.255 -1.535 9.469 1.00 89.62 317 ALA A C 1
ATOM 2387 O O . ALA A 1 317 ? -15.552 -2.007 10.363 1.00 89.62 317 ALA A O 1
ATOM 2388 N N . LEU A 1 318 ? -17.501 -1.105 9.689 1.00 90.44 318 LEU A N 1
ATOM 2389 C CA . LEU A 1 318 ? -18.169 -1.168 10.985 1.00 90.44 318 LEU A CA 1
ATOM 2390 C C . LEU A 1 318 ? -18.397 -2.612 11.439 1.00 90.44 318 LEU A C 1
ATOM 2392 O O . LEU A 1 318 ? -18.088 -2.937 12.583 1.00 90.44 318 LEU A O 1
ATOM 2396 N N . ARG A 1 319 ? -18.865 -3.502 10.553 1.00 89.88 319 ARG A N 1
ATOM 2397 C CA . ARG A 1 319 ? -19.002 -4.935 10.867 1.00 89.88 319 ARG A CA 1
ATOM 2398 C C . ARG A 1 319 ? -17.676 -5.528 11.334 1.00 89.88 319 ARG A C 1
ATOM 2400 O O . ARG A 1 319 ? -17.644 -6.246 12.330 1.00 89.88 319 ARG A O 1
ATOM 2407 N N . LEU A 1 320 ? -16.568 -5.207 10.665 1.00 88.75 320 LEU A N 1
ATOM 2408 C CA . LEU A 1 320 ? -15.246 -5.680 11.087 1.00 88.75 320 LEU A CA 1
ATOM 2409 C C . LEU A 1 320 ? -14.846 -5.137 12.460 1.00 88.75 320 LEU A C 1
ATOM 2411 O O . LEU A 1 320 ? -14.367 -5.905 13.292 1.00 88.75 320 LEU A O 1
ATOM 2415 N N . LEU A 1 321 ? -15.090 -3.850 12.718 1.00 89.00 321 LEU A N 1
ATOM 2416 C CA . LEU A 1 321 ? -14.821 -3.235 14.015 1.00 89.00 321 LEU A CA 1
ATOM 2417 C C . LEU A 1 321 ? -15.615 -3.923 15.133 1.00 89.00 321 LEU A C 1
ATOM 2419 O O . LEU A 1 321 ? -15.040 -4.349 16.132 1.00 89.00 321 LEU A O 1
ATOM 2423 N N . LEU A 1 322 ? -16.926 -4.083 14.945 1.00 88.00 322 LEU A N 1
ATOM 2424 C CA . LEU A 1 322 ? -17.814 -4.728 15.913 1.00 88.00 322 LEU A CA 1
ATOM 2425 C C . LEU A 1 322 ? -17.448 -6.203 16.128 1.00 88.00 322 LEU A C 1
ATOM 2427 O O . LEU A 1 322 ? -17.460 -6.675 17.262 1.00 88.00 322 LEU A O 1
ATOM 2431 N N . THR A 1 323 ? -17.045 -6.912 15.071 1.00 87.38 323 THR A N 1
ATOM 2432 C CA . THR A 1 323 ? -16.568 -8.300 15.173 1.00 87.38 323 THR A CA 1
ATOM 2433 C C . THR A 1 323 ? -15.304 -8.373 16.026 1.00 87.38 323 THR A C 1
ATOM 2435 O O . THR A 1 323 ? -15.233 -9.195 16.936 1.00 87.38 323 THR A O 1
ATOM 2438 N N . GLN A 1 324 ? -14.338 -7.470 15.809 1.00 85.50 324 GLN A N 1
ATOM 2439 C CA . GLN A 1 324 ? -13.122 -7.407 16.628 1.00 85.50 324 GLN A CA 1
ATOM 2440 C C . GLN A 1 324 ? -13.416 -7.076 18.097 1.00 85.50 324 GLN A C 1
ATOM 2442 O O . GLN A 1 324 ? -12.783 -7.625 18.999 1.00 85.50 324 GLN A O 1
ATOM 2447 N N . ILE A 1 325 ? -14.404 -6.215 18.360 1.00 81.31 325 ILE A N 1
ATOM 2448 C CA . ILE A 1 325 ? -14.854 -5.893 19.722 1.00 81.31 325 ILE A CA 1
ATOM 2449 C C . ILE A 1 325 ? -15.435 -7.129 20.426 1.00 81.31 325 ILE A C 1
ATOM 2451 O O . ILE A 1 325 ? -15.241 -7.296 21.632 1.00 81.31 325 ILE A O 1
ATOM 2455 N N . GLN A 1 326 ? -16.134 -7.995 19.690 1.00 79.50 326 GLN A N 1
ATOM 2456 C CA . GLN A 1 326 ? -16.711 -9.231 20.223 1.00 79.50 326 GLN A CA 1
ATOM 2457 C C . GLN A 1 326 ? -15.657 -10.330 20.423 1.00 79.50 326 GLN A C 1
ATOM 2459 O O . GLN A 1 326 ? -15.707 -11.046 21.422 1.00 79.50 326 GLN A O 1
ATOM 2464 N N . SER A 1 327 ? -14.691 -10.459 19.507 1.00 75.69 327 SER A N 1
ATOM 2465 C CA . SER A 1 327 ? -13.679 -11.523 19.529 1.00 75.69 327 SER A CA 1
ATOM 2466 C C . SER A 1 327 ? -12.489 -11.249 20.446 1.00 75.69 327 SER A C 1
ATOM 2468 O O . SER A 1 327 ? -11.700 -12.157 20.704 1.00 75.69 327 SER A O 1
ATOM 2470 N N . SER A 1 328 ? -12.306 -10.021 20.939 1.00 65.12 328 SER A N 1
ATOM 2471 C CA . SER A 1 328 ? -11.215 -9.692 21.861 1.00 65.12 328 SER A CA 1
ATOM 2472 C C . SER A 1 328 ? -11.480 -10.285 23.258 1.00 65.12 328 SER A C 1
ATOM 2474 O O . SER A 1 328 ? -11.887 -9.584 24.182 1.00 65.12 328 SER A O 1
ATOM 2476 N N . VAL A 1 329 ? -11.234 -11.591 23.407 1.00 47.50 329 VAL A N 1
ATOM 2477 C CA . VAL A 1 329 ? -11.443 -12.415 24.619 1.00 47.50 329 VAL A CA 1
ATOM 2478 C C . VAL A 1 329 ? -10.541 -12.001 25.803 1.00 47.50 329 VAL A C 1
ATOM 2480 O O . VAL A 1 329 ? -10.781 -12.407 26.935 1.00 47.50 329 VAL A O 1
ATOM 2483 N N . LEU A 1 330 ? -9.523 -11.159 25.584 1.00 42.34 330 LEU A N 1
ATOM 2484 C CA . LEU A 1 330 ? -8.478 -10.831 26.572 1.00 42.34 330 LEU A CA 1
ATOM 2485 C C . LEU A 1 330 ? -8.587 -9.444 27.243 1.00 42.34 330 LEU A C 1
ATOM 2487 O O . LEU A 1 330 ? -7.662 -9.049 27.949 1.00 42.34 330 LEU A O 1
ATOM 2491 N N . GLN A 1 331 ? -9.671 -8.686 27.053 1.00 44.59 331 GLN A N 1
ATOM 2492 C CA . GLN A 1 331 ? -9.809 -7.339 27.635 1.00 44.59 331 GLN A CA 1
ATOM 2493 C C . GLN A 1 331 ? -10.950 -7.297 28.679 1.00 44.59 331 GLN A C 1
ATOM 2495 O O . GLN A 1 331 ? -12.106 -7.554 28.356 1.00 44.59 331 GLN A O 1
ATOM 2500 N N . SER A 1 332 ? -10.590 -7.022 29.941 1.00 40.19 332 SER A N 1
ATOM 2501 C CA . SER A 1 332 ? -11.451 -6.947 31.146 1.00 40.19 332 SER A CA 1
ATOM 2502 C C . SER A 1 332 ? -12.621 -5.941 31.037 1.00 40.19 332 SER A C 1
ATOM 2504 O O . SER A 1 332 ? -12.603 -5.092 30.147 1.00 40.19 332 SER A O 1
ATOM 2506 N N . PRO A 1 333 ? -13.629 -6.025 31.931 1.00 46.00 333 PRO A N 1
ATOM 2507 C CA . PRO A 1 333 ? -15.002 -6.304 31.539 1.00 46.00 333 PRO A CA 1
ATOM 2508 C C . PRO A 1 333 ? -15.602 -5.131 30.753 1.00 46.00 333 PRO A C 1
ATOM 2510 O O . PRO A 1 333 ? -16.098 -4.175 31.342 1.00 46.00 333 PRO A O 1
ATOM 2513 N N . ARG A 1 334 ? -15.626 -5.222 29.419 1.00 55.53 334 ARG A N 1
ATOM 2514 C CA . ARG A 1 334 ? -16.612 -4.439 28.665 1.00 55.53 334 ARG A CA 1
ATOM 2515 C C . ARG A 1 334 ? -17.981 -4.797 29.226 1.00 55.53 334 ARG A C 1
ATOM 2517 O O . ARG A 1 334 ? -18.316 -5.988 29.230 1.00 55.53 334 ARG A O 1
ATOM 2524 N N . THR A 1 335 ? -18.724 -3.806 29.715 1.00 61.38 335 THR A N 1
ATOM 2525 C CA . THR A 1 335 ? -20.058 -4.005 30.295 1.00 61.38 335 THR A CA 1
ATOM 2526 C C . THR A 1 335 ? -20.882 -4.864 29.336 1.00 61.38 335 THR A C 1
ATOM 2528 O O . THR A 1 335 ? -20.853 -4.632 28.124 1.00 61.38 335 THR A O 1
ATOM 2531 N N . GLU A 1 336 ? -21.593 -5.883 29.832 1.00 66.75 336 GLU A N 1
ATOM 2532 C CA . GLU A 1 336 ? -22.415 -6.753 28.970 1.00 66.75 336 GLU A CA 1
ATOM 2533 C C . GLU A 1 336 ? -23.406 -5.948 28.112 1.00 66.75 336 GLU A C 1
ATOM 2535 O O . GLU A 1 336 ? -23.709 -6.332 26.983 1.00 66.75 336 GLU A O 1
ATOM 2540 N N . GLU A 1 337 ? -23.803 -4.769 28.590 1.00 72.69 337 GLU A N 1
ATOM 2541 C CA . GLU A 1 337 ? -24.576 -3.763 27.861 1.00 72.69 337 GLU A CA 1
ATOM 2542 C C . GLU A 1 337 ? -23.895 -3.299 26.564 1.00 72.69 337 GLU A C 1
ATOM 2544 O O . GLU A 1 337 ? -24.537 -3.267 25.517 1.00 72.69 337 GLU A O 1
ATOM 2549 N N . HIS A 1 338 ? -22.588 -3.014 26.571 1.00 73.25 338 HIS A N 1
ATOM 2550 C CA . HIS A 1 338 ? -21.848 -2.594 25.373 1.00 73.25 338 HIS A CA 1
ATOM 2551 C C . HIS A 1 338 ? -21.696 -3.730 24.364 1.00 73.25 338 HIS A C 1
ATOM 2553 O O . HIS A 1 338 ? -21.794 -3.517 23.154 1.00 73.25 338 HIS A O 1
ATOM 2559 N N . LYS A 1 339 ? -21.496 -4.961 24.849 1.00 75.19 339 LYS A N 1
ATOM 2560 C CA . LYS A 1 339 ? -21.478 -6.141 23.977 1.00 75.19 339 LYS A CA 1
ATOM 2561 C C . LYS A 1 339 ? -22.855 -6.391 23.367 1.00 75.19 339 LYS A C 1
ATOM 2563 O O . LYS A 1 339 ? -22.934 -6.720 22.187 1.00 75.19 339 LYS A O 1
ATOM 2568 N N . GLN A 1 340 ? -23.927 -6.208 24.138 1.00 79.81 340 GLN A N 1
ATOM 2569 C CA . GLN A 1 340 ? -25.295 -6.325 23.639 1.00 79.81 340 GLN A CA 1
ATOM 2570 C C . GLN A 1 340 ? -25.619 -5.230 22.623 1.00 79.81 340 GLN A C 1
ATOM 2572 O O . GLN A 1 340 ? -26.170 -5.527 21.569 1.00 79.81 340 GLN A O 1
ATOM 2577 N N . ARG A 1 341 ? -25.204 -3.987 22.878 1.00 81.81 341 ARG A N 1
ATOM 2578 C CA . ARG A 1 341 ? -25.351 -2.866 21.941 1.00 81.81 341 ARG A CA 1
ATOM 2579 C C . ARG A 1 341 ? -24.642 -3.149 20.615 1.00 81.81 341 ARG A C 1
ATOM 2581 O O . ARG A 1 341 ? -25.246 -3.018 19.555 1.00 81.81 341 ARG A O 1
ATOM 2588 N N . ALA A 1 342 ? -23.403 -3.643 20.670 1.00 81.56 342 ALA A N 1
ATOM 2589 C CA . ALA A 1 342 ? -22.659 -4.068 19.486 1.00 81.56 342 ALA A CA 1
ATOM 2590 C C . ALA A 1 342 ? -23.362 -5.198 18.709 1.00 81.56 342 ALA A C 1
ATOM 2592 O O . ALA A 1 342 ? -23.336 -5.188 17.480 1.00 81.56 342 ALA A O 1
ATOM 2593 N N . ARG A 1 343 ? -23.985 -6.163 19.405 1.00 83.44 343 ARG A N 1
ATOM 2594 C CA . ARG A 1 343 ? -24.780 -7.238 18.780 1.00 83.44 343 ARG A CA 1
ATOM 2595 C C . ARG A 1 343 ? -26.015 -6.688 18.070 1.00 83.44 343 ARG A C 1
ATOM 2597 O O . ARG A 1 343 ? -26.199 -6.991 16.900 1.00 83.44 343 ARG A O 1
ATOM 2604 N N . ASN A 1 344 ? -26.778 -5.811 18.720 1.00 84.69 344 ASN A N 1
ATOM 2605 C CA . ASN A 1 344 ? -27.972 -5.200 18.129 1.00 84.69 344 ASN A CA 1
ATOM 2606 C C . ASN A 1 344 ? -27.633 -4.419 16.844 1.00 84.69 344 ASN A C 1
ATOM 2608 O O . ASN A 1 344 ? -28.330 -4.531 15.836 1.00 84.69 344 ASN A O 1
ATOM 2612 N N . ILE A 1 345 ? -26.530 -3.656 16.854 1.00 85.19 345 ILE A N 1
ATOM 2613 C CA . ILE A 1 345 ? -26.057 -2.945 15.657 1.00 85.19 345 ILE A CA 1
ATOM 2614 C C . ILE A 1 345 ? -25.627 -3.948 14.575 1.00 85.19 345 ILE A C 1
ATOM 2616 O O . ILE A 1 345 ? -25.969 -3.758 13.409 1.00 85.19 345 ILE A O 1
ATOM 2620 N N . MET A 1 346 ? -24.931 -5.031 14.936 1.00 84.69 346 MET A N 1
ATOM 2621 C CA . MET A 1 346 ? -24.535 -6.077 13.986 1.00 84.69 346 MET A CA 1
ATOM 2622 C C . MET A 1 346 ? -25.740 -6.747 13.312 1.00 84.69 346 MET A C 1
ATOM 2624 O O . MET A 1 346 ? -25.752 -6.877 12.094 1.00 84.69 346 MET A O 1
ATOM 2628 N N . GLU A 1 347 ? -26.771 -7.102 14.077 1.00 84.56 347 GLU A N 1
ATOM 2629 C CA . GLU A 1 347 ? -28.009 -7.698 13.554 1.00 84.56 347 GLU A CA 1
ATOM 2630 C C . GLU A 1 347 ? -28.743 -6.735 12.610 1.00 84.56 347 GLU A C 1
ATOM 2632 O O . GLU A 1 347 ? -29.288 -7.141 11.588 1.00 84.56 347 GLU A O 1
ATOM 2637 N N . SER A 1 348 ? -28.706 -5.430 12.895 1.00 83.56 348 SER A N 1
ATOM 2638 C CA . SER A 1 348 ? -29.272 -4.413 11.999 1.00 83.56 348 SER A CA 1
ATOM 2639 C C . SER A 1 348 ? -28.443 -4.172 10.730 1.00 83.56 348 SER A C 1
ATOM 2641 O O . SER A 1 348 ? -28.961 -3.644 9.744 1.00 83.56 348 SER A O 1
ATOM 2643 N N . LEU A 1 349 ? -27.158 -4.545 10.759 1.00 80.19 349 LEU A N 1
ATOM 2644 C CA . LEU A 1 349 ? -26.267 -4.507 9.609 1.00 80.19 349 LEU A CA 1
ATOM 2645 C C . LEU A 1 349 ? -26.460 -5.732 8.713 1.00 80.19 349 LEU A C 1
ATOM 2647 O O . LEU A 1 349 ? -26.012 -5.656 7.575 1.00 80.19 349 LEU A O 1
ATOM 2651 N N . ASP A 1 350 ? -27.064 -6.841 9.154 1.00 69.38 350 ASP A N 1
ATOM 2652 C CA . ASP A 1 350 ? -27.244 -8.023 8.302 1.00 69.38 350 ASP A CA 1
ATOM 2653 C C . ASP A 1 350 ? -28.070 -7.693 7.046 1.00 69.38 350 ASP A C 1
ATOM 2655 O O . ASP A 1 350 ? -29.010 -6.893 7.091 1.00 69.38 350 ASP A O 1
ATOM 2659 N N . PRO A 1 351 ? -27.703 -8.249 5.877 1.00 54.53 351 PRO A N 1
ATOM 2660 C CA . PRO A 1 351 ? -28.336 -7.869 4.629 1.00 54.53 351 PRO A CA 1
ATOM 2661 C C . PRO A 1 351 ? -29.812 -8.273 4.646 1.00 54.53 351 PRO A C 1
ATOM 2663 O O . PRO A 1 351 ? -30.145 -9.457 4.607 1.00 54.53 351 PRO A O 1
ATOM 2666 N N . GLN A 1 352 ? -30.708 -7.284 4.587 1.00 45.88 352 GLN A N 1
ATOM 2667 C CA . GLN A 1 352 ? -31.971 -7.510 3.897 1.00 45.88 352 GLN A CA 1
ATOM 2668 C C . GLN A 1 352 ? -31.617 -7.930 2.466 1.00 45.88 352 GLN A C 1
ATOM 2670 O O . GLN A 1 352 ? -30.917 -7.219 1.746 1.00 45.88 352 GLN A O 1
ATOM 2675 N N . THR A 1 353 ? -32.021 -9.143 2.107 1.00 34.16 353 THR A N 1
ATOM 2676 C CA . THR A 1 353 ? -31.831 -9.780 0.802 1.00 34.16 353 THR A CA 1
ATOM 2677 C C . THR A 1 353 ? -32.059 -8.805 -0.356 1.00 34.16 353 THR A C 1
ATOM 2679 O O . THR A 1 353 ? -33.175 -8.294 -0.475 1.00 34.16 353 THR A O 1
ATOM 2682 N N . PRO A 1 354 ? -31.091 -8.590 -1.267 1.00 37.66 354 PRO A N 1
ATOM 2683 C CA . PRO A 1 354 ? -31.412 -8.022 -2.562 1.00 37.66 354 PRO A CA 1
ATOM 2684 C C . PRO A 1 354 ? -32.050 -9.132 -3.402 1.00 37.66 354 PRO A C 1
ATOM 2686 O O . PRO A 1 354 ? -31.368 -9.945 -4.025 1.00 37.66 354 PRO A O 1
ATOM 2689 N N . ALA A 1 355 ? -33.379 -9.198 -3.372 1.00 31.62 355 ALA A N 1
ATOM 2690 C CA . ALA A 1 355 ? -34.113 -9.736 -4.501 1.00 31.62 355 ALA A CA 1
ATOM 2691 C C . ALA A 1 355 ? -33.960 -8.751 -5.674 1.00 31.62 355 ALA A C 1
ATOM 2693 O O . ALA A 1 355 ? -34.011 -7.542 -5.474 1.00 31.62 355 ALA A O 1
ATOM 2694 N N . GLU A 1 356 ? -33.794 -9.312 -6.872 1.00 29.39 356 GLU A N 1
ATOM 2695 C CA . GLU A 1 356 ? -33.901 -8.655 -8.183 1.00 29.39 356 GLU A CA 1
ATOM 2696 C C . GLU A 1 356 ? -32.664 -7.905 -8.717 1.00 29.39 356 GLU A C 1
ATOM 2698 O O . GLU A 1 356 ? -32.369 -6.753 -8.423 1.00 29.39 356 GLU A O 1
ATOM 2703 N N . SER A 1 357 ? -31.957 -8.634 -9.590 1.00 33.66 357 SER A N 1
ATOM 2704 C CA . SER A 1 357 ? -31.395 -8.183 -10.869 1.00 33.66 357 SER A CA 1
ATOM 2705 C C . SER A 1 357 ? -30.906 -6.733 -10.979 1.00 33.66 357 SER A C 1
ATOM 2707 O O . SER A 1 357 ? -31.627 -5.857 -11.449 1.00 33.66 357 SER A O 1
ATOM 2709 N N . CYS A 1 358 ? -29.608 -6.535 -10.765 1.00 25.80 358 CYS A N 1
ATOM 2710 C CA . CYS A 1 358 ? -28.857 -5.503 -11.470 1.00 25.80 358 CYS A CA 1
ATOM 2711 C C . CYS A 1 358 ? -27.591 -6.142 -12.040 1.00 25.80 358 CYS A C 1
ATOM 2713 O O . CYS A 1 358 ? -26.758 -6.681 -11.313 1.00 25.80 358 CYS A O 1
ATOM 2715 N N . SER A 1 359 ? -27.474 -6.111 -13.366 1.00 25.61 359 SER A N 1
ATOM 2716 C CA . SER A 1 359 ? -26.240 -6.378 -14.106 1.00 25.61 359 SER A CA 1
ATOM 2717 C C . SER A 1 359 ? -25.041 -5.689 -13.443 1.00 25.61 359 SER A C 1
ATOM 2719 O O . SER A 1 359 ? -25.206 -4.559 -12.975 1.00 25.61 359 SER A O 1
ATOM 2721 N N . PRO A 1 360 ? -23.830 -6.277 -13.452 1.00 31.34 360 PRO A N 1
ATOM 2722 C CA . PRO A 1 360 ? -22.645 -5.597 -12.962 1.00 31.34 360 PRO A CA 1
ATOM 2723 C C . PRO A 1 360 ? -22.253 -4.537 -13.994 1.00 31.34 360 PRO A C 1
ATOM 2725 O O . PRO A 1 360 ? -21.380 -4.745 -14.833 1.00 31.34 360 PRO A O 1
ATOM 2728 N N . THR A 1 361 ? -22.915 -3.385 -13.977 1.00 28.62 361 THR A N 1
ATOM 2729 C CA . THR A 1 361 ? -22.329 -2.170 -14.530 1.00 28.62 361 THR A CA 1
ATOM 2730 C C . THR A 1 361 ? -21.086 -1.902 -13.696 1.00 28.62 361 THR A C 1
ATOM 2732 O O . THR A 1 361 ? -21.206 -1.408 -12.576 1.00 28.62 361 THR A O 1
ATOM 2735 N N . LEU A 1 362 ? -19.916 -2.320 -14.203 1.00 35.69 362 LEU A N 1
ATOM 2736 C CA . LEU A 1 362 ? -18.615 -2.013 -13.615 1.00 35.69 362 LEU A CA 1
ATOM 2737 C C . LEU A 1 362 ? -18.610 -0.508 -13.309 1.00 35.69 362 LEU A C 1
ATOM 2739 O O . LEU A 1 362 ? -18.642 0.280 -14.261 1.00 35.69 362 LEU A O 1
ATOM 2743 N N . PRO A 1 363 ? -18.591 -0.075 -12.034 1.00 41.12 363 PRO A N 1
ATOM 2744 C CA . PRO A 1 363 ? -18.296 1.318 -11.749 1.00 41.12 363 PRO A CA 1
ATOM 2745 C C . PRO A 1 363 ? -16.942 1.619 -12.392 1.00 41.12 363 PRO A C 1
ATOM 2747 O O . PRO A 1 363 ? -16.089 0.735 -12.492 1.00 41.12 363 PRO A O 1
ATOM 2750 N N . SER A 1 364 ? -16.758 2.832 -12.908 1.00 51.75 364 SER A N 1
ATOM 2751 C CA . SER A 1 364 ? -15.508 3.245 -13.544 1.00 51.75 364 SER A CA 1
ATOM 2752 C C . SER A 1 364 ? -14.349 3.070 -12.556 1.00 51.75 364 SER A C 1
ATOM 2754 O O . SER A 1 364 ? -14.055 3.958 -11.760 1.00 51.75 364 SER A O 1
ATOM 2756 N N . ASN A 1 365 ? -13.697 1.905 -12.596 1.00 73.69 365 ASN A N 1
ATOM 2757 C CA . ASN A 1 365 ? -12.639 1.512 -11.668 1.00 73.69 365 ASN A CA 1
ATOM 2758 C C . ASN A 1 365 ? -11.363 2.334 -11.873 1.00 73.69 365 ASN A C 1
ATOM 2760 O O . ASN A 1 365 ? -10.411 2.144 -11.128 1.00 73.69 365 ASN A O 1
ATOM 2764 N N . VAL A 1 366 ? -11.331 3.226 -12.868 1.00 82.56 366 VAL A N 1
ATOM 2765 C CA . VAL A 1 366 ? -10.179 4.052 -13.216 1.00 82.56 366 VAL A CA 1
ATOM 2766 C C . VAL A 1 366 ? -10.488 5.526 -12.963 1.00 82.56 366 VAL A C 1
ATOM 2768 O O . VAL A 1 366 ? -11.391 6.090 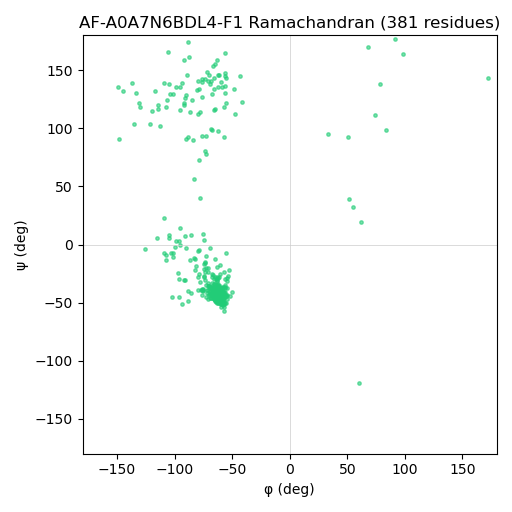-13.576 1.00 82.56 366 VAL A O 1
ATOM 2771 N N . LEU A 1 367 ? -9.703 6.157 -12.093 1.00 86.62 367 LEU A N 1
ATOM 2772 C CA . LEU A 1 367 ? -9.725 7.590 -11.812 1.00 86.62 367 LEU A CA 1
ATOM 2773 C C . LEU A 1 367 ? -8.532 8.265 -12.499 1.00 86.62 367 LEU A C 1
ATOM 2775 O O . LEU A 1 367 ? -7.394 7.834 -12.324 1.00 86.62 367 LEU A O 1
ATOM 2779 N N . ARG A 1 368 ? -8.767 9.347 -13.246 1.00 86.75 368 ARG A N 1
ATOM 2780 C CA . ARG A 1 368 ? -7.690 10.177 -13.805 1.00 86.75 368 ARG A CA 1
ATOM 2781 C C . ARG A 1 368 ? -7.353 11.312 -12.838 1.00 86.75 368 ARG A C 1
ATOM 2783 O O . ARG A 1 368 ? -8.217 12.131 -12.537 1.00 86.75 368 ARG A O 1
ATOM 2790 N N . VAL A 1 369 ? -6.100 11.381 -12.394 1.00 82.06 369 VAL A N 1
ATOM 2791 C CA . VAL A 1 369 ? -5.566 12.470 -11.562 1.00 82.06 369 VAL A CA 1
ATOM 2792 C C . VAL A 1 369 ? -4.395 13.101 -12.312 1.00 82.06 369 VAL A C 1
ATOM 2794 O O . VAL A 1 369 ? -3.317 12.516 -12.403 1.00 82.06 369 VAL A O 1
ATOM 2797 N N . GLY A 1 370 ? -4.628 14.274 -12.908 1.00 84.00 370 GLY A N 1
ATOM 2798 C CA . GLY A 1 370 ? -3.674 14.893 -13.832 1.00 84.00 370 GLY A CA 1
ATOM 2799 C C . GLY A 1 370 ? -3.399 13.992 -15.042 1.00 84.00 370 GLY A C 1
ATOM 2800 O O . GLY A 1 370 ? -4.318 13.639 -15.790 1.00 84.00 370 GLY A O 1
ATOM 2801 N N . ASP A 1 371 ? -2.139 13.592 -15.203 1.00 83.25 371 ASP A N 1
ATOM 2802 C CA . ASP A 1 371 ? -1.670 12.733 -16.300 1.00 83.25 371 ASP A CA 1
ATOM 2803 C C . ASP A 1 371 ? -1.591 11.243 -15.933 1.00 83.25 371 ASP A C 1
ATOM 2805 O O . ASP A 1 371 ? -1.164 10.426 -16.747 1.00 83.25 371 ASP A O 1
ATOM 2809 N N . VAL A 1 372 ? -2.009 10.872 -14.718 1.00 87.25 372 VAL A N 1
ATOM 2810 C CA . VAL A 1 372 ? -1.935 9.496 -14.210 1.00 87.25 372 VAL A CA 1
ATOM 2811 C C . VAL A 1 372 ? -3.326 8.880 -14.112 1.00 87.25 372 VAL A C 1
ATOM 2813 O O . VAL A 1 372 ? -4.282 9.515 -13.659 1.00 87.25 372 VAL A O 1
ATOM 2816 N N . PHE A 1 373 ? -3.425 7.610 -14.496 1.00 86.69 373 PHE A N 1
ATOM 2817 C CA . PHE A 1 373 ? -4.619 6.789 -14.319 1.00 86.69 373 PHE A CA 1
ATOM 2818 C C . PHE A 1 373 ? -4.445 5.857 -13.113 1.00 86.69 373 PHE A C 1
ATOM 2820 O O . PHE A 1 373 ? -3.436 5.165 -13.001 1.00 86.69 373 PHE A O 1
ATOM 2827 N N . LEU A 1 374 ? -5.427 5.842 -12.210 1.00 88.50 374 LEU A N 1
ATOM 2828 C CA . LEU A 1 374 ? -5.429 5.079 -10.960 1.00 88.50 374 LEU A CA 1
ATOM 2829 C C . LEU A 1 374 ? -6.545 4.046 -10.954 1.00 88.50 374 LEU A C 1
ATOM 2831 O O . LEU A 1 374 ? -7.692 4.412 -11.189 1.00 88.50 374 LEU A O 1
ATOM 2835 N N . CYS A 1 375 ? -6.250 2.797 -10.593 1.00 88.00 375 CYS A N 1
ATOM 2836 C CA . CYS A 1 375 ? -7.293 1.801 -10.369 1.00 88.00 375 CYS A CA 1
ATOM 2837 C C . CYS A 1 375 ? -7.793 1.886 -8.921 1.00 88.00 375 CYS A C 1
ATOM 2839 O O . CYS A 1 375 ? -7.051 1.608 -7.984 1.00 88.00 375 CYS A O 1
ATOM 2841 N N . LEU A 1 376 ? -9.052 2.271 -8.710 1.00 84.50 376 LEU A N 1
ATOM 2842 C CA . LEU A 1 376 ? -9.636 2.457 -7.375 1.00 84.50 376 LEU A CA 1
ATOM 2843 C C . LEU A 1 376 ? -9.692 1.156 -6.562 1.00 84.50 376 LEU A C 1
ATOM 2845 O O . LEU A 1 376 ? -9.574 1.203 -5.338 1.00 84.50 376 LEU A O 1
ATOM 2849 N N . SER A 1 377 ? -9.782 0.005 -7.236 1.00 83.38 377 SER A N 1
ATOM 2850 C CA . SER A 1 377 ? -9.666 -1.329 -6.633 1.00 83.38 377 SER A CA 1
ATOM 2851 C C . SER A 1 377 ? -8.350 -1.529 -5.877 1.00 83.38 377 SER A C 1
ATOM 2853 O O . SER A 1 377 ? -8.312 -2.230 -4.873 1.00 83.38 377 SER A O 1
ATOM 2855 N N . ASP A 1 378 ? -7.269 -0.865 -6.293 1.00 83.12 378 ASP A N 1
ATOM 2856 C CA . ASP A 1 378 ? -5.981 -0.956 -5.607 1.00 83.12 378 ASP A CA 1
ATOM 2857 C C . ASP A 1 378 ? -5.956 -0.198 -4.273 1.00 83.12 378 ASP A C 1
ATOM 2859 O O . ASP A 1 378 ? -5.054 -0.422 -3.458 1.00 83.12 378 ASP A O 1
ATOM 2863 N N . PHE A 1 379 ? -6.936 0.677 -4.038 1.00 85.50 379 PHE A N 1
ATOM 2864 C CA . PHE A 1 379 ? -7.044 1.527 -2.853 1.00 85.50 379 PHE A CA 1
ATOM 2865 C C . PHE A 1 379 ? -8.262 1.199 -1.987 1.00 85.50 379 PHE A C 1
ATOM 2867 O O . PHE A 1 379 ? -8.506 1.895 -0.999 1.00 85.50 379 PHE A O 1
ATOM 2874 N N . THR A 1 380 ? -9.009 0.139 -2.309 1.00 85.19 380 THR A N 1
ATOM 2875 C CA . THR A 1 380 ? -10.053 -0.375 -1.417 1.00 85.19 380 THR A CA 1
ATOM 2876 C C . THR A 1 380 ? -9.430 -0.839 -0.105 1.00 85.19 380 THR A C 1
ATOM 2878 O O . THR A 1 380 ? -8.297 -1.333 -0.077 1.00 85.19 380 THR A O 1
ATOM 2881 N N . LEU A 1 381 ? -10.154 -0.667 0.998 1.00 80.19 381 LEU A N 1
ATOM 2882 C CA . LEU A 1 381 ? -9.689 -1.103 2.310 1.00 80.19 381 LEU A CA 1
ATOM 2883 C C . LEU A 1 381 ? -9.605 -2.629 2.328 1.00 80.19 381 LEU A C 1
ATOM 2885 O O . LEU A 1 381 ? -10.620 -3.308 2.194 1.00 80.19 381 LEU A O 1
ATOM 2889 N N . LYS A 1 382 ? -8.391 -3.171 2.477 1.00 72.31 382 LYS A N 1
ATOM 2890 C CA . LYS A 1 382 ? -8.201 -4.622 2.614 1.00 72.31 382 LYS A CA 1
ATOM 2891 C C . LYS A 1 382 ? -8.827 -5.071 3.931 1.00 72.31 382 LYS A C 1
ATOM 2893 O O . LYS A 1 382 ? -8.598 -4.408 4.944 1.00 72.31 382 LYS A O 1
ATOM 2898 N N . HIS A 1 383 ? -9.595 -6.157 3.911 1.00 59.53 383 HIS A N 1
ATOM 2899 C CA . HIS A 1 383 ? -10.307 -6.695 5.074 1.00 59.53 383 HIS A CA 1
ATOM 2900 C C . HIS A 1 383 ? -9.451 -7.665 5.881 1.00 59.53 383 HIS A C 1
ATOM 2902 O O . HIS A 1 383 ? -8.758 -8.491 5.254 1.00 59.53 383 HIS A O 1
#

Radius of gyration: 23.14 Å; Cα contacts (8 Å, |Δi|>4): 453; chains: 1; bounding box: 61×61×62 Å

Mean predicted aligned error: 9.8 Å

Solvent-accessible surface area (backbone atoms only — not comparable to full-atom values): 21521 Å² total; per-residue (Å²): 142,80,86,81,80,82,93,71,71,68,66,58,58,53,50,53,53,52,53,50,51,49,52,53,52,45,46,53,50,49,25,68,54,60,89,84,47,48,85,62,41,31,54,40,38,24,49,56,30,46,52,56,77,68,41,56,78,87,57,33,51,65,52,48,48,54,54,41,61,32,60,44,36,50,50,42,50,37,50,58,57,52,44,50,57,59,63,69,72,56,82,70,77,93,79,96,67,90,77,74,62,66,55,63,57,45,54,23,30,48,30,45,30,49,21,51,49,50,46,50,31,64,78,62,69,51,76,49,79,58,59,34,77,46,53,53,56,62,51,50,46,40,53,64,72,39,51,88,82,47,57,64,66,41,53,30,18,52,33,47,28,51,23,40,33,29,70,44,65,65,57,52,65,52,43,42,80,43,65,53,52,87,44,48,43,66,84,81,59,53,76,72,30,51,55,38,51,78,41,10,62,59,30,50,50,51,49,51,55,26,35,59,64,42,52,74,43,98,42,69,68,40,31,36,26,30,48,47,27,48,52,23,46,46,52,35,27,51,75,56,39,52,67,59,27,36,54,62,41,61,35,70,65,52,34,51,51,50,52,55,48,60,69,62,42,72,80,46,51,64,31,35,63,54,31,42,46,54,34,53,45,58,75,57,32,65,73,84,45,62,48,71,69,63,53,49,53,48,53,50,49,44,64,75,64,35,73,86,72,49,52,72,63,25,49,52,24,43,50,52,31,48,48,51,67,69,66,52,85,86,61,83,84,70,52,69,66,58,57,49,50,46,48,55,53,48,64,66,63,52,78,77,76,85,77,80,91,74,78,84,74,74,68,82,50,62,47,75,58,90,82,37,62,40,54,53,76,81,52,55,81,80,130

Nearest PDB structures (foldseek):
  5hb1-assembly1_A  TM=1.828E-01  e=4.905E-01  Thermochaetoides thermophila DSM 1495
  7tbi-assembly1_A2  TM=1.786E-01  e=4.699E-01  Saccharomyces cerevisiae
  7tbl-assembly1_A6-7  TM=1.640E-01  e=8.221E-01  Homo sapiens
  7tbi-assembly1_A4  TM=1.974E-01  e=1.438E+00  Saccharomyces cerevisiae
  7tbj-assembly1_A5  TM=1.640E-01  e=1.211E+00  Homo sapiens

Secondary structure (DSSP, 8-state):
--------SHHHHHHHHHHHHHHHHHHHHHHHS-TT-HHHHHHHHHHHHHHHHHS-HHHHHHHHHHHHT-HHHHHHHHHHHHHHHHHHS-SSS-------PPPHHHHHHHHHHHHHHHHHHHHHTPPPSSPEEEEHHHHHHIIIIITTTS-HHHHHHHHHHHHHHHTTTT--SSEEEE--HHHH-SSSPPHHHHHTTTTHHHHHHHHHHHHHHHHTSS-HHHHHHHHHHHHHHHHHHHHH-HHHHHHHHT-HHHHHHHHHHHTT-HHHHT-HHHHHHHHHHHHH--TTTS-HHHHHHHHHHHHHH-GGGS-HHHHHHHHHHHHHHHH-TTSTT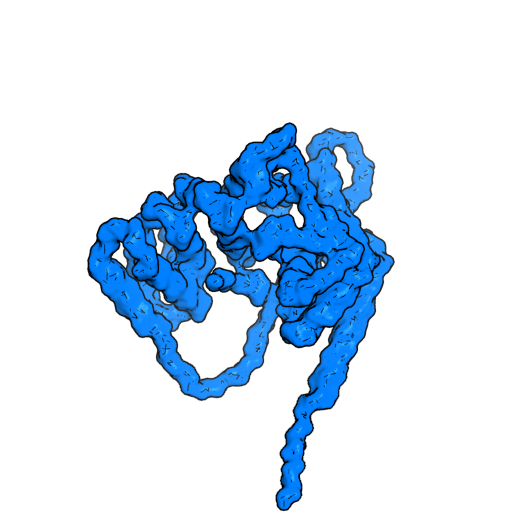--HHHHHHHHHHHHHHSPP---S---------EEEETTEEEEGGGGS---

InterPro domains:
  IPR052133 Immune Signaling and Apoptosis Regulator [PTHR12044] (11-378)

pLDDT: mean 80.96, std 17.02, range [25.61, 96.62]